Protein AF-A0AAW2KE37-F1 (afdb_monomer)

Organism: NCBI:txid2727405

pLDDT: mean 70.07, std 24.93, range [22.69, 98.5]

Secondary structure (DSSP, 8-state):
---TTTSSPPSSEEEETTT--EEEHHHHHHHHHHHSB-TTT--B--GGGEEE-------PPPPGGGGSHHHHHHHHHHHHHHHHHHHHHHHHHHHHHHHHHHHHHHHHHHHHHHHHHHHHHHHHHHHHHHHHHHHS-S-S---------------------PPPTT--PPPS---HHHHHHHHHHHHHHHHHHHHHHT---TTSPPHHHHTT---------S-TTS--EEEEEEETTTTEEEEEETTS-EEEEETTT-SEEEEE---SS-EEEEEEEGGGTEEEEEETTS-EEEEEE-TTS-EEEEEEE---SS-EEEEEEETTEEEEEE---S---------SSS-----------TTSS-----EEE------S--------TTTHHHHHHHHHHHTT--

Nearest PDB structures (foldseek):
  6ucs-assembly2_B  TM=8.644E-01  e=4.496E-07  Homo sapiens
  3ur4-assembly1_A  TM=8.666E-01  e=5.608E-07  Homo sapiens
  6pg6-assembly1_A  TM=8.670E-01  e=6.263E-07  Homo sapiens
  6tc0-assembly1_A  TM=8.844E-01  e=2.783E-06  Drosophila melanogaster
  8eo0-assembly3_C  TM=8.120E-01  e=1.460E-05  Schizosaccharomyces pombe

Structure (mmCIF, N/CA/C/O backbone):
data_AF-A0AAW2KE37-F1
#
_entry.id   AF-A0AAW2KE37-F1
#
loop_
_atom_site.group_PDB
_atom_site.id
_atom_site.type_symbol
_atom_site.label_atom_id
_atom_site.label_alt_id
_atom_site.label_comp_id
_atom_site.label_asym_id
_atom_site.label_entity_id
_atom_site.label_seq_id
_atom_site.pdbx_PDB_ins_code
_atom_site.Cartn_x
_atom_site.Cartn_y
_atom_site.Cartn_z
_atom_site.occupancy
_atom_site.B_iso_or_equiv
_atom_site.auth_seq_id
_atom_site.auth_comp_id
_atom_site.auth_asym_id
_atom_site.auth_atom_id
_atom_site.pdbx_PDB_model_num
ATOM 1 N N . MET A 1 1 ? 14.396 16.400 -38.201 1.00 70.12 1 MET A N 1
ATOM 2 C CA . MET A 1 1 ? 13.928 15.003 -38.073 1.00 70.12 1 MET A CA 1
ATOM 3 C C . MET A 1 1 ? 15.086 14.228 -37.497 1.00 70.12 1 MET A C 1
ATOM 5 O O . MET A 1 1 ? 15.945 13.786 -38.249 1.00 70.12 1 MET A O 1
ATOM 9 N N . ASN A 1 2 ? 15.164 14.179 -36.175 1.00 85.56 2 ASN A N 1
ATOM 10 C CA . ASN A 1 2 ? 16.309 13.594 -35.497 1.00 85.56 2 ASN A CA 1
ATOM 11 C C . ASN A 1 2 ? 15.892 12.229 -34.962 1.00 85.56 2 ASN A C 1
ATOM 13 O O . ASN A 1 2 ? 14.734 12.028 -34.596 1.00 85.56 2 ASN A O 1
ATOM 17 N N . CYS A 1 3 ? 16.833 11.297 -34.956 1.00 87.12 3 CYS A N 1
ATOM 18 C CA . CYS A 1 3 ? 16.689 10.012 -34.312 1.00 87.12 3 CYS A CA 1
ATOM 19 C C . CYS A 1 3 ? 16.426 10.241 -32.825 1.00 87.12 3 CYS A C 1
ATOM 21 O O . CYS A 1 3 ? 17.138 10.995 -32.165 1.00 87.12 3 CYS A O 1
ATOM 23 N N . SER A 1 4 ? 15.422 9.558 -32.292 1.00 88.56 4 SER A N 1
ATOM 24 C CA . SER A 1 4 ? 15.012 9.734 -30.899 1.00 88.56 4 SER A CA 1
ATOM 25 C C . SER A 1 4 ? 15.986 9.082 -29.900 1.00 88.56 4 SER A C 1
ATOM 27 O O . SER A 1 4 ? 15.868 9.312 -28.704 1.00 88.56 4 SER A O 1
ATOM 29 N N . ILE A 1 5 ? 16.949 8.279 -30.382 1.00 89.19 5 ILE A N 1
ATOM 30 C CA . ILE A 1 5 ? 18.009 7.650 -29.571 1.00 89.19 5 ILE A CA 1
ATOM 31 C C . ILE A 1 5 ? 19.294 8.485 -29.614 1.00 89.19 5 ILE A C 1
ATOM 33 O O . ILE A 1 5 ? 19.812 8.859 -28.569 1.00 89.19 5 ILE A O 1
ATOM 37 N N . SER A 1 6 ? 19.821 8.765 -30.811 1.00 86.38 6 SER A N 1
ATOM 38 C CA . SER A 1 6 ? 21.111 9.452 -30.978 1.00 86.38 6 SER A CA 1
ATOM 39 C C . SER A 1 6 ? 20.999 10.975 -31.033 1.00 86.38 6 SER A C 1
ATOM 41 O O . SER A 1 6 ? 22.003 11.661 -30.896 1.00 86.38 6 SER A O 1
ATOM 43 N N . GLY A 1 7 ? 19.807 11.532 -31.268 1.00 85.62 7 GLY A N 1
ATOM 44 C CA . GLY A 1 7 ? 19.624 12.973 -31.468 1.00 85.62 7 GLY A CA 1
ATOM 45 C C . GLY A 1 7 ? 20.171 13.498 -32.802 1.00 85.62 7 GLY A C 1
ATOM 46 O O . GLY A 1 7 ? 19.977 14.673 -33.114 1.00 85.62 7 GLY A O 1
ATOM 47 N N . GLU A 1 8 ? 20.789 12.644 -33.618 1.00 86.19 8 GLU A N 1
ATOM 48 C CA . GLU A 1 8 ? 21.336 12.975 -34.934 1.00 86.19 8 GLU A CA 1
ATOM 49 C C . GLU A 1 8 ? 20.331 12.719 -36.062 1.00 86.19 8 GLU A C 1
ATOM 51 O O . GLU A 1 8 ? 19.312 12.053 -35.883 1.00 86.19 8 GLU A O 1
ATOM 56 N N . VAL A 1 9 ? 20.609 13.239 -37.257 1.00 86.38 9 VAL A N 1
ATOM 57 C CA . VAL A 1 9 ? 19.805 12.931 -38.447 1.00 86.38 9 VAL A CA 1
ATOM 58 C C . VAL A 1 9 ? 20.125 11.497 -38.900 1.00 86.38 9 VAL A C 1
ATOM 60 O O . VAL A 1 9 ? 21.275 11.243 -39.258 1.00 86.38 9 VAL A O 1
ATOM 63 N N . PRO A 1 10 ? 19.154 10.562 -38.903 1.00 85.81 10 PRO A N 1
ATOM 64 C CA . PRO A 1 10 ? 19.418 9.165 -39.239 1.00 85.81 10 PRO A CA 1
ATOM 65 C C . PRO A 1 10 ? 19.717 8.983 -40.731 1.00 85.81 10 PRO A C 1
ATOM 67 O O . PRO A 1 10 ? 19.065 9.590 -41.582 1.00 85.81 10 PRO A O 1
ATOM 70 N N . GLU A 1 11 ? 20.658 8.092 -41.044 1.00 83.31 11 GLU A N 1
ATOM 71 C CA . GLU A 1 11 ? 20.964 7.698 -42.428 1.00 83.31 11 GLU A CA 1
ATOM 72 C C . GLU A 1 11 ? 19.900 6.749 -42.995 1.00 83.31 11 GLU A C 1
ATOM 74 O O . GLU A 1 11 ? 19.430 6.931 -44.118 1.00 83.31 11 GLU A O 1
ATOM 79 N N . GLU A 1 12 ? 19.475 5.774 -42.186 1.00 87.19 12 GLU A N 1
ATOM 80 C CA . GLU A 1 12 ? 18.374 4.856 -42.483 1.00 87.19 12 GLU A CA 1
ATOM 81 C C . GLU A 1 12 ? 17.240 5.070 -41.466 1.00 87.19 12 GLU A C 1
ATOM 83 O O . GLU A 1 12 ? 17.249 4.458 -40.390 1.00 87.19 12 GLU A O 1
ATOM 88 N N . PRO A 1 13 ? 16.282 5.973 -41.757 1.00 89.44 13 PRO A N 1
ATOM 89 C CA . PRO A 1 13 ? 15.174 6.253 -40.857 1.00 89.44 13 PRO A CA 1
ATOM 90 C C . PRO A 1 13 ? 14.170 5.098 -40.838 1.00 89.44 13 PRO A C 1
ATOM 92 O O . PRO A 1 13 ? 13.634 4.686 -41.870 1.00 89.44 13 PRO A O 1
ATOM 95 N N . VAL A 1 14 ? 13.855 4.627 -39.637 1.00 90.56 14 VAL A N 1
ATOM 96 C CA . VAL A 1 14 ? 12.760 3.691 -39.373 1.00 90.56 14 VAL A CA 1
ATOM 97 C C . VAL A 1 14 ? 11.800 4.301 -38.364 1.00 90.56 14 VAL A C 1
ATOM 99 O O . VAL A 1 14 ? 12.205 5.038 -37.465 1.00 90.56 14 VAL A O 1
ATOM 102 N N . VAL A 1 15 ? 10.514 4.014 -38.522 1.00 91.19 15 VAL A N 1
ATOM 103 C CA . VAL A 1 15 ? 9.456 4.491 -37.631 1.00 91.19 15 VAL A CA 1
ATOM 104 C C . VAL A 1 15 ? 8.797 3.294 -36.964 1.00 91.19 15 VAL A C 1
ATOM 106 O O . VAL A 1 15 ? 8.510 2.295 -37.622 1.00 91.19 15 VAL A O 1
ATOM 109 N N . SER A 1 16 ? 8.558 3.391 -35.658 1.00 89.75 16 SER A N 1
ATOM 110 C CA . SER A 1 16 ? 7.750 2.398 -34.944 1.00 89.75 16 SER A CA 1
ATOM 111 C C . SER A 1 16 ? 6.262 2.618 -35.222 1.00 89.75 16 SER A C 1
ATOM 113 O O . SER A 1 16 ? 5.773 3.745 -35.109 1.00 89.75 16 SER A O 1
ATOM 115 N N . LYS A 1 17 ? 5.524 1.544 -35.528 1.00 87.38 17 LYS A N 1
ATOM 116 C CA . LYS A 1 17 ? 4.061 1.590 -35.702 1.00 87.38 17 LYS A CA 1
ATOM 117 C C . LYS A 1 17 ? 3.318 1.991 -34.424 1.00 87.38 17 LYS A C 1
ATOM 119 O O . LYS A 1 17 ? 2.269 2.618 -34.526 1.00 87.38 17 LYS A O 1
ATOM 124 N N . SER A 1 18 ? 3.836 1.623 -33.247 1.00 83.62 18 SER A N 1
ATOM 125 C CA . SER A 1 18 ? 3.149 1.850 -31.968 1.00 83.62 18 SER A CA 1
ATOM 126 C C . SER A 1 18 ? 3.321 3.279 -31.460 1.00 83.62 18 SER A C 1
ATOM 128 O O . SER A 1 18 ? 2.350 3.933 -31.094 1.00 83.62 18 SER A O 1
ATOM 130 N N . SER A 1 19 ? 4.555 3.784 -31.476 1.00 83.75 19 SER A N 1
ATOM 131 C CA . SER A 1 19 ? 4.900 5.078 -30.884 1.00 83.75 19 SER A CA 1
ATOM 132 C C . SER A 1 19 ? 4.975 6.218 -31.898 1.00 83.75 19 SER A C 1
ATOM 134 O O . SER A 1 19 ? 5.005 7.381 -31.501 1.00 83.75 19 SER A O 1
ATOM 136 N N . GLY A 1 20 ? 5.048 5.915 -33.201 1.00 87.00 20 GLY A N 1
ATOM 137 C CA . GLY A 1 20 ? 5.247 6.915 -34.256 1.00 87.00 20 GLY A CA 1
ATOM 138 C C . GLY A 1 20 ? 6.606 7.626 -34.192 1.00 87.00 20 GLY A C 1
ATOM 139 O O . GLY A 1 20 ? 6.822 8.608 -34.901 1.00 87.00 20 GLY A O 1
ATOM 140 N N . LEU A 1 21 ? 7.523 7.153 -33.341 1.00 90.38 21 LEU A N 1
ATOM 141 C CA . LEU A 1 21 ? 8.839 7.754 -33.141 1.00 90.38 21 LEU A CA 1
ATOM 142 C C . LEU A 1 21 ? 9.806 7.347 -34.252 1.00 90.38 21 LEU A C 1
ATOM 144 O O . LEU A 1 21 ? 9.783 6.215 -34.741 1.00 90.38 21 LEU A O 1
ATOM 148 N N . LEU A 1 22 ? 10.672 8.292 -34.619 1.00 91.06 22 LEU A N 1
ATOM 149 C CA . LEU A 1 22 ? 11.694 8.134 -35.648 1.00 91.06 22 LEU A CA 1
ATOM 150 C C . LEU A 1 22 ? 13.012 7.671 -35.017 1.00 91.06 22 LEU A C 1
ATOM 152 O O . LEU A 1 22 ? 13.522 8.292 -34.078 1.00 91.06 22 LEU A O 1
ATOM 156 N N . PHE A 1 23 ? 13.571 6.600 -35.565 1.00 91.69 23 PHE A N 1
ATOM 157 C CA . PHE A 1 23 ? 14.799 5.959 -35.112 1.00 91.69 23 PHE A CA 1
ATOM 158 C C . PHE A 1 23 ? 15.767 5.720 -36.276 1.00 91.69 23 PHE A C 1
ATOM 160 O O . PHE A 1 23 ? 15.378 5.681 -37.441 1.00 91.69 23 PHE A O 1
ATOM 167 N N . GLU A 1 24 ? 17.043 5.537 -35.949 1.00 91.06 24 GLU A N 1
ATOM 168 C CA . GLU A 1 24 ? 18.043 4.968 -36.853 1.00 91.06 24 GLU A CA 1
ATOM 169 C C . GLU A 1 24 ? 17.932 3.442 -36.808 1.00 91.06 24 GLU A C 1
ATOM 171 O O . GLU A 1 24 ? 17.960 2.852 -35.723 1.00 91.06 24 GLU A O 1
ATOM 176 N N . LYS A 1 25 ? 17.839 2.804 -37.980 1.00 90.56 25 LYS A N 1
ATOM 177 C CA . LYS A 1 25 ? 17.630 1.356 -38.119 1.00 90.56 25 LYS A CA 1
ATOM 178 C C . LYS A 1 25 ? 18.585 0.515 -37.267 1.00 90.56 25 LYS A C 1
ATOM 180 O O . LYS A 1 25 ? 18.149 -0.289 -36.450 1.00 90.56 25 LYS A O 1
ATOM 185 N N . ARG A 1 26 ? 19.890 0.763 -37.397 1.00 91.50 26 ARG A N 1
ATOM 186 C CA . ARG A 1 26 ? 20.946 0.020 -36.691 1.00 91.50 26 ARG A CA 1
ATOM 187 C C . ARG A 1 26 ? 20.797 0.078 -35.168 1.00 91.50 26 ARG A C 1
ATOM 189 O O . ARG A 1 26 ? 21.051 -0.910 -34.484 1.00 91.50 26 ARG A O 1
ATOM 196 N N . LEU A 1 27 ? 20.430 1.244 -34.633 1.00 91.88 27 LEU A N 1
ATOM 197 C CA . LEU A 1 27 ? 20.316 1.451 -33.189 1.00 91.88 27 LEU A CA 1
ATOM 198 C C . LEU A 1 27 ? 19.082 0.753 -32.621 1.00 91.88 27 LEU A C 1
ATOM 200 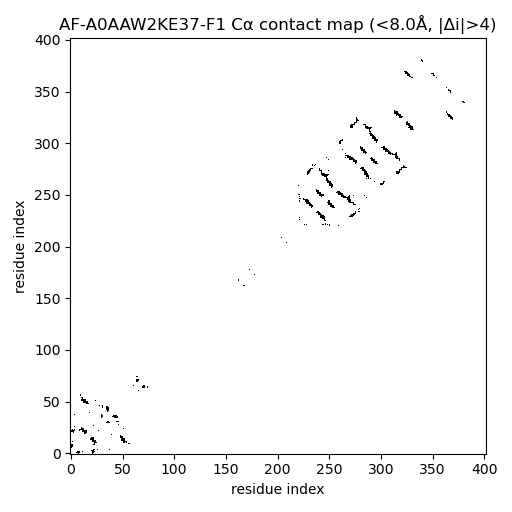O O . LEU A 1 27 ? 19.178 0.107 -31.578 1.00 91.88 27 LEU A O 1
ATOM 204 N N . ILE A 1 28 ? 17.939 0.858 -33.306 1.00 91.75 28 ILE A N 1
ATOM 205 C CA . ILE A 1 28 ? 16.701 0.249 -32.819 1.00 91.75 28 ILE A CA 1
ATOM 206 C C . ILE A 1 28 ? 16.715 -1.273 -32.965 1.00 91.75 28 ILE A C 1
ATOM 208 O O . ILE A 1 28 ? 16.271 -1.951 -32.048 1.00 91.75 28 ILE A O 1
ATOM 212 N N . GLU A 1 29 ? 17.290 -1.827 -34.037 1.00 91.25 29 GLU A N 1
ATOM 213 C CA . GLU A 1 29 ? 17.416 -3.282 -34.206 1.00 91.25 29 GLU A CA 1
ATOM 214 C C . GLU A 1 29 ? 18.253 -3.897 -33.081 1.00 91.25 29 GLU A C 1
ATOM 216 O O . GLU A 1 29 ? 17.834 -4.871 -32.456 1.00 91.25 29 GLU A O 1
ATOM 221 N N . ARG A 1 30 ? 19.391 -3.276 -32.744 1.00 92.75 30 ARG A N 1
ATOM 222 C CA . ARG A 1 30 ? 20.207 -3.709 -31.604 1.00 92.75 30 ARG A CA 1
ATOM 223 C C . ARG A 1 30 ? 19.453 -3.588 -30.276 1.00 92.75 30 ARG A C 1
ATOM 225 O O . ARG A 1 30 ? 19.546 -4.457 -29.420 1.00 92.75 30 ARG A O 1
ATOM 232 N N . HIS A 1 31 ? 18.681 -2.522 -30.085 1.00 91.06 31 HIS A N 1
ATOM 233 C CA . HIS A 1 31 ? 17.922 -2.359 -28.847 1.00 91.06 31 HIS A CA 1
ATOM 234 C C . HIS A 1 31 ? 16.778 -3.381 -28.719 1.00 91.06 31 HIS A C 1
ATOM 236 O O . HIS A 1 31 ? 16.537 -3.907 -27.632 1.00 91.06 31 HIS A O 1
ATOM 242 N N . ILE A 1 32 ? 16.105 -3.708 -29.827 1.00 92.62 32 ILE A N 1
ATOM 243 C CA . ILE A 1 32 ? 15.074 -4.750 -29.873 1.00 92.62 32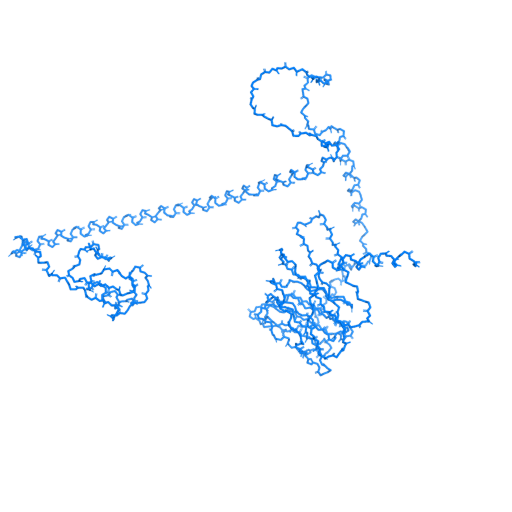 ILE A CA 1
ATOM 244 C C . ILE A 1 32 ? 15.694 -6.126 -29.607 1.00 92.62 32 ILE A C 1
ATOM 246 O O . ILE A 1 32 ? 15.102 -6.898 -28.856 1.00 92.62 32 ILE A O 1
ATOM 250 N N . SER A 1 33 ? 16.880 -6.431 -30.152 1.00 92.38 33 SER A N 1
ATOM 251 C CA . SER A 1 33 ? 17.553 -7.709 -29.877 1.00 92.38 33 SER A CA 1
ATOM 252 C C . SER A 1 33 ? 17.936 -7.871 -28.408 1.00 92.38 33 SER A C 1
ATOM 254 O O . SER A 1 33 ? 17.822 -8.968 -27.869 1.00 92.38 33 SER A O 1
ATOM 256 N N . ASP A 1 34 ? 18.363 -6.785 -27.765 1.00 94.12 34 ASP A N 1
ATOM 257 C CA . ASP A 1 34 ? 18.873 -6.828 -26.395 1.00 94.12 34 ASP A CA 1
ATOM 258 C C . ASP A 1 34 ? 17.739 -6.792 -25.351 1.00 94.12 34 ASP A C 1
ATOM 260 O O . ASP A 1 34 ? 17.824 -7.461 -24.320 1.00 94.12 34 ASP A O 1
ATOM 264 N N . TYR A 1 35 ? 16.666 -6.028 -25.604 1.00 91.62 35 TYR A N 1
ATOM 265 C CA . TYR A 1 35 ? 15.637 -5.731 -24.594 1.00 91.62 35 TYR A CA 1
ATOM 266 C C . TYR A 1 35 ? 14.194 -6.040 -25.014 1.00 91.62 35 TYR A C 1
ATOM 268 O O . TYR A 1 35 ? 13.322 -6.100 -24.142 1.00 91.62 35 TYR A O 1
ATOM 276 N N . GLY A 1 36 ? 13.907 -6.207 -26.310 1.00 88.56 36 GLY A N 1
ATOM 277 C CA . GLY A 1 36 ? 12.554 -6.474 -26.828 1.00 88.56 36 GLY A CA 1
ATOM 278 C C . GLY A 1 36 ? 11.517 -5.384 -26.519 1.00 88.56 36 GLY A C 1
ATOM 279 O O . GLY A 1 36 ? 10.318 -5.663 -26.460 1.00 88.56 36 GLY A O 1
ATOM 280 N N . LYS A 1 37 ? 11.963 -4.151 -26.246 1.00 90.12 37 LYS A N 1
ATOM 281 C CA . LYS A 1 37 ? 11.121 -3.017 -25.837 1.00 90.12 37 LYS A CA 1
ATOM 282 C C . LYS A 1 37 ? 11.513 -1.739 -26.570 1.00 90.12 37 LYS A C 1
ATOM 284 O O . LYS A 1 37 ? 12.633 -1.602 -27.051 1.00 90.12 37 LYS A O 1
ATOM 289 N N . CYS A 1 38 ? 10.593 -0.783 -26.620 1.00 85.69 38 CYS A N 1
ATOM 290 C CA . CYS A 1 38 ? 10.836 0.560 -27.127 1.00 85.69 38 CYS A CA 1
ATOM 291 C C . CYS A 1 38 ? 11.685 1.372 -26.122 1.00 85.69 38 CYS A C 1
ATOM 293 O O . CYS A 1 38 ? 11.315 1.436 -24.946 1.00 85.69 38 CYS A O 1
ATOM 295 N N . PRO A 1 39 ? 12.757 2.063 -26.561 1.00 87.69 39 PRO A N 1
ATOM 296 C CA . PRO A 1 39 ? 13.695 2.759 -25.669 1.00 87.69 39 PRO A CA 1
ATOM 297 C C . PRO A 1 39 ? 13.097 3.966 -24.930 1.00 87.69 39 PRO A C 1
ATOM 299 O O . PRO A 1 39 ? 13.670 4.425 -23.948 1.00 87.69 39 PRO A O 1
ATOM 302 N N . ILE A 1 40 ? 11.964 4.500 -25.400 1.00 87.50 40 ILE A N 1
ATOM 303 C CA . ILE A 1 40 ? 11.356 5.730 -24.863 1.00 87.50 40 ILE A CA 1
ATOM 304 C C . ILE A 1 40 ? 10.041 5.433 -24.143 1.00 87.50 40 ILE A C 1
ATOM 306 O O . ILE A 1 40 ? 9.815 5.932 -23.046 1.00 87.50 40 ILE A O 1
ATOM 310 N N . THR A 1 41 ? 9.170 4.617 -24.745 1.00 85.75 41 THR A N 1
ATOM 311 C CA . THR A 1 41 ? 7.850 4.301 -24.171 1.00 85.75 41 THR A CA 1
ATOM 312 C C . THR A 1 41 ? 7.869 3.067 -23.269 1.00 85.75 41 THR A C 1
ATOM 314 O O . THR A 1 41 ? 6.966 2.897 -22.457 1.00 85.75 41 THR A O 1
ATOM 317 N N . GLY A 1 42 ? 8.881 2.198 -23.386 1.00 84.19 42 GLY A N 1
ATOM 318 C CA . GLY A 1 42 ? 8.971 0.947 -22.626 1.00 84.19 42 GLY A CA 1
ATOM 319 C C . GLY A 1 42 ? 7.981 -0.143 -23.062 1.00 84.19 42 GLY A C 1
ATOM 320 O O . GLY A 1 42 ? 7.944 -1.210 -22.447 1.00 84.19 42 GLY A O 1
ATOM 321 N N . GLU A 1 43 ? 7.196 0.101 -24.113 1.00 87.88 43 GLU A N 1
ATOM 322 C CA . GLU A 1 43 ? 6.264 -0.865 -24.704 1.00 87.88 43 GLU A CA 1
ATOM 323 C C . GLU A 1 43 ? 7.015 -2.024 -25.378 1.00 87.88 43 GLU A C 1
ATOM 325 O O . GLU A 1 43 ? 8.103 -1.801 -25.915 1.00 87.88 43 GLU A O 1
ATOM 330 N N . PRO A 1 44 ? 6.465 -3.253 -25.381 1.00 86.62 44 PRO A N 1
ATOM 331 C CA . PRO A 1 44 ? 7.064 -4.363 -26.113 1.00 86.62 44 PRO A CA 1
ATOM 332 C C . PRO A 1 44 ? 7.051 -4.054 -27.614 1.00 86.62 44 PRO A C 1
ATOM 334 O O . PRO A 1 44 ? 6.018 -3.674 -28.161 1.00 86.62 44 PRO A O 1
ATOM 337 N N . LEU A 1 45 ? 8.203 -4.202 -28.266 1.00 84.75 45 LEU A N 1
ATOM 338 C CA . LEU A 1 45 ? 8.375 -3.889 -29.683 1.00 84.75 45 LEU A CA 1
ATOM 339 C C . LEU A 1 45 ? 9.117 -5.037 -30.361 1.00 84.75 45 LEU A C 1
ATOM 341 O O . LEU A 1 45 ? 10.168 -5.459 -29.877 1.00 84.75 45 LEU A O 1
ATOM 345 N N . THR A 1 46 ? 8.579 -5.528 -31.477 1.00 87.62 46 THR A N 1
ATOM 346 C CA . THR A 1 46 ? 9.198 -6.596 -32.273 1.00 87.62 46 THR A CA 1
ATOM 347 C C . THR A 1 46 ? 9.789 -6.058 -33.578 1.00 87.62 46 THR A C 1
ATOM 349 O O . THR A 1 46 ? 9.492 -4.939 -34.000 1.00 87.62 46 THR A O 1
ATOM 352 N N . MET A 1 47 ? 10.640 -6.851 -34.238 1.00 84.81 47 MET A N 1
ATOM 353 C CA . MET A 1 47 ? 11.278 -6.464 -35.509 1.00 84.81 47 MET A CA 1
ATOM 354 C C . MET A 1 47 ? 10.274 -6.242 -36.651 1.00 84.81 47 MET A C 1
ATOM 356 O O . MET A 1 47 ? 10.574 -5.523 -37.598 1.00 84.81 47 MET A O 1
ATOM 360 N N . ASP A 1 48 ? 9.069 -6.802 -36.558 1.00 86.62 48 ASP A N 1
ATOM 361 C CA . ASP A 1 48 ? 8.029 -6.629 -37.579 1.00 86.62 48 ASP A CA 1
ATOM 362 C C . ASP A 1 48 ? 7.260 -5.302 -37.415 1.00 86.62 48 ASP A C 1
ATOM 364 O O . ASP A 1 48 ? 6.534 -4.853 -38.315 1.00 86.62 48 ASP A O 1
ATOM 368 N N . ASP A 1 49 ? 7.426 -4.639 -36.268 1.00 86.56 49 ASP A N 1
ATOM 369 C CA . ASP A 1 49 ? 6.736 -3.396 -35.921 1.00 86.56 49 ASP A CA 1
ATOM 370 C C . ASP A 1 49 ? 7.478 -2.139 -36.391 1.00 86.56 49 ASP A C 1
ATOM 372 O O . ASP A 1 49 ? 6.921 -1.037 -36.349 1.00 86.56 49 ASP A O 1
ATOM 376 N N . ILE A 1 50 ? 8.712 -2.289 -36.879 1.00 90.94 50 ILE A N 1
ATOM 377 C CA . ILE A 1 50 ? 9.505 -1.199 -37.453 1.00 90.94 50 ILE A CA 1
ATOM 378 C C . ILE A 1 50 ? 9.269 -1.084 -38.963 1.00 90.94 50 ILE A C 1
ATOM 380 O O . ILE A 1 50 ? 9.334 -2.055 -39.714 1.00 90.94 50 ILE A O 1
ATOM 384 N N . VAL A 1 51 ? 8.995 0.135 -39.428 1.00 90.81 51 VAL A N 1
ATOM 385 C CA . VAL A 1 51 ? 8.739 0.433 -40.843 1.00 90.81 51 VAL A CA 1
ATOM 386 C C . VAL A 1 51 ? 9.843 1.339 -41.384 1.00 90.81 51 VAL A C 1
ATOM 388 O O . VAL A 1 51 ? 10.021 2.446 -40.869 1.00 90.81 51 VAL A O 1
ATOM 391 N N . PRO A 1 52 ? 10.579 0.925 -42.432 1.00 89.00 52 PRO A N 1
ATOM 392 C CA . PRO A 1 52 ? 11.572 1.781 -43.065 1.00 89.00 52 PRO A CA 1
ATOM 393 C C . PRO A 1 52 ? 10.906 2.899 -43.869 1.00 89.00 52 PRO A C 1
ATOM 395 O O . PRO A 1 52 ? 10.012 2.659 -44.684 1.00 89.00 52 PRO A O 1
ATOM 398 N N . VAL A 1 53 ? 11.383 4.128 -43.679 1.00 86.69 53 VAL A N 1
ATOM 399 C CA . VAL A 1 53 ? 10.940 5.292 -44.449 1.00 86.69 53 VAL A CA 1
ATOM 400 C C . VAL A 1 53 ? 11.882 5.474 -45.634 1.00 86.69 53 VAL A C 1
ATOM 402 O O . VAL A 1 53 ? 13.087 5.643 -45.468 1.00 86.69 53 VAL A O 1
ATOM 405 N N . LYS A 1 54 ? 11.343 5.445 -46.857 1.00 79.38 54 LYS A N 1
ATOM 406 C CA . LYS A 1 54 ? 12.134 5.682 -48.072 1.00 79.38 54 LYS A CA 1
ATOM 407 C C . LYS A 1 54 ? 12.486 7.166 -48.180 1.00 79.38 54 LYS A C 1
ATOM 409 O O . LYS A 1 54 ? 11.672 7.963 -48.638 1.00 79.38 54 LYS A O 1
ATOM 414 N N . THR A 1 55 ? 13.701 7.527 -47.788 1.00 72.50 55 THR A N 1
ATOM 415 C CA . THR A 1 55 ? 14.296 8.843 -48.048 1.00 72.50 55 THR A CA 1
ATOM 416 C C . THR A 1 55 ? 15.392 8.733 -49.112 1.00 72.50 55 THR A C 1
ATOM 418 O O . THR A 1 55 ? 15.955 7.662 -49.350 1.00 72.50 55 THR A O 1
ATOM 421 N N . GLY A 1 56 ? 15.684 9.838 -49.805 1.00 71.94 56 GLY A N 1
ATOM 422 C CA . GLY A 1 56 ? 16.839 9.907 -50.701 1.00 71.94 56 GLY A CA 1
ATOM 423 C C . GLY A 1 56 ? 18.134 9.846 -49.892 1.00 71.94 56 GLY A C 1
ATOM 424 O O . GLY A 1 56 ? 18.257 10.543 -48.886 1.00 71.94 56 GLY A O 1
ATOM 425 N N . LYS A 1 57 ? 19.099 9.022 -50.319 1.00 66.88 57 LYS A N 1
ATOM 426 C CA . LYS A 1 57 ? 20.411 8.920 -49.662 1.00 66.88 57 LYS A CA 1
ATOM 427 C C . LYS A 1 57 ? 21.125 10.272 -49.731 1.00 66.88 57 LYS A C 1
ATOM 429 O O . LYS A 1 57 ? 21.617 10.660 -50.789 1.00 66.88 57 LYS A O 1
ATOM 434 N N . ILE A 1 58 ? 21.190 10.982 -48.608 1.00 65.31 58 ILE A N 1
ATOM 435 C CA . ILE A 1 58 ? 22.019 12.182 -48.469 1.00 65.31 58 ILE A CA 1
ATOM 436 C C . ILE A 1 58 ? 23.460 11.709 -48.293 1.00 65.31 58 ILE A C 1
ATOM 438 O O . ILE A 1 58 ? 23.856 11.253 -47.225 1.00 65.31 58 ILE A O 1
ATOM 442 N N . VAL A 1 59 ? 24.248 11.790 -49.362 1.00 64.81 59 VAL A N 1
ATOM 443 C CA . VAL A 1 59 ? 25.686 11.520 -49.295 1.00 64.81 59 VAL A CA 1
ATOM 444 C C . VAL A 1 59 ? 26.364 12.780 -48.768 1.00 64.81 59 VAL A C 1
ATOM 446 O O . VAL A 1 59 ? 26.473 13.775 -49.484 1.00 64.81 59 VAL A O 1
ATOM 449 N N . LYS A 1 60 ? 26.807 12.758 -47.505 1.00 67.94 60 LYS A N 1
ATOM 450 C CA . LYS A 1 60 ? 27.654 13.830 -46.968 1.00 67.94 60 LYS A CA 1
ATOM 451 C C . LYS A 1 60 ? 28.971 13.841 -47.767 1.00 67.94 60 LYS A C 1
ATOM 453 O O . LYS A 1 60 ? 29.585 12.780 -47.909 1.00 67.94 60 LYS A O 1
ATOM 458 N N . PRO A 1 61 ? 29.412 14.986 -48.320 1.00 66.12 61 PRO A N 1
ATOM 459 C CA . PRO A 1 61 ? 30.680 15.048 -49.036 1.00 66.12 61 PRO A CA 1
ATOM 460 C C . PRO A 1 61 ? 31.819 14.667 -48.086 1.00 66.12 61 PRO A C 1
ATOM 462 O O . PRO A 1 61 ? 31.892 15.162 -46.961 1.00 66.12 61 PRO A O 1
ATOM 465 N N . ARG A 1 62 ? 32.697 13.761 -48.530 1.00 67.44 62 ARG A N 1
ATOM 466 C CA . ARG A 1 62 ? 33.839 13.314 -47.727 1.00 67.44 62 ARG A CA 1
ATOM 467 C C . ARG A 1 62 ? 34.758 14.518 -47.464 1.00 67.44 62 ARG A C 1
ATOM 469 O O . ARG A 1 62 ? 35.185 15.149 -48.432 1.00 67.44 62 ARG A O 1
ATOM 476 N N . PRO A 1 63 ? 35.088 14.840 -46.201 1.00 73.25 63 PRO A N 1
ATOM 477 C CA . PRO A 1 63 ? 36.023 15.919 -45.912 1.00 73.25 63 PRO A CA 1
ATOM 478 C C . PRO A 1 63 ? 37.399 15.579 -46.495 1.00 73.25 63 PRO A C 1
ATOM 480 O O . PRO A 1 63 ? 37.825 14.426 -46.467 1.00 73.25 63 PRO A O 1
ATOM 483 N N . VAL A 1 64 ? 38.111 16.581 -47.015 1.00 67.06 64 VAL A N 1
ATOM 484 C CA . VAL A 1 64 ? 39.404 16.407 -47.714 1.00 67.06 64 VAL A CA 1
ATOM 485 C C . VAL A 1 64 ? 40.457 15.724 -46.821 1.00 67.06 64 VAL A C 1
ATOM 487 O O . VAL A 1 64 ? 41.319 14.995 -47.303 1.00 67.06 64 VAL A O 1
ATOM 490 N N . GLN A 1 65 ? 40.335 15.884 -45.502 1.00 68.50 65 GLN A N 1
ATOM 491 C CA . GLN A 1 65 ? 41.178 15.248 -44.484 1.00 68.50 65 GLN A CA 1
ATOM 492 C C . GLN A 1 65 ? 40.955 13.726 -44.375 1.00 68.50 65 GLN A C 1
ATOM 494 O O . GLN A 1 65 ? 41.868 13.006 -43.989 1.00 68.50 65 GLN A O 1
ATOM 499 N N . ALA A 1 66 ? 39.802 13.200 -44.802 1.00 72.38 66 ALA A N 1
ATOM 500 C CA . ALA A 1 66 ? 39.510 11.762 -44.823 1.00 72.38 66 ALA A CA 1
ATOM 501 C C . ALA A 1 66 ? 40.036 11.043 -46.085 1.00 72.38 66 ALA A C 1
ATOM 503 O O . ALA A 1 66 ? 39.643 9.903 -46.351 1.00 72.38 66 ALA A O 1
ATOM 504 N N . ALA A 1 67 ? 40.868 11.709 -46.896 1.00 81.00 67 ALA A N 1
ATOM 505 C CA . ALA A 1 67 ? 41.463 11.143 -48.108 1.00 81.00 67 ALA A CA 1
ATOM 506 C C . ALA A 1 67 ? 42.831 10.470 -47.871 1.00 81.00 67 ALA A C 1
ATOM 508 O O . ALA A 1 67 ? 43.291 9.722 -48.729 1.00 81.00 67 ALA A O 1
ATOM 509 N N . SER A 1 68 ? 43.482 10.705 -46.724 1.00 90.94 68 SER A N 1
ATOM 510 C CA . SER A 1 68 ? 44.775 10.103 -46.365 1.00 90.94 68 SER A CA 1
ATOM 511 C C . SER A 1 68 ? 44.685 9.321 -45.050 1.00 90.94 68 SER A C 1
ATOM 513 O O . SER A 1 68 ? 43.909 9.675 -44.165 1.00 90.94 68 SER A O 1
ATOM 515 N N . ILE A 1 69 ? 45.486 8.256 -44.901 1.00 89.81 69 ILE A N 1
ATOM 516 C CA . ILE A 1 69 ? 45.517 7.442 -43.668 1.00 89.81 69 ILE A CA 1
ATOM 517 C C . ILE A 1 69 ? 45.868 8.296 -42.433 1.00 89.81 69 ILE A C 1
ATOM 519 O O . ILE A 1 69 ? 45.137 8.206 -41.446 1.00 89.81 69 ILE A O 1
ATOM 523 N N . PRO A 1 70 ? 46.894 9.176 -42.467 1.00 92.06 70 PRO A N 1
ATOM 524 C CA . PRO A 1 70 ? 47.170 10.070 -41.341 1.00 92.06 70 PRO A CA 1
ATOM 525 C C . PRO A 1 70 ? 46.013 11.027 -41.032 1.00 92.06 70 PRO A C 1
ATOM 527 O O . PRO A 1 70 ? 45.722 11.279 -39.866 1.00 92.06 70 PRO A O 1
ATOM 530 N N . GLY A 1 71 ? 45.320 11.528 -42.059 1.00 89.00 71 GLY A N 1
ATOM 531 C CA . GLY A 1 71 ? 44.170 12.409 -41.877 1.00 89.00 71 GLY A CA 1
ATOM 532 C C . GLY A 1 71 ? 42.957 11.699 -41.264 1.00 89.00 71 GLY A C 1
ATOM 533 O O . GLY A 1 71 ? 42.331 12.250 -40.363 1.00 89.00 71 GLY A O 1
ATOM 534 N N . MET A 1 72 ? 42.677 10.448 -41.654 1.00 88.62 72 MET A N 1
ATOM 535 C CA . MET A 1 72 ? 41.638 9.625 -41.015 1.00 88.62 72 MET A CA 1
ATOM 536 C C . MET A 1 72 ? 41.955 9.329 -39.546 1.00 88.62 72 MET A C 1
ATOM 538 O O . MET A 1 72 ? 41.062 9.406 -38.709 1.00 88.62 72 MET A O 1
ATOM 542 N N . LEU A 1 73 ? 43.215 9.023 -39.215 1.00 91.94 73 LEU A N 1
ATOM 543 C CA . LEU A 1 73 ? 43.631 8.808 -37.825 1.00 91.94 73 LEU A CA 1
ATOM 544 C C . LEU A 1 73 ? 43.471 10.077 -36.982 1.00 91.94 73 LEU A C 1
ATOM 546 O O . LEU A 1 73 ? 42.954 9.995 -35.871 1.00 91.94 73 LEU A O 1
ATOM 550 N N . GLY A 1 74 ? 43.842 11.240 -37.526 1.00 92.25 74 GLY A N 1
ATOM 551 C CA . GLY A 1 74 ? 43.618 12.526 -36.863 1.00 92.25 74 GLY A CA 1
ATOM 552 C C . GLY A 1 74 ? 42.132 12.818 -36.632 1.00 92.25 74 GLY A C 1
ATOM 553 O O . GLY A 1 74 ? 41.753 13.236 -35.544 1.00 92.25 74 GLY A O 1
ATOM 554 N N . MET A 1 75 ? 41.269 12.530 -37.612 1.00 89.81 75 MET A N 1
ATOM 555 C CA . MET A 1 75 ? 39.817 12.664 -37.441 1.00 89.81 75 MET A CA 1
ATOM 556 C C . MET A 1 75 ? 39.269 11.717 -36.371 1.00 89.81 75 MET A C 1
ATOM 558 O O . MET A 1 75 ? 38.488 12.147 -35.530 1.00 89.81 75 MET A O 1
ATOM 562 N N . PHE A 1 76 ? 39.691 10.448 -36.365 1.00 91.44 76 PHE A N 1
ATOM 563 C CA . PHE A 1 76 ? 39.264 9.507 -35.332 1.00 91.44 76 PHE A CA 1
ATOM 564 C C . PHE A 1 76 ? 39.701 9.956 -33.940 1.00 91.44 76 PHE A C 1
ATOM 566 O O . PHE A 1 76 ? 38.904 9.851 -33.017 1.00 91.44 76 PHE A O 1
ATOM 573 N N . GLN A 1 77 ? 40.917 10.483 -33.782 1.00 94.69 77 GLN A N 1
ATOM 574 C CA . GLN A 1 77 ? 41.367 11.040 -32.504 1.00 94.69 77 GLN A CA 1
ATOM 575 C C . GLN A 1 77 ? 40.482 12.202 -32.051 1.00 94.69 77 GLN A C 1
ATOM 577 O O . GLN A 1 77 ? 40.024 12.192 -30.918 1.00 94.69 77 GLN A O 1
ATOM 582 N N . ILE A 1 78 ? 40.165 13.144 -32.944 1.00 93.31 78 ILE A N 1
ATOM 583 C CA . ILE A 1 78 ? 39.309 14.292 -32.614 1.00 93.31 78 ILE A CA 1
ATOM 584 C C . ILE A 1 78 ? 37.906 13.844 -32.175 1.00 93.31 78 ILE A C 1
ATOM 586 O O . ILE A 1 78 ? 37.395 14.338 -31.172 1.00 93.31 78 ILE A O 1
ATOM 590 N N . GLU A 1 79 ? 37.291 12.901 -32.894 1.00 92.56 79 GLU A N 1
ATOM 591 C CA . GLU A 1 79 ? 35.966 12.373 -32.537 1.00 92.56 79 GLU A CA 1
ATOM 592 C C . GLU A 1 79 ? 36.001 11.611 -31.205 1.00 92.56 79 GLU A C 1
ATOM 594 O O . GLU A 1 79 ? 35.114 11.772 -30.366 1.00 92.56 79 GLU A O 1
ATOM 599 N N . TRP A 1 80 ? 37.049 10.815 -30.974 1.00 96.50 80 TRP A N 1
ATOM 600 C CA . TRP A 1 80 ? 37.241 10.111 -29.707 1.00 96.50 80 TRP A CA 1
ATOM 601 C C . TRP A 1 80 ? 37.451 11.071 -28.538 1.00 96.50 80 TRP A C 1
ATOM 603 O O . TRP A 1 80 ? 36.812 10.901 -27.501 1.00 96.50 80 TRP A O 1
ATOM 613 N N . ASP A 1 81 ? 38.284 12.096 -28.701 1.00 97.69 81 ASP A N 1
ATOM 614 C CA . ASP A 1 81 ? 38.528 13.107 -27.674 1.00 97.69 81 ASP A CA 1
ATOM 615 C C . ASP A 1 81 ? 37.240 13.884 -27.356 1.00 97.69 81 ASP A C 1
ATOM 617 O O . ASP A 1 81 ? 36.910 14.101 -26.187 1.00 97.69 81 ASP A O 1
ATOM 621 N N . GLY A 1 82 ? 36.457 14.238 -28.382 1.00 96.12 82 GLY A N 1
ATOM 622 C CA . GLY A 1 82 ? 35.147 14.872 -28.220 1.00 96.12 82 GLY A CA 1
ATOM 623 C C . GLY A 1 82 ? 34.139 13.988 -27.476 1.00 96.12 82 GLY A C 1
ATOM 624 O O . GLY A 1 82 ? 33.461 14.449 -26.548 1.00 96.12 82 GLY A O 1
ATOM 625 N N . LEU A 1 83 ? 34.067 12.701 -27.823 1.00 94.69 83 LEU A N 1
ATOM 626 C CA . LEU A 1 83 ? 33.209 11.731 -27.141 1.00 94.69 83 LEU A CA 1
ATOM 627 C C . LEU A 1 83 ? 33.631 11.535 -25.679 1.00 94.69 83 LEU A C 1
ATOM 629 O O . LEU A 1 83 ? 32.784 11.524 -24.788 1.00 94.69 83 LEU A O 1
ATOM 633 N N . MET A 1 84 ? 34.932 11.437 -25.406 1.00 95.69 84 MET A N 1
ATOM 634 C CA . MET A 1 84 ? 35.443 11.265 -24.045 1.00 95.69 84 MET A CA 1
ATOM 635 C C . MET A 1 84 ? 35.166 12.486 -23.166 1.00 95.69 84 MET A C 1
ATOM 637 O O . MET A 1 84 ? 34.707 12.331 -22.033 1.00 95.69 84 MET A O 1
ATOM 641 N N . LEU A 1 85 ? 35.390 13.699 -23.681 1.00 96.94 85 LEU A N 1
ATOM 642 C CA . LEU A 1 85 ? 35.111 14.937 -22.949 1.00 96.94 85 LEU A CA 1
ATOM 643 C C . LEU A 1 85 ? 33.616 15.116 -22.669 1.00 96.94 85 LEU A C 1
ATOM 645 O O . LEU A 1 85 ? 33.242 15.500 -21.560 1.00 96.94 85 LEU A O 1
ATOM 649 N N . SER A 1 86 ? 32.759 14.819 -23.649 1.00 95.12 86 SER A N 1
ATOM 650 C CA . SER A 1 86 ? 31.307 14.903 -23.461 1.00 95.12 86 SER A CA 1
ATOM 651 C C . SER A 1 86 ? 30.792 13.857 -22.472 1.00 95.12 86 SER A C 1
ATOM 653 O O . SER A 1 86 ? 29.996 14.205 -21.599 1.00 95.12 86 SER A O 1
ATOM 655 N N . ASN A 1 87 ? 31.286 12.615 -22.531 1.00 96.62 87 ASN A N 1
ATOM 656 C CA . ASN A 1 87 ? 30.904 11.583 -21.571 1.00 96.62 87 ASN A CA 1
ATOM 657 C C . ASN A 1 87 ? 31.358 11.939 -20.149 1.00 96.62 87 ASN A C 1
ATOM 659 O O . ASN A 1 87 ? 30.566 11.853 -19.215 1.00 96.62 87 ASN A O 1
ATOM 663 N N . PHE A 1 88 ? 32.591 12.425 -19.983 1.00 97.88 88 PHE A N 1
ATOM 664 C CA . PHE A 1 88 ? 33.089 12.872 -18.681 1.00 97.88 88 PHE A CA 1
ATOM 665 C C . PHE A 1 88 ? 32.246 14.019 -18.101 1.00 97.88 88 PHE A C 1
ATOM 667 O O . PHE A 1 88 ? 31.860 13.985 -16.931 1.00 97.88 88 PHE A O 1
ATOM 674 N N . ALA A 1 89 ? 31.903 15.019 -18.920 1.00 97.38 89 ALA A N 1
ATOM 675 C CA . ALA A 1 89 ? 31.039 16.118 -18.495 1.00 97.38 89 ALA A CA 1
ATOM 676 C C . ALA A 1 89 ? 29.635 15.629 -18.097 1.00 97.38 89 ALA A C 1
ATOM 678 O O . ALA A 1 89 ? 29.069 16.108 -17.112 1.00 97.38 89 ALA A O 1
ATOM 679 N N . LEU A 1 90 ? 29.082 14.657 -18.828 1.00 97.56 90 LEU A N 1
ATOM 680 C CA . LEU A 1 90 ? 27.771 14.075 -18.544 1.00 97.56 90 LEU A CA 1
ATOM 681 C C . LEU A 1 90 ? 27.779 13.239 -17.256 1.00 97.56 90 LEU A C 1
ATOM 683 O O . LEU A 1 90 ? 26.863 13.359 -16.443 1.00 97.56 90 LEU A O 1
ATOM 687 N N . GLU A 1 91 ? 28.830 12.454 -17.017 1.00 97.81 91 GLU A N 1
ATOM 688 C CA . GLU A 1 91 ? 29.037 11.738 -15.753 1.00 97.81 91 GLU A CA 1
ATOM 689 C C . GLU A 1 91 ? 29.148 12.713 -14.578 1.00 97.81 91 GLU A C 1
ATOM 691 O O . GLU A 1 91 ? 28.484 12.534 -13.553 1.00 97.81 91 GLU A O 1
ATOM 696 N N . GLN A 1 92 ? 29.916 13.795 -14.736 1.00 98.31 92 GLN A N 1
ATOM 697 C CA . GLN A 1 92 ? 30.035 14.832 -13.715 1.00 98.31 92 GLN A CA 1
ATOM 698 C C . GLN A 1 92 ? 28.679 15.485 -13.407 1.00 98.31 92 GLN A C 1
ATOM 700 O O . GLN A 1 92 ? 28.321 15.637 -12.237 1.00 98.31 92 GLN A O 1
ATOM 705 N N . GLN A 1 93 ? 27.895 15.839 -14.430 1.00 97.81 93 GLN A N 1
ATOM 706 C CA . GLN A 1 93 ? 26.546 16.388 -14.249 1.00 97.81 93 GLN A CA 1
ATOM 707 C C . GLN A 1 93 ? 25.617 15.401 -13.542 1.00 97.81 93 GLN A C 1
ATOM 709 O O . GLN A 1 93 ? 24.884 15.786 -12.633 1.00 97.81 93 GLN A O 1
ATOM 714 N N . LEU A 1 94 ? 25.675 14.123 -13.912 1.00 98.31 94 LEU A N 1
ATOM 715 C CA . LEU A 1 94 ? 24.889 13.066 -13.288 1.00 98.31 94 LEU A CA 1
ATOM 716 C C . LEU A 1 94 ? 25.239 12.916 -11.802 1.00 98.31 94 LEU A C 1
ATOM 718 O O . LEU A 1 94 ? 24.337 12.789 -10.969 1.00 98.31 94 LEU A O 1
ATOM 722 N N . HIS A 1 95 ? 26.522 12.959 -11.443 1.00 97.88 95 HIS A N 1
ATOM 723 C CA . HIS A 1 95 ? 26.952 12.908 -10.046 1.00 97.88 95 HIS A CA 1
ATOM 724 C C . HIS A 1 95 ? 26.471 14.123 -9.247 1.00 97.88 95 HIS A C 1
ATOM 726 O O . HIS A 1 95 ? 25.920 13.946 -8.157 1.00 97.88 95 HIS A O 1
ATOM 732 N N . THR A 1 96 ? 26.592 15.328 -9.806 1.00 98.31 96 THR A N 1
ATOM 733 C CA . THR A 1 96 ? 26.082 16.559 -9.183 1.00 98.31 96 THR A CA 1
ATOM 734 C C . THR A 1 96 ? 24.568 16.490 -8.980 1.00 98.31 96 THR A C 1
ATOM 736 O O . THR A 1 96 ? 24.091 16.673 -7.862 1.00 98.31 96 THR A O 1
ATOM 739 N N . ALA A 1 97 ? 23.806 16.110 -10.010 1.00 97.94 97 ALA A N 1
ATOM 740 C CA . ALA A 1 97 ? 22.352 15.976 -9.929 1.00 97.94 97 ALA A CA 1
ATOM 741 C C . ALA A 1 97 ? 21.919 14.930 -8.888 1.00 97.94 97 ALA A C 1
ATOM 743 O O . ALA A 1 97 ? 20.955 15.139 -8.150 1.00 97.94 97 ALA A O 1
ATOM 744 N N . ARG A 1 98 ? 22.646 13.809 -8.768 1.00 98.38 98 ARG A N 1
ATOM 745 C CA . ARG A 1 98 ? 22.400 12.816 -7.708 1.00 98.38 98 ARG A CA 1
ATOM 746 C C . ARG A 1 98 ? 22.616 13.402 -6.315 1.00 98.38 98 ARG A C 1
ATOM 748 O O . ARG A 1 98 ? 21.833 13.114 -5.407 1.00 98.38 98 ARG A O 1
ATOM 755 N N . GLN A 1 99 ? 23.662 14.201 -6.130 1.00 98.25 99 GLN A N 1
ATOM 756 C CA . GLN A 1 99 ? 23.957 14.834 -4.847 1.00 98.25 99 GLN A CA 1
ATOM 757 C C . GLN A 1 99 ? 22.901 15.889 -4.485 1.00 98.25 99 GLN A C 1
ATOM 759 O O . GLN A 1 99 ? 22.415 15.899 -3.353 1.00 98.25 99 GLN A O 1
ATOM 764 N N . GLU A 1 100 ? 22.482 16.707 -5.451 1.00 98.12 100 GLU A N 1
ATOM 765 C CA . GLU A 1 100 ? 21.403 17.687 -5.288 1.00 98.12 100 GLU A CA 1
ATOM 766 C C . GLU A 1 100 ? 20.073 17.015 -4.946 1.00 98.12 100 GLU A C 1
ATOM 768 O O . GLU A 1 100 ? 19.405 17.417 -3.993 1.00 98.12 100 GLU A O 1
ATOM 773 N N . LEU A 1 101 ? 19.717 15.944 -5.660 1.00 98.44 101 LEU A N 1
ATOM 774 C CA . LEU A 1 101 ? 18.515 15.161 -5.384 1.00 98.44 101 LEU A CA 1
ATOM 775 C C . LEU A 1 101 ? 18.557 14.564 -3.976 1.00 98.44 101 LEU A C 1
ATOM 777 O O . LEU A 1 101 ? 17.574 14.650 -3.242 1.00 98.44 101 LEU A O 1
ATOM 781 N N . SER A 1 102 ? 19.696 13.998 -3.574 1.00 98.12 102 SER A N 1
ATOM 782 C CA . SER A 1 102 ? 19.865 13.436 -2.230 1.00 98.12 102 SER A CA 1
ATOM 783 C C . SER A 1 102 ? 19.647 14.510 -1.164 1.00 98.12 102 SER A C 1
ATOM 785 O O . SER A 1 102 ? 18.874 14.316 -0.227 1.00 98.12 102 SER A O 1
ATOM 787 N N . HIS A 1 103 ? 20.265 15.679 -1.338 1.00 98.25 103 HIS A N 1
ATOM 788 C CA . HIS A 1 103 ? 20.095 16.815 -0.440 1.00 98.25 103 HIS A CA 1
ATOM 789 C C . HIS A 1 103 ? 18.640 17.316 -0.395 1.00 98.25 103 HIS A C 1
ATOM 791 O O . HIS A 1 103 ? 18.101 17.535 0.691 1.00 98.25 103 HIS A O 1
ATOM 797 N N . ALA A 1 104 ? 17.969 17.426 -1.545 1.00 98.00 104 ALA A N 1
ATOM 798 C CA . ALA A 1 104 ? 16.566 17.822 -1.629 1.00 98.00 104 ALA A CA 1
ATOM 799 C C . ALA A 1 104 ? 15.635 16.829 -0.913 1.00 98.00 104 ALA A C 1
ATOM 801 O O . ALA A 1 104 ? 14.720 17.249 -0.203 1.00 98.00 104 ALA A O 1
ATOM 802 N N . LEU A 1 105 ? 15.886 15.521 -1.031 1.00 98.12 105 LEU A N 1
ATOM 803 C CA . LEU A 1 105 ? 15.123 14.496 -0.312 1.00 98.12 105 LEU A CA 1
ATOM 804 C C . LEU A 1 105 ? 15.291 14.614 1.209 1.00 98.12 105 LEU A C 1
ATOM 806 O O . LEU A 1 105 ? 14.301 14.532 1.937 1.00 98.12 105 LEU A O 1
ATOM 810 N N . TYR A 1 106 ? 16.509 14.870 1.697 1.00 98.12 106 TYR A N 1
ATOM 811 C CA . TYR A 1 106 ? 16.738 15.109 3.126 1.00 98.12 106 TYR A CA 1
ATOM 812 C C . TYR A 1 106 ? 16.019 16.366 3.626 1.00 98.12 106 TYR A C 1
ATOM 814 O O . TYR A 1 106 ? 15.382 16.337 4.682 1.00 98.12 106 TYR A O 1
ATOM 822 N N . GLN A 1 107 ? 16.067 17.461 2.863 1.00 97.75 107 GLN A N 1
ATOM 823 C CA . GLN A 1 107 ? 15.327 18.679 3.195 1.00 97.75 107 GLN A CA 1
ATOM 824 C C . GLN A 1 107 ? 13.812 18.451 3.189 1.00 97.75 107 GLN A C 1
ATOM 826 O O . GLN A 1 107 ? 13.108 18.963 4.060 1.00 97.75 107 GLN A O 1
ATOM 831 N N . HIS A 1 108 ? 13.306 17.653 2.247 1.00 98.38 108 HIS A N 1
ATOM 832 C CA . HIS A 1 108 ? 11.894 17.301 2.175 1.00 98.38 108 HIS A CA 1
ATOM 833 C C . HIS A 1 108 ? 11.436 16.489 3.398 1.00 98.38 108 HIS A C 1
ATOM 835 O O . HIS A 1 108 ? 10.396 16.809 3.977 1.00 98.38 108 HIS A O 1
ATOM 841 N N . ASP A 1 109 ? 12.217 15.499 3.854 1.00 98.50 109 ASP A N 1
ATOM 842 C CA . ASP A 1 109 ? 11.902 14.759 5.090 1.00 98.50 109 ASP A CA 1
ATOM 843 C C . ASP A 1 109 ? 11.918 15.684 6.318 1.00 98.50 109 ASP A C 1
ATOM 845 O O . ASP A 1 109 ? 11.001 15.658 7.146 1.00 98.50 109 ASP A O 1
ATOM 849 N N . ALA A 1 110 ? 12.909 16.577 6.410 1.00 97.88 110 ALA A N 1
ATOM 850 C CA . ALA A 1 110 ? 12.973 17.571 7.477 1.00 97.88 110 ALA A CA 1
ATOM 851 C C . ALA A 1 110 ? 11.738 18.495 7.477 1.00 97.88 110 ALA A C 1
ATOM 853 O O . ALA A 1 110 ? 11.126 18.711 8.527 1.00 97.88 110 ALA A O 1
ATOM 854 N N . ALA A 1 111 ? 11.312 18.981 6.307 1.00 98.06 111 ALA A N 1
ATOM 855 C CA . ALA A 1 111 ? 10.112 19.802 6.159 1.00 98.06 111 ALA A CA 1
ATOM 856 C C . ALA A 1 111 ? 8.836 19.036 6.553 1.00 98.06 111 ALA A C 1
ATOM 858 O O . ALA A 1 111 ? 7.984 19.570 7.267 1.00 98.06 111 ALA A O 1
ATOM 859 N N . CYS A 1 112 ? 8.720 17.761 6.174 1.00 97.75 112 CYS A N 1
ATOM 860 C CA . CYS A 1 112 ? 7.607 16.902 6.579 1.00 97.75 112 CYS A CA 1
ATOM 861 C C . CYS A 1 112 ? 7.505 16.756 8.107 1.00 97.75 112 CYS A C 1
ATOM 863 O O . CYS A 1 112 ? 6.402 16.821 8.662 1.00 97.75 112 CYS A O 1
ATOM 865 N N . ARG A 1 113 ? 8.637 16.646 8.815 1.00 98.19 113 ARG A N 1
ATOM 866 C CA . ARG A 1 113 ? 8.665 16.619 10.291 1.00 98.19 113 ARG A CA 1
ATOM 867 C C . ARG A 1 113 ? 8.199 17.940 10.906 1.00 98.19 113 ARG A C 1
ATOM 869 O O . ARG A 1 113 ? 7.470 17.922 11.900 1.00 98.19 113 ARG A O 1
ATOM 876 N N . VAL A 1 114 ? 8.564 19.077 10.310 1.00 98.44 114 VAL A N 1
ATOM 877 C CA . VAL A 1 114 ? 8.080 20.402 10.737 1.00 98.44 114 VAL A CA 1
ATOM 878 C C . VAL A 1 114 ? 6.567 20.507 10.551 1.00 98.44 114 VAL A C 1
ATOM 880 O O . VAL A 1 114 ? 5.864 20.908 11.475 1.00 98.44 114 VAL A O 1
ATOM 883 N N . ILE A 1 115 ? 6.040 20.061 9.407 1.00 97.88 115 ILE A N 1
ATOM 884 C CA . ILE A 1 115 ? 4.593 20.038 9.148 1.00 97.88 115 ILE A CA 1
ATOM 885 C C . ILE A 1 115 ? 3.865 19.170 10.180 1.00 97.88 115 ILE A C 1
ATOM 887 O O . ILE A 1 115 ? 2.811 19.567 10.675 1.00 97.88 115 ILE A O 1
ATOM 891 N N . ALA A 1 116 ? 4.405 18.000 10.528 1.00 97.44 116 ALA A N 1
ATOM 892 C CA . ALA A 1 116 ? 3.813 17.132 11.544 1.00 97.44 116 ALA A CA 1
ATOM 893 C C . ALA A 1 116 ? 3.755 17.813 12.923 1.00 97.44 116 ALA A C 1
ATOM 895 O O . ALA A 1 116 ? 2.719 17.760 13.588 1.00 97.44 116 ALA A O 1
ATOM 896 N N . ARG A 1 117 ? 4.831 18.508 13.321 1.00 98.50 117 ARG A N 1
ATOM 897 C CA . ARG A 1 117 ? 4.876 19.287 14.567 1.00 98.50 117 ARG A CA 1
ATOM 898 C C . ARG A 1 117 ? 3.844 20.416 14.567 1.00 98.50 117 ARG A C 1
ATOM 900 O O . ARG A 1 117 ? 3.026 20.481 15.477 1.00 98.50 117 ARG A O 1
ATOM 907 N N . LEU A 1 118 ? 3.821 21.238 13.518 1.00 98.38 118 LEU A N 1
ATOM 908 C CA . LEU A 1 118 ? 2.896 22.370 13.406 1.00 98.38 118 LEU A CA 1
ATOM 909 C C . LEU A 1 118 ? 1.431 21.921 13.351 1.00 98.38 118 LEU A C 1
ATOM 911 O O . LEU A 1 118 ? 0.558 22.585 13.902 1.00 98.38 118 LEU A O 1
ATOM 915 N N . LYS A 1 119 ? 1.136 20.780 12.712 1.00 98.06 119 LYS A N 1
ATOM 916 C CA . LYS A 1 119 ? -0.212 20.192 12.729 1.00 98.06 119 LYS A CA 1
ATOM 917 C C . LYS A 1 119 ? -0.645 19.852 14.152 1.00 98.06 119 LYS A C 1
ATOM 919 O O . LYS A 1 119 ? -1.763 20.196 14.521 1.00 98.06 119 LYS A O 1
ATOM 924 N N . LYS A 1 120 ? 0.240 19.235 14.941 1.00 98.38 120 LYS A N 1
ATOM 925 C CA . LYS A 1 120 ? -0.027 18.907 16.344 1.00 98.38 120 LYS A CA 1
ATOM 926 C C . LYS A 1 120 ? -0.270 20.170 17.178 1.00 98.38 120 LYS A C 1
ATOM 928 O O . LYS A 1 120 ? -1.304 20.253 17.828 1.00 98.38 120 LYS A O 1
ATOM 933 N N . GLU A 1 121 ? 0.609 21.168 17.086 1.00 98.25 121 GLU A N 1
ATOM 934 C CA . GLU A 1 121 ? 0.467 22.444 17.811 1.00 98.25 121 GLU A CA 1
ATOM 935 C C . GLU A 1 121 ? -0.829 23.183 17.435 1.00 98.25 121 GLU A C 1
ATOM 937 O O . GLU A 1 121 ? -1.558 23.669 18.299 1.00 98.25 121 GLU A O 1
ATOM 942 N N . ARG A 1 122 ? -1.174 23.215 16.142 1.00 98.25 122 ARG A N 1
ATOM 943 C CA . ARG A 1 122 ? -2.438 23.786 15.656 1.00 98.25 122 ARG A CA 1
ATOM 944 C C . ARG A 1 122 ? -3.648 23.052 16.230 1.00 98.25 122 ARG A C 1
ATOM 946 O O . ARG A 1 122 ? -4.633 23.693 16.592 1.00 98.25 122 ARG A O 1
ATOM 953 N N . ASP A 1 123 ? -3.617 21.724 16.248 1.00 97.69 123 ASP A N 1
ATOM 954 C CA . ASP A 1 123 ? -4.743 20.915 16.715 1.00 97.69 123 ASP A CA 1
ATOM 955 C C . ASP A 1 123 ? -4.924 21.037 18.234 1.00 97.69 123 ASP A C 1
ATOM 957 O O . ASP A 1 123 ? -6.057 21.153 18.701 1.00 97.69 123 ASP A O 1
ATOM 961 N N . GLU A 1 124 ? -3.829 21.129 18.992 1.00 97.88 124 GLU A N 1
ATOM 962 C CA . GLU A 1 124 ? -3.842 21.459 20.421 1.00 97.88 124 GLU A CA 1
ATOM 963 C C . GLU A 1 124 ? -4.428 22.857 20.672 1.00 97.88 124 GLU A C 1
ATOM 965 O O . GLU A 1 124 ? -5.350 22.998 21.475 1.00 97.88 124 GLU A O 1
ATOM 970 N N . ALA A 1 125 ? -3.983 23.878 19.931 1.00 97.25 125 ALA A N 1
ATOM 971 C CA . ALA A 1 125 ? -4.520 25.235 20.046 1.00 97.25 125 ALA A CA 1
ATOM 972 C C . ALA A 1 125 ? -6.024 25.297 19.723 1.00 97.25 125 ALA A C 1
ATOM 974 O O . ALA A 1 125 ? -6.796 25.924 20.449 1.00 97.25 125 ALA A O 1
ATOM 975 N N . ARG A 1 126 ? -6.473 24.598 18.672 1.00 97.38 126 ARG A N 1
ATOM 976 C CA . ARG A 1 126 ? -7.901 24.489 18.325 1.00 97.38 126 ARG A CA 1
ATOM 977 C C . ARG A 1 126 ? -8.706 23.764 19.399 1.00 97.38 126 ARG A C 1
ATOM 979 O O . ARG A 1 126 ? -9.835 24.159 19.675 1.00 97.38 126 ARG A O 1
ATOM 986 N N . ALA A 1 127 ? -8.147 22.719 20.007 1.00 95.75 127 ALA A N 1
ATOM 987 C CA . ALA A 1 127 ? -8.804 22.005 21.095 1.00 95.75 127 ALA A CA 1
ATOM 988 C C . ALA A 1 127 ? -8.960 22.888 22.342 1.00 95.75 127 ALA A C 1
ATOM 990 O O . ALA A 1 127 ? -10.021 22.862 22.964 1.00 95.75 127 ALA A O 1
ATOM 991 N N . LEU A 1 128 ? -7.946 23.691 22.682 1.00 95.25 128 LEU A N 1
ATOM 992 C CA . LEU A 1 128 ? -8.016 24.659 23.780 1.00 95.25 128 LEU A CA 1
ATOM 993 C C . LEU A 1 128 ? -9.049 25.759 23.508 1.00 95.25 128 LEU A C 1
ATOM 995 O O . LEU A 1 128 ? -9.847 26.061 24.392 1.00 95.25 128 LEU A O 1
ATOM 999 N N . LEU A 1 129 ? -9.099 26.302 22.286 1.00 94.88 129 LEU A N 1
ATOM 1000 C CA . LEU A 1 129 ? -10.135 27.264 21.891 1.00 94.88 129 LEU A CA 1
ATOM 1001 C C . LEU A 1 129 ? -11.539 26.668 22.020 1.00 94.88 129 LEU A C 1
ATOM 1003 O O . LEU A 1 129 ? -12.398 27.276 22.644 1.00 94.88 129 LEU A O 1
ATOM 1007 N N . ALA A 1 130 ? -11.755 25.442 21.536 1.00 94.00 130 ALA A N 1
ATOM 1008 C CA . ALA A 1 130 ? -13.044 24.766 21.674 1.00 94.00 130 ALA A CA 1
ATOM 1009 C C . ALA A 1 130 ? -13.428 24.498 23.144 1.00 94.00 130 ALA A C 1
ATOM 1011 O O . ALA A 1 130 ? -14.611 24.447 23.479 1.00 94.00 130 ALA A O 1
ATOM 1012 N N . GLN A 1 131 ? -12.453 24.297 24.037 1.00 92.94 131 GLN A N 1
ATOM 1013 C CA . GLN A 1 131 ? -12.710 24.194 25.477 1.00 92.94 131 GLN A CA 1
ATOM 1014 C C . GLN A 1 131 ? -13.085 25.547 26.083 1.00 92.94 131 GLN A C 1
ATOM 1016 O O . GLN A 1 131 ? -14.035 25.602 26.860 1.00 92.94 131 GLN A O 1
ATOM 1021 N N . ALA A 1 132 ? -12.385 26.618 25.706 1.00 90.94 132 ALA A N 1
ATOM 1022 C CA . ALA A 1 132 ? -12.687 27.972 26.153 1.00 90.94 132 ALA A CA 1
ATOM 1023 C C . ALA A 1 132 ? -14.071 28.431 25.665 1.00 90.94 132 ALA A C 1
ATOM 1025 O O . ALA A 1 132 ? -14.867 28.905 26.464 1.00 90.94 132 ALA A O 1
ATOM 1026 N N . GLU A 1 133 ? -14.415 28.196 24.395 1.00 90.88 133 GLU A N 1
ATOM 1027 C CA . GLU A 1 133 ? -15.746 28.482 23.837 1.00 90.88 133 GLU A CA 1
ATOM 1028 C C . GLU A 1 133 ? -16.862 27.754 24.592 1.0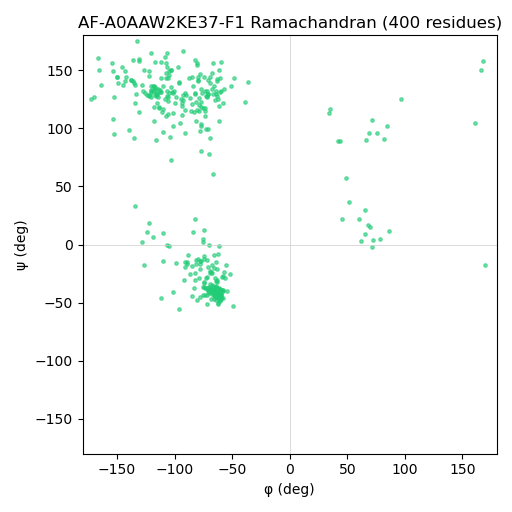0 90.88 133 GLU A C 1
ATOM 1030 O O . GLU A 1 133 ? -17.914 28.329 24.843 1.00 90.88 133 GLU A O 1
ATOM 1035 N N . ARG A 1 134 ? -16.630 26.503 25.012 1.00 81.19 134 ARG A N 1
ATOM 1036 C CA . ARG A 1 134 ? -17.587 25.753 25.845 1.00 81.19 134 ARG A CA 1
ATOM 1037 C C . ARG A 1 134 ? -17.711 26.293 27.268 1.00 81.19 134 ARG A C 1
ATOM 1039 O O . ARG A 1 134 ? -18.711 26.012 27.920 1.00 81.19 134 ARG A O 1
ATOM 1046 N N . GLN A 1 135 ? -16.688 26.979 27.771 1.00 77.62 135 GLN A N 1
ATOM 1047 C CA . GLN A 1 135 ? -16.697 27.601 29.095 1.00 77.62 135 GLN A CA 1
ATOM 1048 C C . GLN A 1 135 ? -17.342 28.989 29.081 1.00 77.62 135 GLN A C 1
ATOM 1050 O O . GLN A 1 135 ? -17.755 29.453 30.140 1.00 77.62 135 GLN A O 1
ATOM 1055 N N . ILE A 1 136 ? -17.466 29.634 27.915 1.00 74.12 136 ILE A N 1
ATOM 1056 C CA . ILE A 1 136 ? -18.235 30.871 27.764 1.00 74.12 136 ILE A CA 1
ATOM 1057 C C . ILE A 1 136 ? -19.730 30.503 27.832 1.00 74.12 136 ILE A C 1
ATOM 1059 O O . ILE A 1 136 ? -20.224 29.790 26.955 1.00 74.12 136 ILE A O 1
ATOM 1063 N N . PRO A 1 137 ? -20.482 30.955 28.852 1.00 49.78 137 PRO A N 1
ATOM 1064 C CA . PRO A 1 137 ? -21.917 30.714 28.921 1.00 49.78 137 PRO A CA 1
ATOM 1065 C C . PRO A 1 137 ? -22.622 31.387 27.736 1.00 49.78 137 PRO A C 1
ATOM 1067 O O . PRO A 1 137 ? -22.294 32.516 27.371 1.00 49.78 137 PRO A O 1
ATOM 1070 N N . MET A 1 138 ? -23.628 30.719 27.163 1.00 48.88 138 MET A N 1
ATOM 1071 C CA . MET A 1 138 ? -24.559 31.279 26.173 1.00 48.88 138 MET A CA 1
ATOM 1072 C C . MET A 1 138 ? -25.456 32.378 26.785 1.00 48.88 138 MET A C 1
ATOM 1074 O O . MET A 1 138 ? -26.676 32.243 26.820 1.00 48.88 138 MET A O 1
ATOM 1078 N N . SER A 1 139 ? -24.877 33.466 27.291 1.00 42.19 139 SER A N 1
ATOM 1079 C CA . SER A 1 139 ? -25.623 34.621 27.806 1.00 42.19 139 SER A CA 1
ATOM 1080 C C . SER A 1 139 ? -25.253 35.953 27.150 1.00 42.19 139 SER A C 1
ATOM 1082 O O . SER A 1 139 ? -25.727 36.986 27.608 1.00 42.19 139 SER A O 1
ATOM 1084 N N . VAL A 1 140 ? -24.476 35.970 26.055 1.00 49.72 140 VAL A N 1
ATOM 1085 C CA . VAL A 1 140 ? -24.096 37.241 25.392 1.00 49.72 140 VAL A CA 1
ATOM 1086 C C . VAL A 1 140 ? -24.231 37.239 23.864 1.00 49.72 140 VAL A C 1
ATOM 1088 O O . VAL A 1 140 ? -23.481 37.922 23.179 1.00 49.72 140 VAL A O 1
ATOM 1091 N N . VAL A 1 141 ? -25.204 36.532 23.279 1.00 39.25 141 VAL A N 1
ATOM 1092 C CA . VAL A 1 141 ? -25.564 36.805 21.871 1.00 39.25 141 VAL A CA 1
ATOM 1093 C C . VAL A 1 141 ? -27.080 36.862 21.702 1.00 39.25 141 VAL A C 1
ATOM 1095 O O . VAL A 1 141 ? -27.738 35.855 21.454 1.00 39.25 141 VAL A O 1
ATOM 1098 N N . ALA A 1 142 ? -27.626 38.071 21.833 1.00 33.56 142 ALA A N 1
ATOM 1099 C CA . ALA A 1 142 ? -28.876 38.446 21.180 1.00 33.56 142 ALA A CA 1
ATOM 1100 C C . ALA A 1 142 ? -28.593 38.743 19.690 1.00 33.56 142 ALA A C 1
ATOM 1102 O O . ALA A 1 142 ? -27.510 39.242 19.372 1.00 33.56 142 ALA A O 1
ATOM 1103 N N . PRO A 1 143 ? -29.528 38.459 18.766 1.00 43.78 143 PRO A N 1
ATOM 1104 C CA . PRO A 1 143 ? -29.346 38.757 17.355 1.00 43.78 143 PRO A CA 1
ATOM 1105 C C . PRO A 1 143 ? -29.703 40.223 17.108 1.00 43.78 143 PRO A C 1
ATOM 1107 O O . PRO A 1 143 ? -30.782 40.642 17.513 1.00 43.78 143 PRO A O 1
ATOM 1110 N N . ASN A 1 144 ? -28.851 40.994 16.428 1.00 31.83 144 ASN A N 1
ATOM 1111 C CA . ASN A 1 144 ? -29.344 42.085 15.586 1.00 31.83 144 ASN A CA 1
ATOM 1112 C C . ASN A 1 144 ? -28.316 42.629 14.584 1.00 31.83 144 ASN A C 1
ATOM 1114 O O . ASN A 1 144 ? -27.175 42.920 14.924 1.00 31.83 144 ASN A O 1
ATOM 1118 N N . ALA A 1 145 ? -28.859 42.837 13.382 1.00 31.50 145 ALA A N 1
ATOM 1119 C CA . ALA A 1 145 ? -28.506 43.795 12.337 1.00 31.50 145 ALA A CA 1
ATOM 1120 C C . ALA A 1 145 ? -27.212 43.593 11.525 1.00 31.50 145 ALA A C 1
ATOM 1122 O O . ALA A 1 145 ? -26.096 43.890 11.936 1.00 31.50 145 ALA A O 1
ATOM 1123 N N . VAL A 1 146 ? -27.443 43.186 10.276 1.00 41.62 146 VAL A N 1
ATOM 1124 C CA . VAL A 1 146 ? -26.576 43.399 9.116 1.00 41.62 146 VAL A CA 1
ATOM 1125 C C . VAL A 1 146 ? -26.646 44.878 8.719 1.00 41.62 146 VAL A C 1
ATOM 1127 O O . VAL A 1 146 ? -27.746 45.356 8.461 1.00 41.62 146 VAL A O 1
ATOM 1130 N N . THR A 1 147 ? -25.503 45.553 8.575 1.00 31.53 147 THR A N 1
ATOM 1131 C CA . THR A 1 147 ? -25.288 46.599 7.555 1.00 31.53 147 THR A CA 1
ATOM 1132 C C . THR A 1 147 ? -23.806 46.679 7.195 1.00 31.53 147 THR A C 1
ATOM 1134 O O . THR A 1 147 ? -22.954 46.820 8.071 1.00 31.53 147 THR A O 1
ATOM 1137 N N . ASP A 1 148 ? -23.539 46.593 5.894 1.00 29.08 148 ASP A N 1
ATOM 1138 C CA . ASP A 1 148 ? -22.280 46.911 5.221 1.00 29.08 148 ASP A CA 1
ATOM 1139 C C . ASP A 1 148 ? -21.705 48.275 5.633 1.00 29.08 148 ASP A C 1
ATOM 1141 O O . ASP A 1 148 ? -22.449 49.247 5.750 1.00 29.08 148 ASP A O 1
ATOM 1145 N N . ALA A 1 149 ? -20.376 48.378 5.741 1.00 28.58 149 ALA A N 1
ATOM 1146 C CA . ALA A 1 149 ? -19.556 49.183 4.824 1.00 28.58 149 ALA A CA 1
ATOM 1147 C C . ALA A 1 149 ? -18.125 49.407 5.348 1.00 28.58 149 ALA A C 1
ATOM 1149 O O . ALA A 1 149 ? -17.837 49.457 6.540 1.00 28.58 149 ALA A O 1
ATOM 1150 N N . ALA A 1 150 ? -17.234 49.535 4.372 1.00 30.25 150 ALA A N 1
ATOM 1151 C CA . ALA A 1 150 ? -15.795 49.699 4.437 1.00 30.25 150 ALA A CA 1
ATOM 1152 C C . ALA A 1 150 ? -15.272 50.941 5.198 1.00 30.25 150 ALA A C 1
ATOM 1154 O O . ALA A 1 150 ? -15.928 51.971 5.268 1.00 30.25 150 ALA A O 1
ATOM 1155 N N . LEU A 1 151 ? -14.013 50.817 5.652 1.00 39.88 151 LEU A N 1
ATOM 1156 C CA . LEU A 1 151 ? -12.942 51.833 5.707 1.00 39.88 151 LEU A CA 1
ATOM 1157 C C . LEU A 1 151 ? -13.342 53.298 5.987 1.00 39.88 151 LEU A C 1
ATOM 1159 O O . LEU A 1 151 ? -13.858 53.978 5.107 1.00 39.88 151 LEU A O 1
ATOM 1163 N N . SER A 1 152 ? -12.882 53.862 7.111 1.00 28.72 152 SER A N 1
ATOM 1164 C CA . SER A 1 152 ? -11.968 55.029 7.127 1.00 28.72 152 SER A CA 1
ATOM 1165 C C . SER A 1 152 ? -11.822 55.675 8.514 1.00 28.72 152 SER A C 1
ATOM 1167 O O . SER A 1 152 ? -12.630 55.504 9.419 1.00 28.72 152 SER A O 1
ATOM 1169 N N . ASN A 1 153 ? -10.699 56.379 8.650 1.00 29.14 153 ASN A N 1
ATOM 1170 C CA . ASN A 1 153 ? -10.170 57.115 9.793 1.00 29.14 153 ASN A CA 1
ATOM 1171 C C . ASN A 1 153 ? -11.164 57.855 10.707 1.00 29.14 153 ASN A C 1
ATOM 1173 O O . ASN A 1 153 ? -11.952 58.681 10.265 1.00 29.14 153 ASN A O 1
ATOM 1177 N N . GLY A 1 154 ? -10.864 57.760 12.007 1.00 33.72 154 GLY A N 1
ATOM 1178 C CA . GLY A 1 154 ? -10.621 58.942 12.835 1.00 33.72 154 GLY A CA 1
ATOM 1179 C C . GLY A 1 154 ? -11.838 59.680 13.384 1.00 33.72 154 GLY A C 1
ATOM 1180 O O . GLY A 1 154 ? -12.231 60.705 12.843 1.00 33.72 154 GLY A O 1
ATOM 1181 N N . LYS A 1 155 ? -12.289 59.288 14.580 1.00 28.41 155 LYS A N 1
ATOM 1182 C CA . LYS A 1 155 ? -12.613 60.230 15.666 1.00 28.41 155 LYS A CA 1
ATOM 1183 C C . LYS A 1 155 ? -12.873 59.477 16.966 1.00 28.41 155 LYS A C 1
ATOM 1185 O O . LYS A 1 155 ? -13.684 58.563 17.018 1.00 28.41 155 LYS A O 1
ATOM 1190 N N . ARG A 1 156 ? -12.157 59.879 18.017 1.00 36.56 156 ARG A N 1
ATOM 1191 C CA . ARG A 1 156 ? -12.428 59.491 19.404 1.00 36.56 156 ARG A CA 1
ATOM 1192 C C . ARG A 1 156 ? -13.759 60.104 19.852 1.00 36.56 156 ARG A C 1
ATOM 1194 O O . ARG A 1 156 ? -13.913 61.318 19.759 1.00 36.56 156 ARG A O 1
ATOM 1201 N N . ALA A 1 157 ? -14.632 59.275 20.404 1.00 29.81 157 ALA A N 1
ATOM 1202 C CA . ALA A 1 157 ? -15.656 59.614 21.392 1.00 29.81 157 ALA A CA 1
ATOM 1203 C C . ALA A 1 157 ? -15.877 58.307 22.181 1.00 29.81 157 ALA A C 1
ATOM 1205 O O . ALA A 1 157 ? -16.252 57.306 21.589 1.00 29.81 157 ALA A O 1
ATOM 1206 N N . ALA A 1 158 ? -15.210 58.139 23.324 1.00 39.75 158 ALA A N 1
ATOM 1207 C CA . ALA A 1 158 ? -15.708 58.506 24.651 1.00 39.75 158 ALA A CA 1
ATOM 1208 C C . ALA A 1 158 ? -16.911 57.640 25.046 1.00 39.75 158 ALA A C 1
ATOM 1210 O O . ALA A 1 158 ? -18.032 58.026 24.762 1.00 39.75 158 ALA A O 1
ATOM 1211 N N . ASP A 1 159 ? -16.639 56.505 25.701 1.00 33.00 159 ASP A N 1
ATOM 1212 C CA . ASP A 1 159 ? -17.584 55.849 26.608 1.00 33.00 159 ASP A CA 1
ATOM 1213 C C . ASP A 1 159 ? -16.832 55.005 27.661 1.00 33.00 159 ASP A C 1
ATOM 1215 O O . ASP A 1 159 ? -16.189 54.007 27.352 1.00 33.00 159 ASP A O 1
ATOM 1219 N N . ASN A 1 160 ? -16.868 55.527 28.891 1.00 41.75 160 ASN A N 1
ATOM 1220 C CA . ASN A 1 160 ? -16.926 54.886 30.213 1.00 41.75 160 ASN A CA 1
ATOM 1221 C C . ASN A 1 160 ? -16.061 53.636 30.499 1.00 41.75 160 ASN A C 1
ATOM 1223 O O . ASN A 1 160 ? -16.536 52.506 30.427 1.00 41.75 160 ASN A O 1
ATOM 1227 N N . ASP A 1 161 ? -14.828 53.873 30.968 1.00 39.44 161 ASP A N 1
ATOM 1228 C CA . ASP A 1 161 ? -13.989 52.894 31.678 1.00 39.44 161 ASP A CA 1
ATOM 1229 C C . ASP A 1 161 ? -14.198 53.046 33.205 1.00 39.44 161 ASP A C 1
ATOM 1231 O O . ASP A 1 161 ? -13.774 54.045 33.793 1.00 39.44 161 ASP A O 1
ATOM 1235 N N . GLU A 1 162 ? -14.823 52.064 33.865 1.00 48.69 162 GLU A N 1
ATOM 1236 C CA . GLU A 1 162 ? -14.791 51.947 35.333 1.00 48.69 162 GLU A CA 1
ATOM 1237 C C . GLU A 1 162 ? -13.390 51.508 35.805 1.00 48.69 162 GLU A C 1
ATOM 1239 O O . GLU A 1 162 ? -12.801 50.553 35.293 1.00 48.69 162 GLU A O 1
ATOM 1244 N N . LEU A 1 163 ? -12.841 52.240 36.781 1.00 53.00 163 LEU A N 1
ATOM 1245 C CA . LEU A 1 163 ? -11.494 52.079 37.340 1.00 53.00 163 LEU A CA 1
ATOM 1246 C C . LEU A 1 163 ? -11.530 51.373 38.711 1.00 53.00 163 LEU A C 1
ATOM 1248 O O . LEU A 1 163 ? -12.279 51.781 39.594 1.00 53.00 163 LEU A O 1
ATOM 1252 N N . ASP A 1 164 ? -10.633 50.407 38.927 1.00 51.06 164 ASP A N 1
ATOM 1253 C CA . ASP A 1 164 ? -10.248 49.877 40.253 1.00 51.06 164 ASP A CA 1
ATOM 1254 C C . ASP A 1 164 ? -9.213 50.828 40.928 1.00 51.06 164 ASP A C 1
ATOM 1256 O O . ASP A 1 164 ? -8.485 51.522 40.201 1.00 51.06 164 ASP A O 1
ATOM 1260 N N . PRO A 1 165 ? -9.071 50.890 42.276 1.00 56.09 165 PRO A N 1
ATOM 1261 C CA . PRO A 1 165 ? -8.334 51.941 43.002 1.00 56.09 165 PRO A CA 1
ATOM 1262 C C . PRO A 1 165 ? -6.834 52.088 42.706 1.00 56.09 165 PRO A C 1
ATOM 1264 O O . PRO A 1 165 ? -6.197 52.967 43.282 1.00 56.09 165 PRO A O 1
ATOM 1267 N N . ASN A 1 166 ? -6.245 51.255 41.842 1.00 55.56 166 ASN A N 1
ATOM 1268 C CA . ASN A 1 166 ? -4.817 51.298 41.513 1.00 55.56 166 ASN A CA 1
ATOM 1269 C C . ASN A 1 166 ? -4.506 51.502 40.013 1.00 55.56 166 ASN A C 1
ATOM 1271 O O . ASN A 1 166 ? -3.392 51.240 39.558 1.00 55.56 166 ASN A O 1
ATOM 1275 N N . GLY A 1 167 ? -5.476 51.989 39.228 1.00 50.94 167 GLY A N 1
ATOM 1276 C CA . GLY A 1 167 ? -5.206 52.723 37.982 1.00 50.94 167 GLY A CA 1
ATOM 1277 C C . GLY A 1 167 ? -4.537 51.953 36.831 1.00 50.94 167 GLY A C 1
ATOM 1278 O O . GLY A 1 167 ? -3.837 52.564 36.021 1.00 50.94 167 GLY A O 1
ATOM 1279 N N . LYS A 1 168 ? -4.740 50.634 36.702 1.00 47.06 168 LYS A N 1
ATOM 1280 C CA . LYS A 1 168 ? -4.310 49.861 35.518 1.00 47.06 168 LYS A CA 1
ATOM 1281 C C . LYS A 1 168 ? -5.505 49.240 34.795 1.00 47.06 168 LYS A C 1
ATOM 1283 O O . LYS A 1 168 ? -6.354 48.619 35.420 1.00 47.06 168 LYS A O 1
ATOM 1288 N N . ARG A 1 169 ? -5.535 49.385 33.461 1.00 41.16 169 ARG A N 1
ATOM 1289 C CA . ARG A 1 169 ? -6.587 48.844 32.581 1.00 41.16 169 ARG A CA 1
ATOM 1290 C C . ARG A 1 169 ? -6.629 47.318 32.668 1.00 41.16 169 ARG A C 1
ATOM 1292 O O . ARG A 1 169 ? -5.650 46.653 32.319 1.00 41.16 169 ARG A O 1
ATOM 1299 N N . ILE A 1 170 ? -7.759 46.776 33.104 1.00 47.00 170 ILE A N 1
ATOM 1300 C CA . ILE A 1 170 ? -7.984 45.335 33.204 1.00 47.00 170 ILE A CA 1
ATOM 1301 C C . ILE A 1 170 ? -8.268 44.802 31.795 1.00 47.00 170 ILE A C 1
ATOM 1303 O O . ILE A 1 170 ? -9.208 45.219 31.125 1.00 47.00 170 ILE A O 1
ATOM 1307 N N . ARG A 1 171 ? -7.413 43.895 31.315 1.00 49.56 171 ARG A N 1
ATOM 1308 C CA . ARG A 1 171 ? -7.710 43.063 30.139 1.00 49.56 171 ARG A CA 1
ATOM 1309 C C . ARG A 1 171 ? -8.813 42.072 30.534 1.00 49.56 171 ARG A C 1
ATOM 1311 O O . ARG A 1 171 ? -8.739 41.581 31.659 1.00 49.56 171 ARG A O 1
ATOM 1318 N N . PRO A 1 172 ? -9.760 41.709 29.651 1.00 54.03 172 PRO A N 1
ATOM 1319 C CA . PRO A 1 172 ? -10.759 40.682 29.942 1.00 54.03 172 PRO A CA 1
ATOM 1320 C C . PRO A 1 172 ? -10.089 39.298 29.984 1.00 54.03 172 PRO A C 1
ATOM 1322 O O . PRO A 1 172 ? -10.097 38.534 29.024 1.00 54.03 172 PRO A O 1
ATOM 1325 N N . GLY A 1 173 ? -9.425 39.018 31.101 1.00 59.72 173 GLY A N 1
ATOM 1326 C CA . GLY A 1 173 ? -9.063 37.696 31.582 1.00 59.72 173 GLY A CA 1
ATOM 1327 C C . GLY A 1 173 ? -9.991 37.343 32.741 1.00 59.72 173 GLY A 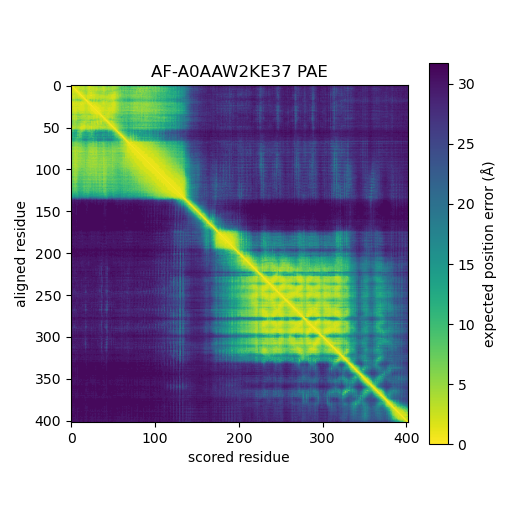C 1
ATOM 1328 O O . GLY A 1 173 ? -10.468 38.234 33.440 1.00 59.72 173 GLY A O 1
ATOM 1329 N N . ILE A 1 174 ? -10.268 36.048 32.893 1.00 67.31 174 ILE A N 1
ATOM 1330 C CA . ILE A 1 174 ? -11.164 35.448 33.894 1.00 67.31 174 ILE A CA 1
ATOM 1331 C C . ILE A 1 174 ? -11.014 36.162 35.249 1.00 67.31 174 ILE A C 1
ATOM 1333 O O . ILE A 1 174 ? -9.906 36.238 35.785 1.00 67.31 174 ILE A O 1
ATOM 1337 N N . SER A 1 175 ? -12.115 36.700 35.785 1.00 79.88 175 SER A N 1
ATOM 1338 C CA . SER A 1 175 ? -12.112 37.404 37.070 1.00 79.88 175 SER A CA 1
ATOM 1339 C C . SER A 1 175 ? -11.680 36.469 38.203 1.00 79.88 175 SER A C 1
ATOM 1341 O O . SER A 1 175 ? -11.929 35.262 38.170 1.00 79.88 175 SER A O 1
ATOM 1343 N N . SER A 1 176 ? -11.050 37.025 39.238 1.00 79.00 176 SER A N 1
ATOM 1344 C CA . SER A 1 176 ? -10.577 36.265 40.405 1.00 79.00 176 SER A CA 1
ATOM 1345 C C . SER A 1 176 ? -11.689 35.464 41.098 1.00 79.00 176 SER A C 1
ATOM 1347 O O . SER A 1 176 ? -11.419 34.388 41.623 1.00 79.00 176 SER A O 1
ATOM 1349 N N . SER A 1 177 ? -12.936 35.936 41.024 1.00 84.00 177 SER A N 1
ATOM 1350 C CA . SER A 1 177 ? -14.130 35.249 41.529 1.00 84.00 177 SER A CA 1
ATOM 1351 C C . SER A 1 177 ? -14.469 33.953 40.778 1.00 84.00 177 SER A C 1
ATOM 1353 O O . SER A 1 177 ? -14.781 32.938 41.398 1.00 84.00 177 SER A O 1
ATOM 1355 N N . ILE A 1 178 ? -14.349 33.942 39.447 1.00 80.62 178 ILE A N 1
ATOM 1356 C CA . ILE A 1 178 ? -14.640 32.752 38.631 1.00 80.62 178 ILE A CA 1
ATOM 1357 C C . ILE A 1 178 ? -13.585 31.672 38.881 1.00 80.62 178 ILE A C 1
ATOM 1359 O O . ILE A 1 178 ? -13.904 30.486 38.897 1.00 80.62 178 ILE A O 1
ATOM 1363 N N . ILE A 1 179 ? -12.330 32.067 39.128 1.00 82.38 179 ILE A N 1
ATOM 1364 C CA . ILE A 1 179 ? -11.251 31.127 39.461 1.00 82.38 179 ILE A CA 1
ATOM 1365 C C . ILE A 1 179 ? -11.562 30.401 40.774 1.00 82.38 179 ILE A C 1
ATOM 1367 O O . ILE A 1 179 ? -11.416 29.179 40.810 1.00 82.38 179 ILE A O 1
ATOM 1371 N N . SER A 1 180 ? -12.040 31.108 41.808 1.00 88.50 180 SER A N 1
ATOM 1372 C CA . SER A 1 180 ? -12.434 30.473 43.074 1.00 88.50 180 SER A CA 1
ATOM 1373 C C . SER A 1 180 ? -13.582 29.474 42.899 1.00 88.50 180 SER A C 1
ATOM 1375 O O . SER A 1 180 ? -13.492 28.347 43.385 1.00 88.50 180 SER A O 1
ATOM 1377 N N . GLU A 1 181 ? -14.610 29.818 42.119 1.00 90.94 181 GLU A N 1
ATOM 1378 C CA . GLU A 1 181 ? -15.737 28.909 41.860 1.00 90.94 181 GLU A CA 1
ATOM 1379 C C . GLU A 1 181 ? -15.306 27.653 41.085 1.00 90.94 181 GLU A C 1
ATOM 1381 O O . GLU A 1 181 ? -15.749 26.537 41.377 1.00 90.94 181 GLU A O 1
ATOM 1386 N N . LEU A 1 182 ? -14.396 27.811 40.118 1.00 86.25 182 LEU A N 1
ATOM 1387 C CA . LEU A 1 182 ? -13.833 26.702 39.346 1.00 86.25 182 LEU A CA 1
ATOM 1388 C C . LEU A 1 182 ? -12.966 25.790 40.218 1.00 86.25 182 LEU A C 1
ATOM 1390 O O . LEU A 1 182 ? -13.036 24.563 40.080 1.00 86.25 182 LEU A O 1
ATOM 1394 N N . THR A 1 183 ? -12.169 26.362 41.127 1.00 91.19 183 THR A N 1
ATOM 1395 C CA . THR A 1 183 ? -11.383 25.576 42.083 1.00 91.19 183 THR A CA 1
ATOM 1396 C C . THR A 1 183 ? -12.286 24.813 43.042 1.00 91.19 183 THR A C 1
ATOM 1398 O O . THR A 1 183 ? -12.073 23.613 43.229 1.00 91.19 183 THR A O 1
ATOM 1401 N N . ASP A 1 184 ? -13.349 25.438 43.546 1.00 93.50 184 ASP A N 1
ATOM 1402 C CA . ASP A 1 184 ? -14.292 24.810 44.469 1.00 93.50 184 ASP A CA 1
ATOM 1403 C C . ASP A 1 184 ? -15.057 23.667 43.790 1.00 93.50 184 ASP A C 1
ATOM 1405 O O . ASP A 1 184 ? -15.060 22.540 44.294 1.00 93.50 184 ASP A O 1
ATOM 1409 N N . CYS A 1 185 ? -15.583 23.880 42.578 1.00 88.56 185 CYS A N 1
ATOM 1410 C CA . CYS A 1 185 ? -16.227 22.825 41.788 1.00 88.56 185 CYS A CA 1
ATOM 1411 C C . CYS A 1 185 ? -15.283 21.647 41.501 1.00 88.56 185 CYS A C 1
ATOM 1413 O O . CYS A 1 185 ? -15.691 20.481 41.558 1.00 88.56 185 CYS A O 1
ATOM 1415 N N . ASN A 1 186 ? -14.006 21.921 41.220 1.00 86.44 186 ASN A N 1
ATOM 1416 C CA . ASN A 1 186 ? -13.014 20.876 40.986 1.00 86.44 186 ASN A CA 1
ATOM 1417 C C . ASN A 1 186 ? -12.712 20.076 42.264 1.00 86.44 186 ASN A C 1
ATOM 1419 O O . ASN A 1 186 ? -12.593 18.845 42.210 1.00 86.44 186 ASN A O 1
ATOM 1423 N N . THR A 1 187 ? -12.648 20.733 43.427 1.00 90.19 187 THR A N 1
ATOM 1424 C CA . THR A 1 187 ? -12.481 20.024 44.704 1.00 90.19 187 THR A CA 1
ATOM 1425 C C . THR A 1 187 ? -13.672 19.109 44.998 1.00 90.19 187 THR A C 1
ATOM 1427 O O . THR A 1 187 ? -13.465 17.943 45.344 1.00 90.19 187 THR A O 1
ATOM 1430 N N . VAL A 1 188 ? -14.906 19.567 44.750 1.00 90.88 188 VAL A N 1
ATOM 1431 C CA . VAL A 1 188 ? -16.135 18.779 44.940 1.00 90.88 188 VAL A CA 1
ATOM 1432 C C . VAL A 1 188 ? -16.175 17.569 44.003 1.00 90.88 188 VAL A C 1
ATOM 1434 O O . VAL A 1 188 ? -16.389 16.444 44.460 1.00 90.88 188 VAL A O 1
ATOM 1437 N N . LEU A 1 189 ? -15.899 17.748 42.705 1.00 85.56 189 LEU A N 1
ATOM 1438 C CA . LEU A 1 189 ? -15.858 16.641 41.739 1.00 85.56 189 LEU A CA 1
ATOM 1439 C C . LEU A 1 189 ? -14.735 15.646 42.050 1.00 85.56 189 LEU A C 1
ATOM 1441 O O . LEU A 1 189 ? -14.914 14.439 41.892 1.00 85.56 189 LEU A O 1
ATOM 1445 N N . SER A 1 190 ? -13.585 16.123 42.527 1.00 82.19 190 SER A N 1
ATOM 1446 C CA . SER A 1 190 ? -12.478 15.261 42.950 1.00 82.19 190 SER A CA 1
ATOM 1447 C C . SER A 1 190 ? -12.836 14.449 44.195 1.00 82.19 190 SER A C 1
ATOM 1449 O O . SER A 1 190 ? -12.513 13.263 44.267 1.00 82.19 190 SER A O 1
ATOM 1451 N N . GLN A 1 191 ? -13.555 15.039 45.153 1.00 82.75 191 GLN A N 1
ATOM 1452 C CA . GLN A 1 191 ? -14.085 14.318 46.310 1.00 82.75 191 GLN A CA 1
ATOM 1453 C C . GLN A 1 191 ? -15.153 13.292 45.904 1.00 82.75 191 GLN A C 1
ATOM 1455 O O . GLN A 1 191 ? -15.139 12.173 46.415 1.00 82.75 191 GLN A O 1
ATOM 1460 N N . GLN A 1 192 ? -16.039 13.621 44.957 1.00 82.31 192 GLN A N 1
ATOM 1461 C CA . GLN A 1 192 ? -17.017 12.674 44.408 1.00 82.31 192 GLN A CA 1
ATOM 1462 C C . GLN A 1 192 ? -16.338 11.512 43.678 1.00 82.31 192 GLN A C 1
ATOM 1464 O O . GLN A 1 192 ? -16.702 10.361 43.905 1.00 82.31 192 GLN A O 1
ATOM 1469 N N . ARG A 1 193 ? -15.302 11.783 42.872 1.00 75.38 193 ARG A N 1
ATOM 1470 C CA . ARG A 1 193 ? -14.501 10.735 42.222 1.00 75.38 193 ARG A CA 1
ATOM 1471 C C . ARG A 1 193 ? -13.811 9.849 43.250 1.00 75.38 193 ARG A C 1
ATOM 1473 O O . ARG A 1 193 ? -13.919 8.640 43.124 1.00 75.38 193 ARG A O 1
ATOM 1480 N N . LYS A 1 194 ? -13.203 10.421 44.298 1.00 71.81 194 LYS A N 1
ATOM 1481 C CA . LYS A 1 194 ? -12.575 9.654 45.392 1.00 71.81 194 LYS A CA 1
ATOM 1482 C C . LYS A 1 194 ? -13.581 8.771 46.145 1.00 71.81 194 LYS A C 1
ATOM 1484 O O . LYS A 1 194 ? -13.277 7.620 46.451 1.00 71.81 194 LYS A O 1
ATOM 1489 N N . LYS A 1 195 ? -14.796 9.278 46.393 1.00 70.56 195 LYS A N 1
ATOM 1490 C CA . LYS A 1 195 ? -15.906 8.511 46.993 1.00 70.56 195 LYS A CA 1
ATOM 1491 C C . LYS A 1 195 ? -16.427 7.405 46.065 1.00 70.56 195 LYS A C 1
ATOM 1493 O O . LYS A 1 195 ? -16.792 6.341 46.556 1.00 70.56 195 LYS A O 1
ATOM 1498 N N . ALA A 1 196 ? -16.432 7.629 44.749 1.00 62.84 196 ALA A N 1
ATOM 1499 C CA . ALA A 1 196 ? -16.818 6.631 43.750 1.00 62.84 196 ALA A CA 1
ATOM 1500 C C . ALA A 1 196 ? -15.737 5.553 43.548 1.00 62.84 196 ALA A C 1
ATOM 1502 O O . ALA A 1 196 ? -16.066 4.381 43.423 1.00 62.84 196 ALA A O 1
ATOM 1503 N N . THR A 1 197 ? -14.450 5.915 43.601 1.00 55.41 197 THR A N 1
ATOM 1504 C CA . THR A 1 197 ? -13.325 4.968 43.483 1.00 55.41 197 THR A CA 1
ATOM 1505 C C . THR A 1 197 ? -13.148 4.064 44.703 1.00 55.41 197 THR A C 1
ATOM 1507 O O . THR A 1 197 ? -12.508 3.028 44.590 1.00 55.41 197 THR A O 1
ATOM 1510 N N . GLY A 1 198 ? -13.707 4.427 45.864 1.00 58.44 198 GLY A N 1
ATOM 1511 C CA . GLY A 1 198 ? -13.661 3.597 47.076 1.00 58.44 198 GLY A CA 1
ATOM 1512 C C . GLY A 1 198 ? -14.716 2.485 47.124 1.00 58.44 198 GLY A C 1
ATOM 1513 O O . GLY A 1 198 ? -14.576 1.545 47.899 1.00 58.44 198 GLY A O 1
ATOM 1514 N N . LYS A 1 199 ? -15.766 2.566 46.296 1.00 65.19 199 LYS A N 1
ATOM 1515 C CA . LYS A 1 199 ? -16.794 1.526 46.171 1.00 65.19 199 LYS A CA 1
ATOM 1516 C C . LYS A 1 199 ? -16.553 0.744 44.890 1.00 65.19 199 LYS A C 1
ATOM 1518 O O . LYS A 1 199 ? -17.276 0.900 43.910 1.00 65.19 199 LYS A O 1
ATOM 1523 N N . ILE A 1 200 ? -15.513 -0.085 44.901 1.00 63.03 200 ILE A N 1
ATOM 1524 C CA . ILE A 1 200 ? -15.396 -1.150 43.906 1.00 63.03 200 ILE A CA 1
ATOM 1525 C C . ILE A 1 200 ? -16.669 -2.000 44.066 1.00 63.03 200 ILE A C 1
ATOM 1527 O O . ILE A 1 200 ? -16.957 -2.428 45.188 1.00 63.03 200 ILE A O 1
ATOM 1531 N N . PRO A 1 201 ? -17.492 -2.167 43.018 1.00 68.81 201 PRO A N 1
ATOM 1532 C CA . PRO A 1 201 ? -18.695 -2.980 43.118 1.00 68.81 201 PRO A CA 1
ATOM 1533 C C . PRO A 1 201 ? -18.301 -4.393 43.555 1.00 68.81 201 PRO A C 1
ATOM 1535 O O . PRO A 1 201 ? -17.358 -4.969 43.017 1.00 68.81 201 PRO A O 1
ATOM 1538 N N . SER A 1 202 ? -19.018 -4.952 44.530 1.00 67.50 202 SER A N 1
ATOM 1539 C CA . SER A 1 202 ? -18.740 -6.279 45.104 1.00 67.50 202 SER A CA 1
ATOM 1540 C C . SER A 1 202 ? -18.862 -7.431 44.097 1.00 67.50 202 SER A C 1
ATOM 1542 O O . SER A 1 202 ? -18.509 -8.561 44.413 1.00 67.50 202 SER A O 1
ATOM 1544 N N . THR A 1 203 ? -19.353 -7.151 42.888 1.00 74.44 203 THR A N 1
ATOM 1545 C CA . THR A 1 203 ? -19.404 -8.054 41.733 1.00 74.44 203 THR A CA 1
ATOM 1546 C C . THR A 1 203 ? -18.081 -8.173 40.973 1.00 74.44 203 THR A C 1
ATOM 1548 O O . THR A 1 203 ? -17.963 -9.049 40.119 1.00 74.44 203 THR A O 1
ATOM 1551 N N . LEU A 1 204 ? -17.093 -7.307 41.227 1.00 77.94 204 LEU A N 1
ATOM 1552 C CA . LEU A 1 204 ? -15.793 -7.380 40.559 1.00 77.94 204 LEU A CA 1
ATOM 1553 C C . LEU A 1 204 ? -14.927 -8.472 41.203 1.00 77.94 204 LEU A C 1
ATOM 1555 O O . LEU A 1 204 ? -14.707 -8.460 42.414 1.00 77.94 204 LEU A O 1
ATOM 1559 N N . ALA A 1 205 ? -14.414 -9.401 40.396 1.00 74.56 205 ALA A N 1
ATOM 1560 C CA . ALA A 1 205 ? -13.549 -10.470 40.884 1.00 74.56 205 ALA A CA 1
ATOM 1561 C C . ALA A 1 205 ? -12.232 -9.900 41.465 1.00 74.56 205 ALA A C 1
ATOM 1563 O O . ALA A 1 205 ? -11.598 -9.069 40.806 1.00 74.56 205 ALA A O 1
ATOM 1564 N N . PRO A 1 206 ? -11.800 -10.327 42.670 1.00 82.81 206 PRO A N 1
ATOM 1565 C CA . PRO A 1 206 ? -10.502 -9.943 43.219 1.00 82.81 206 PRO A CA 1
ATOM 1566 C C . PRO A 1 206 ? -9.365 -10.542 42.382 1.00 82.81 206 PRO A C 1
ATOM 1568 O O . PRO A 1 206 ? -9.544 -11.570 41.727 1.00 82.81 206 PRO A O 1
ATOM 1571 N N . VAL A 1 207 ? -8.186 -9.918 42.429 1.00 80.25 207 VAL A N 1
ATOM 1572 C CA . VAL A 1 207 ? -6.998 -10.346 41.663 1.00 80.25 207 VAL A CA 1
ATOM 1573 C C . VAL A 1 207 ? -6.655 -11.818 41.943 1.00 80.25 207 VAL A C 1
ATOM 1575 O O . VAL A 1 207 ? -6.453 -12.583 41.004 1.00 80.25 207 VAL A O 1
ATOM 1578 N N . ASP A 1 208 ? -6.769 -12.256 43.197 1.00 84.25 208 ASP A N 1
ATOM 1579 C CA . ASP A 1 208 ? -6.563 -13.646 43.629 1.00 84.25 208 ASP A CA 1
ATOM 1580 C C . ASP A 1 208 ? -7.495 -14.662 42.942 1.00 84.25 208 ASP A C 1
ATOM 1582 O O . ASP A 1 208 ? -7.159 -15.838 42.813 1.00 84.25 208 ASP A O 1
ATOM 1586 N N . ALA A 1 209 ? -8.694 -14.247 42.519 1.00 82.69 209 ALA A N 1
ATOM 1587 C CA . ALA A 1 209 ? -9.614 -15.118 41.788 1.00 82.69 209 ALA A CA 1
ATOM 1588 C C . ALA A 1 209 ? -9.211 -15.254 40.314 1.00 82.69 209 ALA A C 1
ATOM 1590 O O . ALA A 1 209 ? -9.473 -16.291 39.709 1.00 82.69 209 ALA A O 1
ATOM 1591 N N . VAL A 1 210 ? -8.555 -14.235 39.750 1.00 82.75 210 VAL A N 1
ATOM 1592 C CA . VAL A 1 210 ? -8.047 -14.262 38.372 1.00 82.75 210 VAL A CA 1
ATOM 1593 C C . VAL A 1 210 ? -6.857 -15.217 38.256 1.00 82.75 210 VAL A C 1
ATOM 1595 O O . VAL A 1 210 ? -6.764 -15.966 37.288 1.00 82.75 210 VAL A O 1
ATOM 1598 N N . GLU A 1 211 ? -6.000 -15.268 39.276 1.00 85.69 211 GLU A N 1
ATOM 1599 C CA . GLU A 1 211 ? -4.837 -16.168 39.312 1.00 85.69 211 GLU A CA 1
ATOM 1600 C C . GLU A 1 211 ? -5.211 -17.659 39.375 1.00 85.69 211 GLU A C 1
ATOM 1602 O O . GLU A 1 211 ? -4.412 -18.515 39.001 1.00 85.69 211 GLU A O 1
ATOM 1607 N N . ARG A 1 212 ? -6.437 -17.993 39.801 1.00 88.75 212 ARG A N 1
ATOM 1608 C CA . ARG A 1 212 ? -6.924 -19.383 39.861 1.00 88.75 212 ARG A CA 1
ATOM 1609 C C . ARG A 1 212 ? -7.347 -19.951 38.507 1.00 88.75 212 ARG A C 1
ATOM 1611 O O . ARG A 1 212 ? -7.537 -21.163 38.412 1.00 88.75 212 ARG A O 1
ATOM 1618 N N . TYR A 1 213 ? -7.530 -19.123 37.476 1.00 85.25 213 TYR A N 1
ATOM 1619 C CA . TYR A 1 213 ? -7.897 -19.626 36.153 1.00 85.25 213 TYR A CA 1
ATOM 1620 C C . TYR A 1 213 ? -6.689 -20.297 35.495 1.00 85.25 213 TYR A C 1
ATOM 1622 O O . TYR A 1 213 ? -5.729 -19.640 35.100 1.00 85.25 213 TYR A O 1
ATOM 1630 N N . THR A 1 214 ? -6.750 -21.619 35.353 1.00 86.00 214 THR A N 1
ATOM 1631 C CA . THR A 1 214 ? -5.751 -22.411 34.634 1.00 86.00 214 THR A CA 1
ATOM 1632 C C . THR A 1 214 ? -6.268 -22.817 33.257 1.00 86.00 214 THR A C 1
ATOM 1634 O O . THR A 1 214 ? -7.467 -22.980 33.023 1.00 86.00 214 THR A O 1
ATOM 1637 N N . GLN A 1 215 ? -5.347 -22.966 32.310 1.00 81.00 215 GLN A N 1
ATOM 1638 C CA . GLN A 1 215 ? -5.658 -23.407 30.957 1.00 81.00 215 GLN A CA 1
ATOM 1639 C C . GLN A 1 215 ? -5.932 -24.915 30.950 1.00 81.00 215 GLN A C 1
ATOM 1641 O O . GLN A 1 215 ? -5.040 -25.704 31.253 1.00 81.00 215 GLN A O 1
ATOM 1646 N N . LEU A 1 216 ? -7.151 -25.314 30.580 1.00 82.25 216 LEU A N 1
ATOM 1647 C CA . LEU A 1 216 ? -7.544 -26.727 30.532 1.00 82.25 216 LEU A CA 1
ATOM 1648 C C . LEU A 1 216 ? -7.148 -27.399 29.209 1.00 82.25 216 LEU A C 1
ATOM 1650 O O . LEU A 1 216 ? -6.632 -28.512 29.215 1.00 82.25 216 LEU A O 1
ATOM 1654 N N . THR A 1 217 ? -7.382 -26.735 28.075 1.00 80.38 217 THR A N 1
ATOM 1655 C CA . THR A 1 217 ? -7.204 -27.312 26.732 1.00 80.38 217 THR A CA 1
ATOM 1656 C C . THR A 1 217 ? -6.719 -26.263 25.726 1.00 80.38 217 THR A C 1
ATOM 1658 O O . THR A 1 217 ? -6.970 -25.069 25.891 1.00 80.38 217 THR A O 1
ATOM 1661 N N . VAL A 1 218 ? -6.009 -26.705 24.678 1.00 80.25 218 VAL A N 1
ATOM 1662 C CA . VAL A 1 218 ? -5.582 -25.870 23.538 1.00 80.25 218 VAL A CA 1
ATOM 1663 C C . VAL A 1 218 ? -5.942 -26.580 22.251 1.00 80.25 218 VAL A C 1
ATOM 1665 O O . VAL A 1 218 ? -5.343 -27.600 21.923 1.00 80.25 218 VAL A O 1
ATOM 1668 N N . ASN A 1 219 ? -6.869 -25.996 21.499 1.00 81.19 219 ASN A N 1
ATOM 1669 C CA . ASN A 1 219 ? -7.309 -26.547 20.226 1.00 81.19 219 ASN A CA 1
ATOM 1670 C C . ASN A 1 219 ? -6.977 -25.554 19.099 1.00 81.19 219 ASN A C 1
ATOM 1672 O O . ASN A 1 219 ? -7.472 -24.423 19.119 1.00 81.19 219 ASN A O 1
ATOM 1676 N N . PRO A 1 220 ? -6.127 -25.927 18.124 1.00 79.56 220 PRO A N 1
ATOM 1677 C CA . PRO A 1 220 ? -5.811 -25.068 16.989 1.00 79.56 220 PRO A CA 1
ATOM 1678 C C . PRO A 1 220 ? -6.953 -25.096 15.961 1.00 79.56 220 PRO A C 1
ATOM 1680 O O . PRO A 1 220 ? -7.034 -25.999 15.136 1.00 79.56 220 PRO A O 1
ATOM 1683 N N . LEU A 1 221 ? -7.841 -24.098 16.011 1.00 80.00 221 LEU A N 1
ATOM 1684 C CA . LEU A 1 221 ? -9.029 -24.026 15.141 1.00 80.00 221 LEU A CA 1
ATOM 1685 C C . LEU A 1 221 ? -8.776 -23.349 13.781 1.00 80.00 221 LEU A C 1
ATOM 1687 O O . LEU A 1 221 ? -9.482 -23.624 12.816 1.00 80.00 221 LEU A O 1
ATOM 1691 N N . HIS A 1 222 ? -7.774 -22.470 13.687 1.00 82.06 222 HIS A N 1
ATOM 1692 C CA . HIS A 1 222 ? -7.502 -21.649 12.499 1.00 82.06 222 HIS A CA 1
ATOM 1693 C C . HIS A 1 222 ? -6.138 -21.963 11.873 1.00 82.06 222 HIS A C 1
ATOM 1695 O O . HIS A 1 222 ? -5.223 -22.450 12.541 1.00 82.06 222 HIS A O 1
ATOM 1701 N N . ARG A 1 223 ? -5.976 -21.653 10.578 1.00 75.75 223 ARG A N 1
ATOM 1702 C CA . ARG A 1 223 ? -4.722 -21.918 9.844 1.00 75.75 223 ARG A CA 1
ATOM 1703 C C . ARG A 1 223 ? -3.552 -21.083 10.382 1.00 75.75 223 ARG A C 1
ATOM 1705 O O . ARG A 1 223 ? -3.653 -19.872 10.554 1.00 75.75 223 ARG A O 1
ATOM 1712 N N . THR A 1 224 ? -2.392 -21.716 10.537 1.00 59.75 224 THR A N 1
ATOM 1713 C CA . THR A 1 224 ? -1.194 -21.144 11.184 1.00 59.75 224 THR A CA 1
ATOM 1714 C C . THR A 1 224 ? -0.468 -20.057 10.381 1.00 59.75 224 THR A C 1
ATOM 1716 O O . THR A 1 224 ? 0.340 -19.329 10.950 1.00 59.75 224 THR A O 1
ATOM 1719 N N . ASN A 1 225 ? -0.768 -19.877 9.088 1.00 69.25 225 ASN A N 1
ATOM 1720 C CA . ASN A 1 225 ? -0.083 -18.882 8.246 1.00 69.25 225 ASN A CA 1
ATOM 1721 C C . ASN A 1 225 ? -0.397 -17.419 8.626 1.00 69.25 225 ASN A C 1
ATOM 1723 O O . ASN A 1 225 ? 0.385 -16.529 8.299 1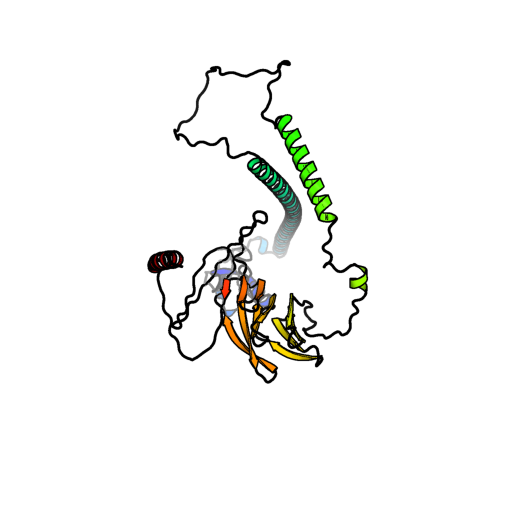.00 69.25 225 ASN A O 1
ATOM 1727 N N . LYS A 1 226 ? -1.537 -17.148 9.283 1.00 66.56 226 LYS A N 1
ATOM 1728 C CA . LYS A 1 226 ? -1.914 -15.818 9.798 1.00 66.56 226 LYS A CA 1
ATOM 1729 C C . LYS A 1 226 ? -2.567 -15.963 11.180 1.00 66.56 226 LYS A C 1
ATOM 1731 O O . LYS A 1 226 ? -3.758 -16.267 11.238 1.00 66.56 226 LYS A O 1
ATOM 1736 N N . PRO A 1 227 ? -1.834 -15.746 12.285 1.00 62.75 227 PRO A N 1
ATOM 1737 C CA . PRO A 1 227 ? -2.410 -15.843 13.620 1.00 62.75 227 PRO A CA 1
ATOM 1738 C C . PRO A 1 227 ? -3.355 -14.664 13.881 1.00 62.75 227 PRO A C 1
ATOM 1740 O O . PRO A 1 227 ? -2.992 -13.506 13.673 1.00 62.75 227 PRO A O 1
ATOM 1743 N N . GLY A 1 228 ? -4.570 -14.952 14.344 1.00 75.81 228 GLY A N 1
ATOM 1744 C CA . GLY A 1 228 ? -5.503 -13.922 14.793 1.00 75.81 228 GLY A CA 1
ATOM 1745 C C . GLY A 1 228 ? -6.943 -14.411 14.842 1.00 75.81 228 GLY A C 1
ATOM 1746 O O . GLY A 1 228 ? -7.599 -14.504 13.805 1.00 75.81 228 GLY A O 1
ATOM 1747 N N . ILE A 1 229 ? -7.432 -14.671 16.054 1.00 83.88 229 ILE A N 1
ATOM 1748 C CA . ILE A 1 229 ? -8.867 -14.773 16.326 1.00 83.88 229 ILE A CA 1
ATOM 1749 C C . ILE A 1 229 ? -9.363 -13.347 16.566 1.00 83.88 229 ILE A C 1
ATOM 1751 O O . ILE A 1 229 ? -8.838 -12.644 17.428 1.00 83.88 229 ILE A O 1
ATOM 1755 N N . LEU A 1 230 ? -10.322 -12.897 15.762 1.00 85.25 230 LEU A N 1
ATOM 1756 C CA . LEU A 1 230 ? -10.816 -11.516 15.781 1.00 85.25 230 LEU A CA 1
ATOM 1757 C C . LEU A 1 230 ? -12.016 -11.345 16.712 1.00 85.25 230 LEU A C 1
ATOM 1759 O O . LEU A 1 230 ? -12.190 -10.285 17.308 1.00 85.25 230 LEU A O 1
ATOM 1763 N N . SER A 1 231 ? -12.826 -12.390 16.862 1.00 86.75 231 SER A N 1
ATOM 1764 C CA . SER A 1 231 ? -13.956 -12.398 17.787 1.00 86.75 231 SER A CA 1
ATOM 1765 C C . SER A 1 231 ? -14.294 -13.818 18.221 1.00 86.75 231 SER A C 1
ATOM 1767 O O . SER A 1 231 ? -13.992 -14.777 17.505 1.00 86.75 231 SER A O 1
ATOM 1769 N N . LEU A 1 232 ? -14.924 -13.922 19.386 1.00 89.06 232 LEU A N 1
ATOM 1770 C CA . LEU A 1 232 ? -15.388 -15.157 20.002 1.00 89.06 232 LEU A CA 1
ATOM 1771 C C . LEU A 1 232 ? -16.798 -14.926 20.540 1.00 89.06 232 LEU A C 1
ATOM 1773 O O . LEU A 1 232 ? -17.073 -13.857 21.091 1.00 89.06 232 LEU A O 1
ATOM 1777 N N . ASP A 1 233 ? -17.660 -15.925 20.398 1.00 88.19 233 ASP A N 1
ATOM 1778 C CA . ASP A 1 233 ? -18.991 -15.938 20.996 1.00 88.19 233 ASP A CA 1
ATOM 1779 C C . ASP A 1 233 ? -19.292 -17.318 21.577 1.00 88.19 233 ASP A C 1
ATOM 1781 O O . ASP A 1 233 ? -18.886 -18.332 21.009 1.00 88.19 233 ASP A O 1
ATOM 1785 N N . ILE A 1 234 ? -19.964 -17.353 22.727 1.00 87.44 234 ILE A N 1
ATOM 1786 C CA . ILE A 1 234 ? -20.247 -18.587 23.467 1.00 87.44 234 ILE A CA 1
ATOM 1787 C C . ILE A 1 234 ? -21.755 -18.713 23.625 1.00 87.44 234 ILE A C 1
ATOM 1789 O O . ILE A 1 234 ? -22.411 -17.804 24.135 1.00 87.44 234 ILE A O 1
ATOM 1793 N N . LEU A 1 235 ? -22.288 -19.863 23.230 1.00 84.62 235 LEU A N 1
ATOM 1794 C CA . LEU A 1 235 ? -23.663 -20.247 23.485 1.00 84.62 235 LEU A CA 1
ATOM 1795 C C . LEU A 1 235 ? -23.721 -21.116 24.743 1.00 84.62 235 LEU A C 1
ATOM 1797 O O . LEU A 1 235 ? -23.395 -22.300 24.709 1.00 84.62 235 LEU A O 1
ATOM 1801 N N . TYR A 1 236 ? -24.181 -20.534 25.849 1.00 80.12 236 TYR A N 1
ATOM 1802 C CA . TYR A 1 236 ? -24.196 -21.210 27.150 1.00 80.12 236 TYR A CA 1
ATOM 1803 C C . TYR A 1 236 ? -25.120 -22.436 27.223 1.00 80.12 236 TYR A C 1
ATOM 1805 O O . TYR A 1 236 ? -24.841 -23.342 27.998 1.00 80.12 236 TYR A O 1
ATOM 1813 N N . SER A 1 237 ? -26.208 -22.487 26.445 1.00 80.12 237 SER A N 1
ATOM 1814 C CA . SER A 1 237 ? -27.184 -23.589 26.517 1.00 80.12 237 SER A CA 1
ATOM 1815 C C . SER A 1 237 ? -26.646 -24.910 25.964 1.00 80.12 237 SER A C 1
ATOM 1817 O O . SER A 1 237 ? -26.905 -25.961 26.541 1.00 80.12 237 SER A O 1
ATOM 1819 N N . LYS A 1 238 ? -25.892 -24.854 24.860 1.00 77.25 238 LYS A N 1
ATOM 1820 C CA . LYS A 1 238 ? -25.305 -26.025 24.188 1.00 77.25 238 LYS A CA 1
ATOM 1821 C C . LYS A 1 238 ? -23.790 -26.162 24.434 1.00 77.25 238 LYS A C 1
ATOM 1823 O O . LYS A 1 238 ? -23.194 -27.106 23.943 1.00 77.25 238 LYS A O 1
ATOM 1828 N N . ASP A 1 239 ? -23.178 -25.233 25.179 1.00 85.75 239 ASP A N 1
ATOM 1829 C CA . ASP A 1 239 ? -21.722 -25.106 25.412 1.00 85.75 239 ASP A CA 1
ATOM 1830 C C . ASP A 1 239 ? -20.893 -25.102 24.106 1.00 85.75 239 ASP A C 1
ATOM 1832 O O . ASP A 1 239 ? -19.788 -25.638 24.014 1.00 85.75 239 ASP A O 1
ATOM 1836 N N . ILE A 1 240 ? -21.451 -24.471 23.069 1.00 87.62 240 ILE A N 1
ATOM 1837 C CA . ILE A 1 240 ? -20.826 -24.322 21.751 1.00 87.62 240 ILE A CA 1
ATOM 1838 C C . ILE A 1 240 ? -20.138 -22.958 21.680 1.00 87.62 240 ILE A C 1
ATOM 1840 O O . ILE A 1 240 ? -20.668 -21.940 22.132 1.00 87.62 240 ILE A O 1
ATOM 1844 N N . ILE A 1 241 ? -18.959 -22.926 21.070 1.00 89.31 241 ILE A N 1
ATOM 1845 C CA . ILE A 1 241 ? -18.145 -21.729 20.886 1.00 89.31 241 ILE A CA 1
ATOM 1846 C C . ILE A 1 241 ? -18.019 -21.453 19.391 1.00 89.31 241 ILE A C 1
ATOM 1848 O O . ILE A 1 241 ? -17.641 -22.329 18.620 1.00 89.31 241 ILE A O 1
ATOM 1852 N N . ALA A 1 242 ? -18.282 -20.221 18.970 1.00 88.88 242 ALA A N 1
ATOM 1853 C CA . ALA A 1 242 ? -17.996 -19.772 17.617 1.00 88.88 242 ALA A CA 1
ATOM 1854 C C . ALA A 1 242 ? -16.784 -18.839 17.616 1.00 88.88 242 ALA A C 1
ATOM 1856 O O . ALA A 1 242 ? -16.691 -17.900 18.411 1.00 88.88 242 ALA A O 1
ATOM 1857 N N . THR A 1 243 ? -15.847 -19.091 16.707 1.00 90.00 243 THR A N 1
ATOM 1858 C CA . THR A 1 243 ? -14.593 -18.347 16.586 1.00 90.00 243 THR A CA 1
ATOM 1859 C C . THR A 1 243 ? -14.481 -17.715 15.203 1.00 90.00 243 THR A C 1
ATOM 1861 O O . THR A 1 243 ? -14.786 -18.338 14.187 1.00 90.00 243 THR A O 1
ATOM 1864 N N . ALA A 1 244 ? -14.046 -16.456 15.143 1.00 89.75 244 ALA A N 1
ATOM 1865 C CA . ALA A 1 244 ? -13.837 -15.728 13.892 1.00 89.75 244 ALA A CA 1
ATOM 1866 C C . ALA A 1 244 ? -12.348 -15.596 13.583 1.00 89.75 244 ALA A C 1
ATOM 1868 O O . ALA A 1 244 ? -11.600 -15.028 14.384 1.00 89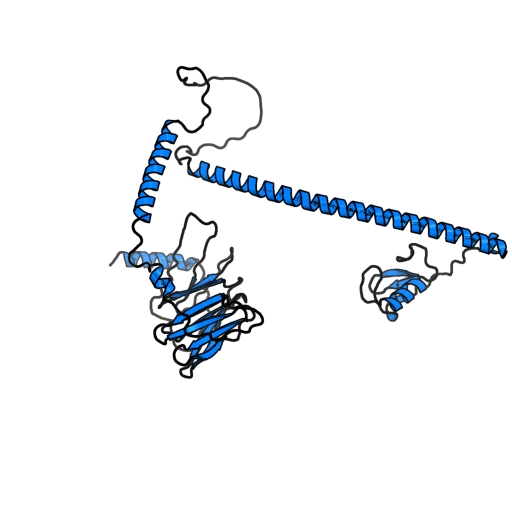.75 244 ALA A O 1
ATOM 1869 N N . GLY A 1 245 ? -11.927 -16.066 12.413 1.00 87.75 245 GLY A N 1
ATOM 1870 C CA . GLY A 1 245 ? -10.526 -16.086 12.023 1.00 87.75 245 GLY A CA 1
ATOM 1871 C C . GLY A 1 245 ? -10.126 -14.998 11.033 1.00 87.75 245 GLY A C 1
ATOM 1872 O O . GLY A 1 245 ? -10.872 -14.581 10.138 1.00 87.75 245 GLY A O 1
ATOM 1873 N N . ALA A 1 246 ? -8.859 -14.592 11.128 1.00 85.50 246 ALA A N 1
ATOM 1874 C CA . ALA A 1 246 ? -8.181 -13.853 10.068 1.00 85.50 246 ALA A CA 1
ATOM 1875 C C . ALA A 1 246 ? -8.017 -14.673 8.767 1.00 85.50 246 ALA A C 1
ATOM 1877 O O . ALA A 1 246 ? -7.755 -14.096 7.709 1.00 85.50 246 ALA A O 1
ATOM 1878 N N . ASP A 1 247 ? -8.199 -15.997 8.832 1.00 84.94 247 ASP A N 1
ATOM 1879 C CA . ASP A 1 247 ? -8.116 -16.967 7.734 1.00 84.94 247 ASP A CA 1
ATOM 1880 C C . ASP A 1 247 ? -9.401 -17.069 6.893 1.00 84.94 247 ASP A C 1
ATOM 1882 O O . ASP A 1 247 ? -9.605 -18.061 6.196 1.00 84.94 247 ASP A O 1
ATOM 1886 N N . SER A 1 248 ? -10.241 -16.024 6.928 1.00 87.44 248 SER A N 1
ATOM 1887 C CA . SER A 1 248 ? -11.538 -15.893 6.231 1.00 87.44 248 SER A CA 1
ATOM 1888 C C . SER A 1 248 ? -12.613 -16.905 6.628 1.00 87.44 248 SER A C 1
ATOM 1890 O O . SER A 1 248 ? -13.723 -16.849 6.103 1.00 87.44 248 SER A O 1
ATOM 1892 N N . ASN A 1 249 ? -12.323 -17.768 7.597 1.00 89.06 249 ASN A N 1
ATOM 1893 C CA . ASN A 1 249 ? -13.259 -18.759 8.091 1.00 89.06 249 ASN A CA 1
ATOM 1894 C C . ASN A 1 249 ? -13.762 -18.364 9.478 1.00 89.06 249 ASN A C 1
ATOM 1896 O O . ASN A 1 249 ? -13.038 -17.778 10.290 1.00 89.06 249 ASN A O 1
ATOM 1900 N N . ALA A 1 250 ? -15.008 -18.722 9.757 1.00 89.44 250 ALA A N 1
ATOM 1901 C CA . ALA A 1 250 ? -15.489 -18.852 11.122 1.00 89.44 250 ALA A CA 1
ATOM 1902 C C . ALA A 1 250 ? -15.609 -20.341 11.453 1.00 89.44 250 ALA A C 1
ATOM 1904 O O . ALA A 1 250 ? -15.941 -21.141 10.582 1.00 89.44 250 ALA A O 1
ATOM 1905 N N . VAL A 1 251 ? -15.292 -20.723 12.683 1.00 90.19 251 VAL A N 1
ATOM 1906 C CA . VAL A 1 251 ? -15.309 -22.121 13.120 1.00 90.19 251 VAL A CA 1
ATOM 1907 C C . VAL A 1 251 ? -16.279 -22.246 14.280 1.00 90.19 251 VAL A C 1
ATOM 1909 O O . VAL A 1 251 ? -16.220 -21.462 15.225 1.00 90.19 251 VAL A O 1
ATOM 1912 N N . VAL A 1 252 ? -17.181 -23.219 14.196 1.00 89.94 252 VAL A N 1
ATOM 1913 C CA . VAL A 1 252 ? -18.070 -23.595 15.293 1.00 89.94 252 VAL A CA 1
ATOM 1914 C C . VAL A 1 252 ? -17.474 -24.824 15.965 1.00 89.94 252 VAL A C 1
ATOM 1916 O O . VAL A 1 252 ? -17.219 -25.844 15.324 1.00 89.94 252 VAL A O 1
ATOM 1919 N N . PHE A 1 253 ? -17.207 -24.701 17.255 1.00 89.25 253 PHE A N 1
ATOM 1920 C CA . PHE A 1 253 ? -16.498 -25.673 18.067 1.00 89.25 253 PHE A CA 1
ATOM 1921 C C . PHE A 1 253 ? -17.376 -26.106 19.235 1.00 89.25 253 PHE A C 1
ATOM 1923 O O . PHE A 1 253 ? -17.884 -25.266 19.976 1.00 89.25 253 PHE A O 1
ATOM 1930 N N . ASP A 1 254 ? -17.533 -27.412 19.412 1.00 88.06 254 ASP A N 1
ATOM 1931 C CA . ASP A 1 254 ? -18.277 -27.969 20.532 1.00 88.06 254 ASP A CA 1
ATOM 1932 C C . ASP A 1 254 ? -17.323 -28.296 21.686 1.00 88.06 254 ASP A C 1
ATOM 1934 O O . ASP A 1 254 ? -16.381 -29.084 21.548 1.00 88.06 254 ASP A O 1
ATOM 1938 N N . ARG A 1 255 ? -17.542 -27.654 22.837 1.00 84.31 255 ARG A N 1
ATOM 1939 C CA . ARG A 1 255 ? -16.674 -27.785 24.009 1.00 84.31 255 ARG A CA 1
ATOM 1940 C C . ARG A 1 255 ? -16.728 -29.177 24.654 1.00 84.31 255 ARG A C 1
ATOM 1942 O O . ARG A 1 255 ? -15.640 -29.688 24.934 1.00 84.31 255 ARG A O 1
ATOM 1949 N N . PRO A 1 256 ? -17.898 -29.800 24.909 1.00 83.19 256 PRO A N 1
ATOM 1950 C CA . PRO A 1 256 ? -17.969 -31.128 25.520 1.00 83.19 256 PRO A CA 1
ATOM 1951 C C . PRO A 1 256 ? -17.371 -32.241 24.653 1.00 83.19 256 PRO A C 1
ATOM 1953 O O . PRO A 1 256 ? -16.639 -33.074 25.185 1.00 83.19 256 PRO A O 1
ATOM 1956 N N . SER A 1 257 ? -17.635 -32.269 23.340 1.00 81.75 257 SER A N 1
ATOM 1957 C CA . SER A 1 257 ? -17.041 -33.289 22.457 1.00 81.75 257 SER A CA 1
ATOM 1958 C C . SER A 1 257 ? -15.582 -32.997 22.097 1.00 81.75 257 SER A C 1
ATOM 1960 O O . SER A 1 257 ? -14.846 -33.906 21.707 1.00 81.75 257 SER A O 1
ATOM 1962 N N . GLY A 1 258 ? -15.147 -31.738 22.216 1.00 80.25 258 GLY A N 1
ATOM 1963 C CA . GLY A 1 258 ? -13.817 -31.306 21.806 1.00 80.25 258 GLY A CA 1
ATOM 1964 C C . GLY A 1 258 ? -13.619 -31.309 20.288 1.00 80.25 258 GLY A C 1
ATOM 1965 O O . GLY A 1 258 ? -12.476 -31.257 19.829 1.00 80.25 258 GLY A O 1
ATOM 1966 N N . GLN A 1 259 ? -14.702 -31.393 19.510 1.00 84.12 259 GLN A N 1
ATOM 1967 C CA . GLN A 1 259 ? -14.663 -31.498 18.055 1.00 84.12 259 GLN A CA 1
ATOM 1968 C C . GLN A 1 259 ? -15.095 -30.200 17.371 1.00 84.12 259 GLN A C 1
ATOM 1970 O O . GLN A 1 259 ? -15.869 -29.393 17.890 1.00 84.12 259 GLN A O 1
ATOM 1975 N N . VAL A 1 260 ? -14.569 -29.996 16.163 1.00 86.81 260 VAL A N 1
ATOM 1976 C CA . VAL A 1 260 ? -15.028 -28.931 15.272 1.00 86.81 260 VAL A CA 1
ATOM 1977 C C . VAL A 1 260 ? -16.317 -29.397 14.615 1.00 86.81 260 VAL A C 1
ATOM 1979 O O . VAL A 1 260 ? -16.300 -30.348 13.840 1.00 86.81 260 VAL A O 1
ATOM 1982 N N . VAL A 1 261 ? -17.415 -28.714 14.926 1.00 84.81 261 VAL A N 1
ATOM 1983 C CA . VAL A 1 261 ? -18.752 -29.021 14.408 1.00 84.81 261 VAL A CA 1
ATOM 1984 C C . VAL A 1 261 ? -18.834 -28.636 12.938 1.00 84.81 261 VAL A C 1
ATOM 1986 O O . VAL A 1 261 ? -19.187 -29.443 12.086 1.00 84.81 261 VAL A O 1
ATOM 1989 N N . SER A 1 262 ? -18.448 -27.401 12.619 1.00 85.12 262 SER A N 1
ATOM 1990 C CA . SER A 1 262 ? -18.463 -26.917 11.243 1.00 85.12 262 SER A CA 1
ATOM 1991 C C . SER A 1 262 ? -17.440 -25.810 11.017 1.00 85.12 262 SER A C 1
ATOM 1993 O O . SER A 1 262 ? -17.109 -25.021 11.907 1.00 85.12 262 SER A O 1
ATOM 1995 N N . THR A 1 263 ? -16.929 -25.748 9.788 1.00 88.50 263 THR A N 1
ATOM 1996 C CA . THR A 1 263 ? -16.115 -24.627 9.312 1.00 88.50 263 THR A CA 1
ATOM 1997 C C . THR A 1 263 ? -16.941 -23.819 8.320 1.00 88.50 263 THR A C 1
ATOM 1999 O O . THR A 1 263 ? -17.215 -24.271 7.211 1.00 88.50 263 THR A O 1
ATOM 2002 N N . LEU A 1 264 ? -17.322 -22.608 8.712 1.00 88.31 264 LEU A N 1
ATOM 2003 C CA . LEU A 1 264 ? -18.108 -21.671 7.915 1.00 88.31 264 LEU A CA 1
ATOM 2004 C C . LEU A 1 264 ? -17.206 -21.003 6.867 1.00 88.31 264 LEU A C 1
ATOM 2006 O O . LEU A 1 264 ? -16.710 -19.885 7.050 1.00 88.31 264 LEU A O 1
ATOM 2010 N N . SER A 1 265 ? -16.951 -21.717 5.771 1.00 85.06 265 SER A N 1
ATOM 2011 C CA . SER A 1 265 ? -16.142 -21.236 4.649 1.00 85.06 265 SER A CA 1
ATOM 2012 C C . SER A 1 265 ? -17.014 -20.582 3.579 1.00 85.06 265 SER A C 1
ATOM 2014 O O . SER A 1 265 ? -17.927 -21.204 3.039 1.00 85.06 265 SER A O 1
ATOM 2016 N N . GLY A 1 266 ? -16.723 -19.330 3.232 1.00 81.75 266 GLY A N 1
ATOM 2017 C CA . GLY A 1 266 ? -17.460 -18.622 2.178 1.00 81.75 266 GLY A CA 1
ATOM 2018 C C . GLY A 1 266 ? -17.156 -17.131 2.079 1.00 81.75 266 GLY A C 1
ATOM 2019 O O . GLY A 1 266 ? -17.440 -16.509 1.053 1.00 81.75 266 GLY A O 1
ATOM 2020 N N . HIS A 1 267 ? -16.568 -16.539 3.115 1.00 86.06 267 HIS A N 1
ATOM 2021 C CA . HIS A 1 267 ? -16.090 -15.165 3.048 1.00 86.06 267 HIS A CA 1
ATOM 2022 C C . HIS A 1 267 ? -14.807 -15.057 2.219 1.00 86.06 267 HIS A C 1
ATOM 2024 O O . HIS A 1 267 ? -13.956 -15.940 2.240 1.00 86.06 267 HIS A O 1
ATOM 2030 N N . SER A 1 268 ? -14.663 -13.956 1.479 1.00 87.12 268 SER A N 1
ATOM 2031 C CA . SER A 1 268 ? -13.476 -13.716 0.631 1.00 87.12 268 SER A CA 1
ATOM 2032 C C . SER A 1 268 ? -12.339 -13.001 1.369 1.00 87.12 268 SER A C 1
ATOM 2034 O O . SER A 1 268 ? -11.198 -12.970 0.908 1.00 87.12 268 SER A O 1
ATOM 2036 N N . LYS A 1 269 ? -12.645 -12.416 2.530 1.00 87.62 269 LYS A N 1
ATOM 2037 C CA . LYS A 1 269 ? -11.708 -11.723 3.420 1.00 87.62 269 LYS A CA 1
ATOM 2038 C C . LYS A 1 269 ? -11.914 -12.183 4.867 1.00 87.62 269 LYS A C 1
ATOM 2040 O O . LYS A 1 269 ? -12.832 -12.944 5.158 1.00 87.62 269 LYS A O 1
ATOM 2045 N N . LYS A 1 270 ? -11.055 -11.698 5.775 1.00 87.25 270 LYS A N 1
ATOM 2046 C CA . LYS A 1 270 ? -11.112 -11.982 7.219 1.00 87.25 270 LYS A CA 1
ATOM 2047 C C . LYS A 1 270 ? -12.501 -11.724 7.815 1.00 87.25 270 LYS A C 1
ATOM 2049 O O . LYS A 1 270 ? -13.106 -10.683 7.541 1.00 87.25 270 LYS A O 1
ATOM 2054 N N . VAL A 1 271 ? -12.951 -12.645 8.665 1.00 90.19 271 VAL A N 1
ATOM 2055 C CA . VAL A 1 271 ? -14.212 -12.523 9.402 1.00 90.19 271 VAL A CA 1
ATOM 2056 C C . VAL A 1 271 ? -13.944 -11.681 10.640 1.00 90.19 271 VAL A C 1
ATOM 2058 O O . VAL A 1 271 ? -13.159 -12.061 11.502 1.00 90.19 271 VAL A O 1
ATOM 2061 N N . THR A 1 272 ? -14.535 -10.495 10.700 1.00 86.94 272 THR A N 1
ATOM 2062 C CA . THR A 1 272 ? -14.284 -9.513 11.762 1.00 86.94 272 THR A CA 1
ATOM 2063 C C . THR A 1 272 ? -15.099 -9.801 13.011 1.00 86.94 272 THR A C 1
ATOM 2065 O O . THR A 1 272 ? -14.653 -9.495 14.113 1.00 86.94 272 THR A O 1
ATOM 2068 N N . SER A 1 273 ? -16.286 -10.385 12.846 1.00 84.12 273 SER A N 1
ATOM 2069 C CA . SER A 1 273 ? -17.212 -10.643 13.943 1.00 84.12 273 SER A CA 1
ATOM 2070 C C . SER A 1 273 ? -18.078 -11.870 13.681 1.00 84.12 273 SER A C 1
ATOM 2072 O O . SER A 1 273 ? -18.477 -12.125 12.545 1.00 84.12 273 SER A O 1
ATOM 2074 N N . VAL A 1 274 ? -18.367 -12.622 14.740 1.00 88.69 274 VAL A N 1
ATOM 2075 C CA . VAL A 1 274 ? -19.275 -13.774 14.742 1.00 88.69 274 VAL A CA 1
ATOM 2076 C C . VAL A 1 274 ? -20.185 -13.666 15.959 1.00 88.69 274 VAL A C 1
ATOM 2078 O O . VAL A 1 274 ? -19.716 -13.303 17.040 1.00 88.69 274 VAL A O 1
ATOM 2081 N N . LYS A 1 275 ? -21.478 -13.945 15.772 1.00 86.62 275 LYS A N 1
ATOM 2082 C CA . LYS A 1 275 ? -22.477 -13.955 16.843 1.00 86.62 275 LYS A CA 1
ATOM 2083 C C . LYS A 1 275 ? -23.511 -15.057 16.658 1.00 86.62 275 LYS A C 1
ATOM 2085 O O . LYS A 1 275 ? -23.962 -15.287 15.537 1.00 86.62 275 LYS A O 1
ATOM 2090 N N . PHE A 1 276 ? -23.906 -15.690 17.758 1.00 82.12 276 PHE A N 1
ATOM 2091 C CA . PHE A 1 276 ? -25.075 -16.560 17.805 1.00 82.12 276 PHE A CA 1
ATOM 2092 C C . PHE A 1 276 ? -26.356 -15.729 17.912 1.00 82.12 276 PHE A C 1
ATOM 2094 O O . PHE A 1 276 ? -26.413 -14.731 18.630 1.00 82.12 276 PHE A O 1
ATOM 2101 N N . ALA A 1 277 ? -27.393 -16.158 17.200 1.00 73.06 277 ALA A N 1
ATOM 2102 C CA . ALA A 1 277 ? -28.740 -15.611 17.270 1.00 73.06 277 ALA A CA 1
ATOM 2103 C C . ALA A 1 277 ? -29.741 -16.742 17.546 1.00 73.06 277 ALA A C 1
ATOM 2105 O O . ALA A 1 277 ? -29.492 -17.874 17.135 1.00 73.06 277 ALA A O 1
ATOM 2106 N N . ALA A 1 278 ? -30.844 -16.410 18.232 1.00 61.12 278 ALA A N 1
ATOM 2107 C CA . ALA A 1 278 ? -31.999 -17.279 18.505 1.00 61.12 278 ALA A CA 1
ATOM 2108 C C . ALA A 1 278 ? -31.630 -18.714 18.945 1.00 61.12 278 ALA A C 1
ATOM 2110 O O . ALA A 1 278 ? -31.462 -19.602 18.115 1.00 61.12 278 ALA A O 1
ATOM 2111 N N . GLU A 1 279 ? -31.452 -18.922 20.257 1.00 61.25 279 GLU A N 1
ATOM 2112 C CA . GLU A 1 279 ? -31.182 -20.230 20.901 1.00 61.25 279 GLU A CA 1
ATOM 2113 C C . GLU A 1 279 ? -30.121 -21.135 20.220 1.00 61.25 279 GLU A C 1
ATOM 2115 O O . GLU A 1 279 ? -30.055 -22.346 20.449 1.00 61.25 279 GLU A O 1
ATOM 2120 N N . GLY A 1 280 ? -29.222 -20.546 19.423 1.00 60.97 280 GLY A N 1
ATOM 2121 C CA . GLY A 1 280 ? -28.104 -21.247 18.800 1.00 60.97 280 GLY A CA 1
ATOM 2122 C C . GLY A 1 280 ? -28.391 -21.930 17.471 1.00 60.97 280 GLY A C 1
ATOM 2123 O O . GLY A 1 280 ? -27.559 -22.717 17.032 1.00 60.97 280 GLY A O 1
ATOM 2124 N N . GLU A 1 281 ? -29.534 -21.674 16.836 1.00 68.75 281 GLU A N 1
ATOM 2125 C CA . GLU A 1 281 ? -29.828 -22.234 15.507 1.00 68.75 281 GLU A CA 1
ATOM 2126 C C . GLU A 1 281 ? -29.197 -21.429 14.372 1.00 68.75 281 GLU A C 1
ATOM 2128 O O . GLU A 1 281 ? -28.943 -21.954 13.284 1.00 68.75 281 GLU A O 1
ATOM 2133 N N . LEU A 1 282 ? -28.927 -20.146 14.621 1.00 77.69 282 LEU A N 1
ATOM 2134 C CA . LEU A 1 282 ? -28.395 -19.230 13.628 1.00 77.69 282 LEU A CA 1
ATOM 2135 C C . LEU A 1 282 ? -27.059 -18.654 14.085 1.00 77.69 282 LEU A C 1
ATOM 2137 O O . LEU A 1 282 ? -26.908 -18.157 15.203 1.00 77.69 282 LEU A O 1
ATOM 2141 N N . VAL A 1 283 ? -26.091 -18.661 13.176 1.00 84.06 283 VAL A N 1
ATOM 2142 C CA . VAL A 1 283 ? -24.812 -17.971 13.339 1.00 84.06 283 VAL A CA 1
ATOM 2143 C C . VAL A 1 283 ? -24.741 -16.860 12.310 1.00 84.06 283 VAL A C 1
ATOM 2145 O O . VAL A 1 283 ? -24.918 -17.084 11.115 1.00 84.06 283 VAL A O 1
ATOM 2148 N N . VAL A 1 284 ? -24.463 -15.644 12.765 1.00 84.88 284 VAL A N 1
ATOM 2149 C CA . VAL A 1 284 ? -24.259 -14.489 11.893 1.00 84.88 284 VAL A CA 1
ATOM 2150 C C . VAL A 1 284 ? -22.781 -14.148 11.869 1.00 84.88 284 VAL A C 1
ATOM 2152 O O . VAL A 1 284 ? -22.149 -13.968 12.912 1.00 84.88 284 VAL A O 1
ATOM 2155 N N . THR A 1 285 ? -22.226 -14.044 10.666 1.00 86.94 285 THR A N 1
ATOM 2156 C CA . THR A 1 285 ? -20.818 -13.718 10.451 1.00 86.94 285 THR A CA 1
ATOM 2157 C C . THR A 1 285 ? -20.685 -12.450 9.622 1.00 86.94 285 THR A C 1
ATOM 2159 O O . THR A 1 285 ? -21.337 -12.272 8.592 1.00 86.94 285 THR A O 1
ATOM 2162 N N . GLY A 1 286 ? -19.833 -11.544 10.090 1.00 86.62 286 GLY A N 1
ATOM 2163 C CA . GLY A 1 286 ? -19.555 -10.256 9.472 1.00 86.62 286 GLY A CA 1
ATOM 2164 C C . GLY A 1 286 ? -18.118 -10.234 8.992 1.00 86.62 286 GLY A C 1
ATOM 2165 O O . GLY A 1 286 ? -17.209 -10.640 9.719 1.00 86.62 286 GLY A O 1
ATOM 2166 N N . SER A 1 287 ? -17.899 -9.776 7.762 1.00 86.75 287 SER A N 1
ATOM 2167 C CA . SER A 1 287 ? -16.576 -9.800 7.145 1.00 86.75 287 SER A CA 1
ATOM 2168 C C . SER A 1 287 ? -16.180 -8.462 6.527 1.00 86.75 287 SER A C 1
ATOM 2170 O O . SER A 1 287 ? -16.998 -7.614 6.154 1.00 86.75 287 SER A O 1
ATOM 2172 N N . ALA A 1 288 ? -14.866 -8.291 6.377 1.00 85.62 288 ALA A N 1
ATOM 2173 C CA . ALA A 1 288 ? -14.278 -7.189 5.624 1.00 85.62 288 ALA A CA 1
ATOM 2174 C C . ALA A 1 288 ? -14.596 -7.258 4.116 1.00 85.62 288 ALA A C 1
ATOM 2176 O O . ALA A 1 288 ? -14.294 -6.329 3.362 1.00 85.62 288 ALA A O 1
ATOM 2177 N N . ASP A 1 289 ? -15.191 -8.356 3.640 1.00 84.06 289 ASP A N 1
ATOM 2178 C CA . ASP A 1 289 ? -15.693 -8.481 2.268 1.00 84.06 289 ASP A CA 1
ATOM 2179 C C . ASP A 1 289 ? -17.004 -7.729 2.017 1.00 84.06 289 ASP A C 1
ATOM 2181 O O . ASP A 1 289 ? -17.521 -7.773 0.902 1.00 84.06 289 ASP A O 1
ATOM 2185 N N . LYS A 1 290 ? -17.474 -6.973 3.021 1.00 84.38 290 LYS A N 1
ATOM 2186 C CA . LYS A 1 290 ? -18.704 -6.172 2.984 1.00 84.38 290 LYS A CA 1
ATOM 2187 C C . LYS A 1 290 ? -19.967 -7.027 2.932 1.00 84.38 290 LYS A C 1
ATOM 2189 O O . LYS A 1 290 ? -21.035 -6.532 2.591 1.00 84.38 290 LYS A O 1
ATOM 2194 N N . THR A 1 291 ? -19.854 -8.307 3.270 1.00 83.31 291 THR A N 1
ATOM 2195 C CA . THR A 1 291 ? -21.002 -9.198 3.358 1.00 83.31 291 THR A CA 1
ATOM 2196 C C . THR A 1 291 ? -21.255 -9.605 4.797 1.00 83.31 291 THR A C 1
ATOM 2198 O O . THR A 1 291 ? -20.328 -9.813 5.588 1.00 83.31 291 THR A O 1
ATOM 2201 N N . VAL A 1 292 ? -22.538 -9.719 5.122 1.00 85.50 292 VAL A N 1
ATOM 2202 C CA . VAL A 1 292 ? -23.000 -10.431 6.310 1.00 85.50 292 VAL A CA 1
ATOM 2203 C C . VAL A 1 292 ? -23.598 -11.739 5.828 1.00 85.50 292 VAL A C 1
ATOM 2205 O O . VAL A 1 292 ? -24.436 -11.750 4.924 1.00 85.50 292 VAL A O 1
ATOM 2208 N N . ARG A 1 293 ? -23.140 -12.849 6.398 1.00 84.25 293 ARG A N 1
ATOM 2209 C CA . ARG A 1 293 ? -23.680 -14.172 6.102 1.00 84.25 293 ARG A CA 1
ATOM 2210 C C . ARG A 1 293 ? -24.433 -14.689 7.309 1.00 84.25 293 ARG A C 1
ATOM 2212 O O . ARG A 1 293 ? -23.970 -14.557 8.440 1.00 84.25 293 ARG A O 1
ATOM 2219 N N . VAL A 1 294 ? -25.592 -15.271 7.039 1.00 85.44 294 VAL A N 1
ATOM 2220 C CA . VAL A 1 294 ? -26.401 -15.964 8.036 1.00 85.44 294 VAL A CA 1
ATOM 2221 C C . VAL A 1 294 ? -26.308 -17.451 7.741 1.00 85.44 294 VAL A C 1
ATOM 2223 O O . VAL A 1 294 ? -26.570 -17.887 6.616 1.00 85.44 294 VAL A O 1
ATOM 2226 N N . TRP A 1 295 ? -25.908 -18.205 8.752 1.00 85.62 295 TRP A N 1
ATOM 2227 C CA . TRP A 1 295 ? -25.720 -19.643 8.705 1.00 85.62 295 TRP A CA 1
ATOM 2228 C C . TRP A 1 295 ? -26.770 -20.299 9.587 1.00 85.62 295 TRP A C 1
ATOM 2230 O O . TRP A 1 295 ? -26.945 -19.869 10.725 1.00 85.62 295 TRP A O 1
ATOM 2240 N N . ARG A 1 296 ? -27.462 -21.314 9.071 1.00 83.44 296 ARG A N 1
ATOM 2241 C CA . ARG A 1 296 ? -28.410 -22.124 9.845 1.00 83.44 296 ARG A CA 1
ATOM 2242 C C . ARG A 1 296 ? -27.773 -23.469 10.152 1.00 83.44 296 ARG A C 1
ATOM 2244 O O . ARG A 1 296 ? -27.236 -24.096 9.241 1.00 83.44 296 ARG A O 1
ATOM 2251 N N . GLY A 1 297 ? -27.824 -23.880 11.414 1.00 76.56 297 GLY A N 1
ATOM 2252 C CA . GLY A 1 297 ? -27.476 -25.238 11.815 1.00 76.56 297 GLY A CA 1
ATOM 2253 C C . GLY A 1 297 ? -28.605 -26.206 11.461 1.00 76.56 297 GLY A C 1
ATOM 2254 O O . GLY A 1 297 ? -29.760 -25.934 11.778 1.00 76.56 297 GLY A O 1
ATOM 2255 N N . SER A 1 298 ? -28.277 -27.316 10.805 1.00 73.31 298 SER A N 1
ATOM 2256 C CA . SER A 1 298 ? -29.144 -28.497 10.731 1.00 73.31 298 SER A CA 1
ATOM 2257 C C . SER A 1 298 ? -28.968 -29.345 11.997 1.00 73.31 298 SER A C 1
ATOM 2259 O O . SER A 1 298 ? -27.931 -29.259 12.662 1.00 73.31 298 SER A O 1
ATOM 2261 N N . GLU A 1 299 ? -29.943 -30.199 12.314 1.00 66.75 299 GLU A N 1
ATOM 2262 C CA . GLU A 1 299 ? -29.872 -31.159 13.430 1.00 66.75 299 GLU A CA 1
ATOM 2263 C C . GLU A 1 299 ? -28.653 -32.098 13.321 1.00 66.75 299 GLU A C 1
ATOM 2265 O O . GLU A 1 299 ? -28.117 -32.540 14.335 1.00 66.75 299 GLU A O 1
ATOM 2270 N N . ASP A 1 300 ? -28.130 -32.295 12.106 1.00 63.50 300 ASP A N 1
ATOM 2271 C CA . ASP A 1 300 ? -26.923 -33.084 11.814 1.00 63.50 300 ASP A CA 1
ATOM 2272 C C . ASP A 1 300 ? -25.597 -32.382 12.186 1.00 63.50 300 ASP A C 1
ATOM 2274 O O . ASP A 1 300 ? -24.513 -32.896 11.909 1.00 63.50 300 ASP A O 1
ATOM 2278 N N . GLY A 1 301 ? -25.645 -31.178 12.769 1.00 66.62 301 GLY A N 1
ATOM 2279 C CA . GLY A 1 301 ? -24.457 -30.410 13.162 1.00 66.62 301 GLY A CA 1
ATOM 2280 C C . GLY A 1 301 ? -23.751 -29.694 12.005 1.00 66.62 301 GLY A C 1
ATOM 2281 O O . GLY A 1 301 ? -22.719 -29.058 12.208 1.00 66.62 301 GLY A O 1
ATOM 2282 N N . ASN A 1 302 ? -24.299 -29.732 10.790 1.00 76.56 302 ASN A N 1
ATOM 2283 C CA . ASN A 1 302 ? -23.772 -28.945 9.679 1.00 76.56 302 ASN A CA 1
ATOM 2284 C C . ASN A 1 302 ? -24.389 -27.540 9.657 1.00 76.56 302 ASN A C 1
ATOM 2286 O O . ASN A 1 302 ? -25.573 -27.373 9.941 1.00 76.56 302 ASN A O 1
ATOM 2290 N N . TYR A 1 303 ? -23.596 -26.534 9.292 1.00 82.75 303 TYR A N 1
ATOM 2291 C CA . TYR A 1 303 ? -24.058 -25.154 9.170 1.00 82.75 303 TYR A CA 1
ATOM 2292 C C . TYR A 1 303 ? -24.011 -24.709 7.714 1.00 82.75 303 TYR A C 1
ATOM 2294 O O . TYR A 1 303 ? -22.939 -24.601 7.115 1.00 82.75 303 TYR A O 1
ATOM 2302 N N . GLU A 1 304 ? -25.173 -24.382 7.160 1.00 81.69 304 GLU A N 1
ATOM 2303 C CA . GLU A 1 304 ? -25.304 -23.964 5.767 1.00 81.69 304 GLU A CA 1
ATOM 2304 C C . GLU A 1 304 ? -25.595 -22.471 5.650 1.00 81.69 304 GLU A C 1
ATOM 2306 O O . GLU A 1 304 ? -26.307 -21.877 6.462 1.00 81.69 304 GLU A O 1
ATOM 2311 N N . CYS A 1 305 ? -25.027 -21.835 4.622 1.00 82.81 305 CYS A N 1
ATOM 2312 C CA . CYS A 1 305 ? -25.232 -20.413 4.373 1.00 82.81 305 CYS A CA 1
ATOM 2313 C C . CYS A 1 305 ? -26.610 -20.191 3.743 1.00 82.81 305 CYS A C 1
ATOM 2315 O O . CYS A 1 305 ? -26.783 -20.420 2.547 1.00 82.81 305 CYS A O 1
ATOM 2317 N N . ARG A 1 306 ? -27.574 -19.703 4.531 1.00 81.56 306 ARG A N 1
ATOM 2318 C CA . ARG A 1 306 ? -28.940 -19.432 4.060 1.00 81.56 306 ARG A CA 1
ATOM 2319 C C . ARG A 1 306 ? -29.011 -18.133 3.263 1.00 81.56 306 ARG A C 1
ATOM 2321 O O . ARG A 1 306 ? -29.615 -18.078 2.196 1.00 81.56 306 ARG A O 1
ATOM 2328 N N . HIS A 1 307 ? -28.368 -17.082 3.772 1.00 73.50 307 HIS A N 1
ATOM 2329 C CA . HIS A 1 307 ? -28.419 -15.756 3.163 1.00 73.50 307 HIS A CA 1
ATOM 2330 C C . HIS A 1 307 ? -27.057 -15.073 3.145 1.00 73.50 307 HIS A C 1
ATOM 2332 O O . HIS A 1 307 ? -26.290 -15.122 4.110 1.00 73.50 307 HIS A O 1
ATOM 2338 N N . VAL A 1 308 ? -26.799 -14.377 2.037 1.00 83.31 308 VAL A N 1
ATOM 2339 C CA . VAL A 1 308 ? -25.648 -13.492 1.859 1.00 83.31 308 VAL A CA 1
ATOM 2340 C C . VAL A 1 308 ? -26.173 -12.081 1.632 1.00 83.31 308 VAL A C 1
ATOM 2342 O O . VAL A 1 308 ? -26.674 -11.763 0.556 1.00 83.31 308 VAL A O 1
ATOM 2345 N N . LEU A 1 309 ? -26.037 -11.230 2.640 1.00 78.81 309 LEU A N 1
ATOM 2346 C CA . LEU A 1 309 ? -26.429 -9.828 2.576 1.00 78.81 309 LEU A CA 1
ATOM 2347 C C . LEU A 1 309 ? -25.274 -9.024 1.973 1.00 78.81 309 LEU A C 1
ATOM 2349 O O . LEU A 1 309 ? -24.190 -8.953 2.557 1.00 78.81 309 LEU A O 1
ATOM 2353 N N . LYS A 1 310 ? -25.495 -8.448 0.785 1.00 77.56 310 LYS A N 1
ATOM 2354 C CA . LYS A 1 310 ? -24.488 -7.687 0.015 1.00 77.56 310 LYS A CA 1
ATOM 2355 C C . LYS A 1 310 ? -24.771 -6.186 -0.055 1.00 77.56 310 LYS A C 1
ATOM 2357 O O . LYS A 1 310 ? -24.104 -5.473 -0.800 1.00 77.56 310 LYS A O 1
ATOM 2362 N N . ASP A 1 311 ? -25.728 -5.698 0.723 1.00 66.12 311 ASP A N 1
ATOM 2363 C CA . ASP A 1 311 ? -26.176 -4.305 0.637 1.00 66.12 311 ASP A CA 1
ATOM 2364 C C . ASP A 1 311 ? -25.175 -3.312 1.249 1.00 66.12 311 ASP A C 1
ATOM 2366 O O . ASP A 1 311 ? -25.270 -2.100 1.040 1.00 66.12 311 ASP A O 1
ATOM 2370 N N . HIS A 1 312 ? -24.175 -3.804 1.987 1.00 66.75 312 HIS A N 1
ATOM 2371 C CA . HIS A 1 312 ? -23.171 -2.954 2.609 1.00 66.75 312 HIS A CA 1
ATOM 2372 C C . HIS A 1 312 ? -22.132 -2.480 1.585 1.00 66.75 312 HIS A C 1
ATOM 2374 O O . HIS A 1 312 ? -21.406 -3.249 0.958 1.00 66.75 312 HIS A O 1
ATOM 2380 N N . THR A 1 313 ? -21.996 -1.161 1.460 1.00 67.62 313 THR A N 1
ATOM 2381 C CA . THR A 1 313 ? -20.946 -0.532 0.640 1.00 67.62 313 THR A CA 1
ATOM 2382 C C . THR A 1 313 ? -19.580 -0.530 1.339 1.00 67.62 313 THR A C 1
ATOM 2384 O O . THR A 1 313 ? -18.539 -0.364 0.688 1.00 67.62 313 THR A O 1
ATOM 2387 N N . ALA A 1 314 ? -19.580 -0.758 2.654 1.00 72.31 314 ALA A N 1
ATOM 2388 C CA . ALA A 1 314 ? -18.448 -0.670 3.565 1.00 72.31 314 ALA A CA 1
ATOM 2389 C C . ALA A 1 314 ? -18.159 -2.002 4.272 1.00 72.31 314 ALA A C 1
ATOM 2391 O O . ALA A 1 314 ? -18.986 -2.908 4.287 1.00 72.31 314 ALA A O 1
ATOM 2392 N N . GLU A 1 315 ? -16.971 -2.109 4.865 1.00 76.31 315 GLU A N 1
ATOM 2393 C CA . GLU A 1 315 ? -16.568 -3.289 5.633 1.00 76.31 315 GLU A CA 1
ATOM 2394 C C . GLU A 1 315 ? -17.373 -3.387 6.942 1.00 76.31 315 GLU A C 1
ATOM 2396 O O . GLU A 1 315 ? -17.609 -2.380 7.622 1.00 76.31 315 GLU A O 1
ATOM 2401 N N . VAL A 1 316 ? -17.794 -4.604 7.298 1.00 74.94 316 VAL A N 1
ATOM 2402 C CA . VAL A 1 316 ? -18.492 -4.870 8.561 1.00 74.94 316 VAL A CA 1
ATOM 2403 C C . VAL A 1 316 ? -17.442 -4.999 9.653 1.00 74.94 316 VAL A C 1
ATOM 2405 O O . VAL A 1 316 ? -16.527 -5.814 9.536 1.00 74.94 316 VAL A O 1
ATOM 2408 N N . VAL A 1 317 ? -17.537 -4.179 10.700 1.00 72.75 317 VAL A N 1
ATOM 2409 C CA . VAL A 1 317 ? -16.503 -4.129 11.747 1.00 72.75 317 VAL A CA 1
ATOM 2410 C C . VAL A 1 317 ? -16.933 -4.902 12.983 1.00 72.75 317 VAL A C 1
ATOM 2412 O O . VAL A 1 317 ? -16.121 -5.631 13.540 1.00 72.75 317 VAL A O 1
ATOM 2415 N N . HIS A 1 318 ? -18.201 -4.793 13.382 1.00 67.62 318 HIS A N 1
ATOM 2416 C CA . HIS A 1 318 ? -18.729 -5.531 14.522 1.00 67.62 318 HIS A CA 1
ATOM 2417 C C . HIS A 1 318 ? -20.169 -5.980 14.293 1.00 67.62 318 HIS A C 1
ATOM 2419 O O . HIS A 1 318 ? -20.963 -5.291 13.657 1.00 67.62 318 HIS A O 1
ATOM 2425 N N . LEU A 1 319 ? -20.499 -7.115 14.895 1.00 69.81 319 LEU A N 1
ATOM 2426 C CA . LEU A 1 319 ? -21.847 -7.629 15.057 1.00 69.81 319 LEU A CA 1
ATOM 2427 C C . LEU A 1 319 ? -22.140 -7.708 16.553 1.00 69.81 319 LEU A C 1
ATOM 2429 O O . LEU A 1 319 ? -21.295 -8.143 17.339 1.00 69.81 319 LEU A O 1
ATOM 2433 N N . CYS A 1 320 ? -23.334 -7.287 16.938 1.00 66.06 320 CYS A N 1
ATOM 2434 C CA . CYS A 1 320 ? -23.892 -7.479 18.262 1.00 66.06 320 CYS A CA 1
ATOM 2435 C C . CYS A 1 320 ? -25.161 -8.312 18.108 1.00 66.06 320 CYS A C 1
ATOM 2437 O O . CYS A 1 320 ? -25.949 -8.062 17.205 1.00 66.06 320 CYS A O 1
ATOM 2439 N N . ALA A 1 321 ? -25.362 -9.297 18.971 1.00 62.50 321 ALA A N 1
ATOM 2440 C CA . ALA A 1 321 ? -26.605 -10.048 19.015 1.00 62.50 321 ALA A CA 1
ATOM 2441 C C . ALA A 1 321 ? -27.133 -10.039 20.447 1.00 62.50 321 ALA A C 1
ATOM 2443 O O . ALA A 1 321 ? -26.387 -10.275 21.395 1.00 62.50 321 ALA A O 1
ATOM 2444 N N . ASN A 1 322 ? -28.417 -9.737 20.569 1.00 54.41 322 ASN A N 1
ATOM 2445 C CA . ASN A 1 322 ? -29.257 -9.934 21.734 1.00 54.41 322 ASN A CA 1
ATOM 2446 C C . ASN A 1 322 ? -30.232 -11.081 21.430 1.00 54.41 322 ASN A C 1
ATOM 2448 O O . ASN A 1 322 ? -30.483 -11.386 20.265 1.00 54.41 322 ASN A O 1
ATOM 2452 N N . TYR A 1 323 ? -30.828 -11.668 22.471 1.00 51.00 323 TYR A N 1
ATOM 2453 C CA . TYR A 1 323 ? -31.751 -12.810 22.359 1.00 51.00 323 TYR A CA 1
ATOM 2454 C C . TYR A 1 323 ? -32.904 -12.606 21.351 1.00 51.00 323 TYR A C 1
ATOM 2456 O O . TYR A 1 323 ? -33.377 -13.583 20.785 1.00 51.00 323 TYR A O 1
ATOM 2464 N N . GLU A 1 324 ? -33.302 -11.358 21.069 1.00 43.81 324 GLU A N 1
ATOM 2465 C CA . GLU A 1 324 ? -34.338 -11.015 20.077 1.00 43.81 324 GLU A CA 1
ATOM 2466 C C . GLU A 1 324 ? -33.824 -10.306 18.808 1.00 43.81 324 GLU A C 1
ATOM 2468 O O . GLU A 1 324 ? -34.571 -10.191 17.835 1.00 43.81 324 GLU A O 1
ATOM 2473 N N . PHE A 1 325 ? -32.586 -9.796 18.791 1.00 45.72 325 PHE A N 1
ATOM 2474 C CA . PHE A 1 325 ? -32.118 -8.882 17.739 1.00 45.72 325 PHE A CA 1
ATOM 2475 C C . PHE A 1 325 ? -30.652 -9.100 17.403 1.00 45.72 325 PHE A C 1
ATOM 2477 O O . PHE A 1 325 ? -29.815 -9.164 18.296 1.00 45.72 325 PHE A O 1
ATOM 2484 N N . VAL A 1 326 ? -30.312 -9.090 16.118 1.00 50.62 326 VAL A N 1
ATOM 2485 C CA . VAL A 1 326 ? -28.917 -8.968 15.682 1.00 50.62 326 VAL A CA 1
ATOM 2486 C C . VAL A 1 326 ? -28.710 -7.557 15.149 1.00 50.62 326 VAL A C 1
ATOM 2488 O O . VAL A 1 326 ? -29.263 -7.188 14.114 1.00 50.62 326 VAL A O 1
ATOM 2491 N N . SER A 1 327 ? -27.916 -6.762 15.860 1.00 48.06 327 SER A N 1
ATOM 2492 C CA . SER A 1 327 ? -27.509 -5.421 15.450 1.00 48.06 327 SER A CA 1
ATOM 2493 C C . SER A 1 327 ? -26.153 -5.481 14.741 1.00 48.06 327 SER A C 1
ATOM 2495 O O . SER A 1 327 ? -25.154 -5.968 15.275 1.00 48.06 327 SER A O 1
ATOM 2497 N N . VAL A 1 328 ? -26.089 -4.943 13.525 1.00 50.22 328 VAL A N 1
ATOM 2498 C CA . VAL A 1 328 ? -24.859 -4.896 12.719 1.00 50.22 328 VAL A CA 1
ATOM 2499 C C . VAL A 1 328 ? -24.245 -3.500 12.785 1.00 50.22 328 VAL A C 1
ATOM 2501 O O . VAL A 1 328 ? -24.929 -2.508 12.541 1.00 50.22 328 VAL A O 1
ATOM 2504 N N . MET A 1 329 ? -22.942 -3.408 13.069 1.00 45.09 329 MET A N 1
ATOM 2505 C CA . MET A 1 329 ? -22.200 -2.146 13.104 1.00 45.09 329 MET A CA 1
ATOM 2506 C C . MET A 1 329 ? -21.194 -2.056 11.943 1.00 45.09 329 MET A C 1
ATOM 2508 O O . MET A 1 329 ? -20.192 -2.777 11.879 1.00 45.09 329 MET A O 1
ATOM 2512 N N . THR A 1 330 ? -21.446 -1.115 11.028 1.00 50.16 330 THR A N 1
ATOM 2513 C CA . THR A 1 330 ? -20.584 -0.796 9.871 1.00 50.16 330 THR A CA 1
ATOM 2514 C C . THR A 1 330 ? -19.935 0.579 9.998 1.00 50.16 330 THR A C 1
ATOM 2516 O O . THR A 1 330 ? -20.465 1.471 10.659 1.00 50.16 330 THR A O 1
ATOM 2519 N N . CYS A 1 331 ? -18.814 0.793 9.308 1.00 39.12 331 CYS A N 1
ATOM 2520 C CA . CYS A 1 331 ? -18.129 2.084 9.270 1.00 39.12 331 CYS A CA 1
ATOM 2521 C C . CYS A 1 331 ? -18.249 2.734 7.883 1.00 39.12 331 CYS A C 1
ATOM 2523 O O . CYS A 1 331 ? -17.426 2.422 7.034 1.00 39.12 331 CYS A O 1
ATOM 2525 N N . ILE A 1 332 ? -19.203 3.650 7.644 1.00 42.88 332 ILE A N 1
ATOM 2526 C CA . ILE A 1 332 ? -19.031 4.772 6.689 1.00 42.88 332 ILE A CA 1
ATOM 2527 C C . ILE A 1 332 ? -20.097 5.870 6.846 1.00 42.88 332 ILE A C 1
ATOM 2529 O O . ILE A 1 332 ? -21.230 5.646 7.263 1.00 42.88 332 ILE A O 1
ATOM 2533 N N . ARG A 1 333 ? -19.644 7.081 6.501 1.00 30.86 333 ARG A N 1
ATOM 2534 C CA . ARG A 1 333 ? -20.309 8.382 6.423 1.00 30.86 333 ARG A CA 1
ATOM 2535 C C . ARG A 1 333 ? -20.874 8.561 5.004 1.00 30.86 333 ARG A C 1
ATOM 2537 O O . ARG A 1 333 ? -20.105 8.477 4.055 1.00 30.86 333 ARG A O 1
ATOM 2544 N N . ALA A 1 334 ? -22.159 8.904 4.916 1.00 29.38 334 ALA A N 1
ATOM 2545 C CA . ALA A 1 334 ? -22.923 9.345 3.737 1.00 29.38 334 ALA A CA 1
ATOM 2546 C C . ALA A 1 334 ? -23.755 8.290 2.968 1.00 29.38 334 ALA A C 1
ATOM 2548 O O . ALA A 1 334 ? -23.249 7.304 2.445 1.00 29.38 334 ALA A O 1
ATOM 2549 N N . SER A 1 335 ? -25.040 8.650 2.842 1.00 26.72 335 SER A N 1
ATOM 2550 C CA . SER A 1 335 ? -26.146 8.059 2.075 1.00 26.72 335 SER A CA 1
ATOM 2551 C C . SER A 1 335 ? -26.776 6.777 2.630 1.00 26.72 335 SER A C 1
ATOM 2553 O O . SER A 1 335 ? -26.333 5.662 2.374 1.00 26.72 335 SER A O 1
ATOM 2555 N N . LEU A 1 336 ? -27.871 6.971 3.369 1.00 28.36 336 LEU A N 1
ATOM 2556 C CA . LEU A 1 336 ? -28.807 5.930 3.781 1.00 28.36 336 LEU A CA 1
ATOM 2557 C C . LEU A 1 336 ? -29.863 5.715 2.689 1.00 28.36 336 LEU A C 1
ATOM 2559 O O . LEU A 1 336 ? -30.542 6.662 2.297 1.00 28.36 336 LEU A O 1
ATOM 2563 N N . ARG A 1 337 ? -30.026 4.471 2.225 1.00 25.03 337 ARG A N 1
ATOM 2564 C CA . ARG A 1 337 ? -31.229 3.998 1.524 1.00 25.03 337 ARG A CA 1
ATOM 2565 C C . ARG A 1 337 ? -31.929 2.979 2.421 1.00 25.03 337 ARG A C 1
ATOM 2567 O O . ARG A 1 337 ? -31.272 2.118 2.993 1.00 25.03 337 ARG A O 1
ATOM 2574 N N . TYR A 1 338 ? -33.242 3.127 2.561 1.00 31.66 338 TYR A N 1
ATOM 2575 C CA . TYR A 1 338 ? -34.097 2.272 3.383 1.00 31.66 338 TYR A CA 1
ATOM 2576 C C . TYR A 1 338 ? -34.521 1.020 2.600 1.00 31.66 338 TYR A C 1
ATOM 2578 O O . TYR A 1 338 ? -34.770 1.111 1.397 1.00 31.66 338 TYR A O 1
ATOM 2586 N N . LEU A 1 339 ? -34.636 -0.120 3.286 1.00 28.31 339 LEU A N 1
ATOM 2587 C CA . LEU A 1 339 ? -35.211 -1.368 2.774 1.00 28.31 339 LEU A CA 1
ATOM 2588 C C . LEU A 1 339 ? -36.530 -1.630 3.526 1.00 28.31 339 LEU A C 1
ATOM 2590 O O . LEU A 1 339 ? -36.556 -1.536 4.752 1.00 28.31 339 LEU A O 1
ATOM 2594 N N . LEU A 1 340 ? -37.616 -1.925 2.808 1.00 25.19 340 LEU A N 1
ATOM 2595 C CA . LEU A 1 340 ? -38.917 -2.319 3.365 1.00 25.19 340 LEU A CA 1
ATOM 2596 C C . LEU A 1 340 ? -39.330 -3.657 2.735 1.00 25.19 340 LEU A C 1
ATOM 2598 O O . LEU A 1 340 ? -39.304 -3.789 1.513 1.00 25.19 340 LEU A O 1
ATOM 2602 N N . LEU A 1 341 ? -39.724 -4.624 3.566 1.00 23.84 341 LEU A N 1
ATOM 2603 C CA . LEU A 1 341 ? -40.333 -5.899 3.168 1.00 23.84 341 LEU A CA 1
ATOM 2604 C C . LEU A 1 341 ? -41.720 -5.986 3.829 1.00 23.84 341 LEU A C 1
ATOM 2606 O O . LEU A 1 341 ? -41.791 -5.799 5.045 1.00 23.84 341 LEU A O 1
ATOM 2610 N N . PRO A 1 342 ? -42.817 -6.239 3.088 1.00 25.03 342 PRO A N 1
ATOM 2611 C CA . PRO A 1 342 ? -44.119 -6.484 3.692 1.00 25.03 342 PRO A CA 1
ATOM 2612 C C . PRO A 1 342 ? -44.411 -7.991 3.772 1.00 25.03 342 PRO A C 1
ATOM 2614 O O . PRO A 1 342 ? -44.393 -8.666 2.747 1.00 25.03 342 PRO A O 1
ATOM 2617 N N . VAL A 1 343 ? -44.758 -8.492 4.963 1.00 29.80 343 VAL A N 1
ATOM 2618 C CA . VAL A 1 343 ? -45.545 -9.728 5.145 1.00 29.80 343 VAL A CA 1
ATOM 2619 C C . VAL A 1 343 ? -46.610 -9.455 6.210 1.00 29.80 343 VAL A C 1
ATOM 2621 O O . VAL A 1 343 ? -46.386 -8.707 7.158 1.00 29.80 343 VAL A O 1
ATOM 2624 N N . SER A 1 344 ? -47.812 -9.960 5.963 1.00 31.42 344 SER A N 1
ATOM 2625 C CA . SER A 1 344 ? -49.100 -9.543 6.516 1.00 31.42 344 SER A CA 1
ATOM 2626 C C . SER A 1 344 ? -49.278 -9.636 8.037 1.00 31.42 344 SER A C 1
ATOM 2628 O O . SER A 1 344 ? -48.925 -10.627 8.663 1.00 31.42 344 SER A O 1
ATOM 2630 N N . ASN A 1 345 ? -49.998 -8.635 8.562 1.00 33.22 345 ASN A N 1
ATOM 2631 C CA . ASN A 1 345 ? -50.848 -8.662 9.758 1.00 33.22 345 ASN A CA 1
ATOM 2632 C C . ASN A 1 345 ? -50.266 -9.260 11.047 1.00 33.22 345 ASN A C 1
ATOM 2634 O O . ASN A 1 345 ? -50.899 -10.079 11.696 1.00 33.22 345 ASN A O 1
ATOM 2638 N N . THR A 1 346 ? -49.142 -8.719 11.506 1.00 35.66 346 THR A N 1
ATOM 2639 C CA . THR A 1 346 ? -48.932 -8.397 12.928 1.00 35.66 346 THR A CA 1
ATOM 2640 C C . THR A 1 346 ? -47.985 -7.196 13.026 1.00 35.66 346 THR A C 1
ATOM 2642 O O . THR A 1 346 ? -47.123 -6.992 12.174 1.00 35.66 346 THR A O 1
ATOM 2645 N N . MET A 1 347 ? -48.203 -6.322 14.011 1.00 27.16 347 MET A N 1
ATOM 2646 C CA . MET A 1 347 ? -47.487 -5.050 14.145 1.00 27.16 347 MET A CA 1
ATOM 2647 C C . MET A 1 347 ? -45.995 -5.235 14.425 1.00 27.16 347 MET A C 1
ATOM 2649 O O . MET A 1 347 ? -45.597 -5.824 15.428 1.00 27.16 347 MET A O 1
ATOM 2653 N N . LEU A 1 348 ? -45.182 -4.629 13.566 1.00 32.47 348 LEU A N 1
ATOM 2654 C CA . LEU A 1 348 ? -43.726 -4.631 13.596 1.00 32.47 348 LEU A CA 1
ATOM 2655 C C . LEU A 1 348 ? -43.267 -3.195 13.894 1.00 32.47 348 LEU A C 1
ATOM 2657 O O . LEU A 1 348 ? -43.568 -2.284 13.126 1.00 32.47 348 LEU A O 1
ATOM 2661 N N . TRP A 1 349 ? -42.561 -2.972 15.006 1.00 28.22 349 TRP A N 1
ATOM 2662 C CA . TRP A 1 349 ? -41.971 -1.665 15.325 1.00 28.22 349 TRP A CA 1
ATOM 2663 C C . TRP A 1 349 ? -40.453 -1.729 15.220 1.00 28.22 349 TRP A C 1
ATOM 2665 O O . TRP A 1 349 ? -39.791 -2.437 15.974 1.00 28.22 349 TRP A O 1
ATOM 2675 N N . ILE A 1 350 ? -39.910 -0.952 14.282 1.00 30.95 350 ILE A N 1
ATOM 2676 C CA . ILE A 1 350 ? -38.480 -0.671 14.139 1.00 30.95 350 ILE A CA 1
ATOM 2677 C C . ILE A 1 350 ? -38.141 0.425 15.147 1.00 30.95 350 ILE A C 1
ATOM 2679 O O . ILE A 1 350 ? -38.641 1.546 15.034 1.00 30.95 350 ILE A O 1
ATOM 2683 N N . ARG A 1 351 ? -37.295 0.135 16.137 1.00 27.45 351 ARG A N 1
ATOM 2684 C CA . ARG A 1 351 ? -36.913 1.129 17.144 1.00 27.45 351 ARG A CA 1
ATOM 2685 C C . ARG A 1 351 ? -35.510 1.662 16.868 1.00 27.45 351 ARG A C 1
ATOM 2687 O O . ARG A 1 351 ? -34.522 1.136 17.348 1.00 27.45 351 ARG A O 1
ATOM 2694 N N . VAL A 1 352 ? -35.436 2.768 16.131 1.00 25.55 352 VAL A N 1
ATOM 2695 C CA . VAL A 1 352 ? -34.188 3.517 15.918 1.00 25.55 352 VAL A CA 1
ATOM 2696 C C . VAL A 1 352 ? -33.797 4.219 17.222 1.00 25.55 352 VAL A C 1
ATOM 2698 O O . VAL A 1 352 ? -34.345 5.272 17.554 1.00 25.55 352 VAL A O 1
ATOM 2701 N N . ILE A 1 353 ? -32.863 3.649 17.985 1.00 24.45 353 ILE A N 1
ATOM 2702 C CA . ILE A 1 353 ? -32.335 4.295 19.195 1.00 24.45 353 ILE A CA 1
ATOM 2703 C C . ILE A 1 353 ? -31.103 5.129 18.833 1.00 24.45 353 ILE A C 1
ATOM 2705 O O . ILE A 1 353 ? -30.065 4.616 18.420 1.00 24.45 353 ILE A O 1
ATOM 2709 N N . TRP A 1 354 ? -31.229 6.443 19.017 1.00 22.94 354 TRP A N 1
ATOM 2710 C CA . TRP A 1 354 ? -30.142 7.409 18.889 1.00 22.94 354 TRP A CA 1
ATOM 2711 C C . TRP A 1 354 ? -29.264 7.388 20.143 1.00 22.94 354 TRP A C 1
ATOM 2713 O O . TRP A 1 354 ? -29.737 7.721 21.227 1.00 22.94 354 TRP A O 1
ATOM 2723 N N . PHE A 1 355 ? -27.972 7.083 20.003 1.00 23.12 355 PHE A N 1
ATOM 2724 C CA . PHE A 1 355 ? -26.994 7.329 21.066 1.00 23.12 355 PHE A CA 1
ATOM 2725 C C . PHE A 1 355 ? -26.182 8.590 20.761 1.00 23.12 355 PHE A C 1
ATOM 2727 O O . PHE A 1 355 ? -25.248 8.582 19.960 1.00 23.12 355 PHE A O 1
ATOM 2734 N N . LEU A 1 356 ? -26.533 9.693 21.427 1.00 22.80 356 LEU A N 1
ATOM 2735 C CA . LEU A 1 356 ? -25.714 10.901 21.470 1.00 22.80 356 LEU A CA 1
ATOM 2736 C C . LEU A 1 356 ? -24.775 10.802 22.685 1.00 22.80 356 LEU A C 1
ATOM 2738 O O . LEU A 1 356 ? -25.166 11.116 23.805 1.00 22.80 356 LEU A O 1
ATOM 2742 N N . SER A 1 357 ? -23.532 10.354 22.488 1.00 23.98 357 SER A N 1
ATOM 2743 C CA . SER A 1 357 ? -22.486 10.494 23.513 1.00 23.98 357 SER A CA 1
ATOM 2744 C C . SER A 1 357 ? -21.574 11.664 23.149 1.00 23.98 357 SER A C 1
ATOM 2746 O O . SER A 1 357 ? -20.861 11.638 22.148 1.00 23.98 357 SER A O 1
ATOM 2748 N N . SER A 1 358 ? -21.608 12.720 23.961 1.00 26.75 358 SER A N 1
ATOM 2749 C CA . SER A 1 358 ? -21.023 14.040 23.677 1.00 26.75 358 SER A CA 1
ATOM 2750 C C . SER A 1 358 ? -19.490 14.129 23.772 1.00 26.75 358 SER A C 1
ATOM 2752 O O . SER A 1 358 ? -18.946 15.235 23.783 1.00 26.75 358 SER A O 1
ATOM 2754 N N . LYS A 1 359 ? -18.756 13.006 23.844 1.00 29.77 359 LYS A N 1
ATOM 2755 C CA . LYS A 1 359 ? -17.301 13.034 24.106 1.00 29.77 359 LYS A CA 1
ATOM 2756 C C . LYS A 1 359 ? -16.378 12.272 23.157 1.00 29.77 359 LYS A C 1
ATOM 2758 O O . LYS A 1 359 ? -15.171 12.376 23.340 1.00 29.77 359 LYS A O 1
ATOM 2763 N N . PHE A 1 360 ? -16.866 11.639 22.093 1.00 25.38 360 PHE A N 1
ATOM 27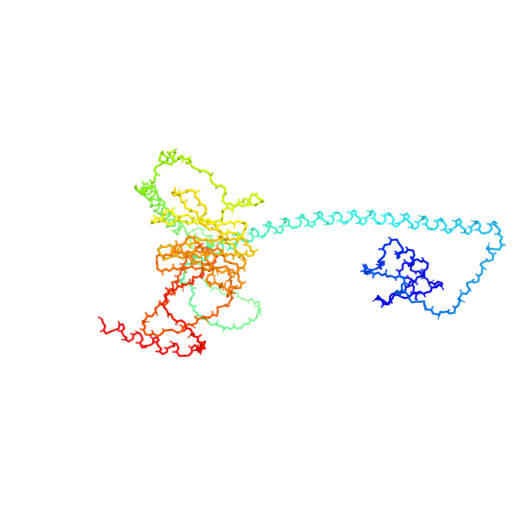64 C CA . PHE A 1 360 ? -15.980 11.138 21.036 1.00 25.38 360 PHE A CA 1
ATOM 2765 C C . PHE A 1 360 ? -16.525 11.481 19.650 1.00 25.38 360 PHE A C 1
ATOM 2767 O O . PHE A 1 360 ? -17.642 11.130 19.288 1.00 25.38 360 PHE A O 1
ATOM 2774 N N . ALA A 1 361 ? -15.725 12.207 18.870 1.00 30.33 361 ALA A N 1
ATOM 2775 C CA . ALA A 1 361 ? -16.053 12.604 17.511 1.00 30.33 361 ALA A CA 1
ATOM 2776 C C . ALA A 1 361 ? -16.047 11.384 16.574 1.00 30.33 361 ALA A C 1
ATOM 2778 O O . ALA A 1 361 ? -14.999 11.039 16.034 1.00 30.33 361 ALA A O 1
ATOM 2779 N N . LYS A 1 362 ? -17.208 10.738 16.408 1.00 24.16 362 LYS A N 1
ATOM 2780 C CA . LYS A 1 362 ? -17.644 9.918 15.255 1.00 24.16 362 LYS A CA 1
ATOM 2781 C C . LYS A 1 362 ? -19.128 9.546 15.460 1.00 24.16 362 LYS A C 1
ATOM 2783 O O . LYS A 1 362 ? -19.440 8.996 16.512 1.00 24.16 362 LYS A O 1
ATOM 2788 N N . PRO A 1 363 ? -20.043 9.828 14.511 1.00 28.20 363 PRO A N 1
ATOM 2789 C CA . PRO A 1 363 ? -21.411 9.325 14.597 1.00 28.20 363 PRO A CA 1
ATOM 2790 C C . PRO A 1 363 ? -21.418 7.816 14.315 1.00 28.20 363 PRO A C 1
ATOM 2792 O O . PRO A 1 363 ? -20.872 7.368 13.305 1.00 28.20 363 PRO A O 1
ATOM 2795 N N . PHE A 1 364 ? -22.010 7.049 15.226 1.00 31.11 364 PHE A N 1
ATOM 2796 C CA . PHE A 1 364 ? -22.262 5.618 15.080 1.00 31.11 364 PHE A CA 1
ATOM 2797 C C . PHE A 1 364 ? -23.693 5.419 14.575 1.00 31.11 364 PHE A C 1
ATOM 2799 O O . PHE A 1 364 ? -24.601 6.120 15.021 1.00 31.11 364 PHE A O 1
ATOM 2806 N N . TYR A 1 365 ? -23.892 4.482 13.649 1.00 33.97 365 TYR A N 1
ATOM 2807 C CA . TYR A 1 365 ? -25.214 4.121 13.135 1.00 33.97 365 TYR A CA 1
ATOM 2808 C C . TYR A 1 365 ? -25.487 2.651 13.456 1.00 33.97 365 TYR A C 1
ATOM 2810 O O . TYR A 1 365 ? -24.623 1.801 13.242 1.00 33.97 365 TYR A O 1
ATOM 2818 N N . MET A 1 366 ? -26.677 2.388 13.992 1.00 28.27 366 MET A N 1
ATOM 2819 C CA . MET A 1 366 ? -27.167 1.082 14.429 1.00 28.27 366 MET A CA 1
ATOM 2820 C C . MET A 1 366 ? -28.366 0.714 13.552 1.00 28.27 366 MET A C 1
ATOM 2822 O O . MET A 1 366 ? -29.277 1.530 13.404 1.00 28.27 366 MET A O 1
ATOM 2826 N N . PHE A 1 367 ? -28.345 -0.473 12.947 1.00 31.42 367 PHE A N 1
ATOM 2827 C CA . PHE A 1 367 ? -29.481 -1.035 12.214 1.00 31.42 367 PHE A CA 1
ATOM 2828 C C . PHE A 1 367 ? -29.923 -2.315 12.913 1.00 31.42 367 PHE A C 1
ATOM 2830 O O . PHE A 1 367 ? -29.088 -3.183 13.178 1.00 31.42 367 PHE A O 1
ATOM 2837 N N . ASP A 1 368 ? -31.221 -2.403 13.198 1.00 25.55 368 ASP A N 1
ATOM 2838 C CA . ASP A 1 368 ? -31.846 -3.548 13.856 1.00 25.55 368 ASP A CA 1
ATOM 2839 C C . ASP A 1 368 ? -32.540 -4.437 12.823 1.00 25.55 368 ASP A C 1
ATOM 2841 O O . ASP A 1 368 ? -33.284 -3.953 11.967 1.00 25.55 368 ASP A O 1
ATOM 2845 N N . LEU A 1 369 ? -32.294 -5.744 12.916 1.00 30.48 369 LEU A N 1
ATOM 2846 C CA . LEU A 1 369 ? -32.914 -6.774 12.087 1.00 30.48 369 LEU A CA 1
ATOM 2847 C C . LEU A 1 369 ? -33.764 -7.687 12.985 1.00 30.48 369 LEU A C 1
ATOM 2849 O O . LEU A 1 369 ? -33.259 -8.191 13.990 1.00 30.48 369 LEU A O 1
ATOM 2853 N N . LYS A 1 370 ? -35.031 -7.923 12.617 1.00 27.30 370 LYS A N 1
ATOM 2854 C CA . LYS A 1 370 ? -35.895 -8.945 13.234 1.00 27.30 370 LYS A CA 1
ATOM 2855 C C . LYS A 1 370 ? -36.227 -10.012 12.185 1.00 27.30 370 LYS A C 1
ATOM 2857 O O . LYS A 1 370 ? -36.623 -9.659 11.078 1.00 27.30 370 LYS A O 1
ATOM 2862 N N . LEU A 1 371 ? -36.030 -11.286 12.524 1.00 28.20 371 LEU A N 1
ATOM 2863 C CA . LEU A 1 371 ? -36.271 -12.455 11.665 1.00 28.20 371 LEU A CA 1
ATOM 2864 C C . LEU A 1 371 ? -37.391 -13.316 12.274 1.00 28.20 371 LEU A C 1
ATOM 2866 O O . LEU A 1 371 ? -37.356 -13.580 13.473 1.00 28.20 371 LEU A O 1
ATOM 2870 N N . ALA A 1 372 ? -38.357 -13.741 11.453 1.00 26.70 372 ALA A N 1
ATOM 2871 C CA . ALA A 1 372 ? -39.368 -14.760 11.766 1.00 26.70 372 ALA A CA 1
ATOM 2872 C C . ALA A 1 372 ? -39.767 -15.514 10.470 1.00 26.70 372 ALA A C 1
ATOM 2874 O O . ALA A 1 372 ? -39.861 -14.878 9.420 1.00 26.70 372 ALA A O 1
ATOM 2875 N N . GLU A 1 373 ? -39.933 -16.843 10.550 1.00 29.70 373 GLU A N 1
ATOM 2876 C CA . GLU A 1 373 ? -40.381 -17.786 9.486 1.00 29.70 373 GLU A CA 1
ATOM 2877 C C . GLU A 1 373 ? -41.927 -17.736 9.339 1.00 29.70 373 GLU A C 1
ATOM 2879 O O . GLU A 1 373 ? -42.594 -17.468 10.333 1.00 29.70 373 GLU A O 1
ATOM 2884 N N . GLU A 1 374 ? -42.571 -17.804 8.159 1.00 29.39 374 GLU A N 1
ATOM 2885 C CA . GLU A 1 374 ? -42.697 -18.941 7.215 1.00 29.39 374 GLU A CA 1
ATOM 2886 C C . GLU A 1 374 ? -43.231 -18.512 5.812 1.00 29.39 374 GLU A C 1
ATOM 2888 O O . GLU A 1 374 ? -43.868 -17.468 5.666 1.00 29.39 374 GLU A O 1
ATOM 2893 N N . ASP A 1 375 ? -42.981 -19.398 4.839 1.00 28.73 375 ASP A N 1
ATOM 2894 C CA . ASP A 1 375 ? -43.554 -19.634 3.496 1.00 28.73 375 ASP A CA 1
ATOM 2895 C C . ASP A 1 375 ? -43.359 -18.650 2.319 1.00 28.73 375 ASP A C 1
ATOM 2897 O O . ASP A 1 375 ? -44.083 -17.680 2.099 1.00 28.73 375 ASP A O 1
ATOM 2901 N N . ASP A 1 376 ? -42.338 -19.014 1.533 1.00 36.38 376 ASP A N 1
ATOM 2902 C CA . ASP A 1 376 ? -42.258 -19.194 0.077 1.00 36.38 376 ASP A CA 1
ATOM 2903 C C . ASP A 1 376 ? -43.089 -18.289 -0.862 1.00 36.38 376 ASP A C 1
ATOM 2905 O O . ASP A 1 376 ? -44.297 -18.413 -1.032 1.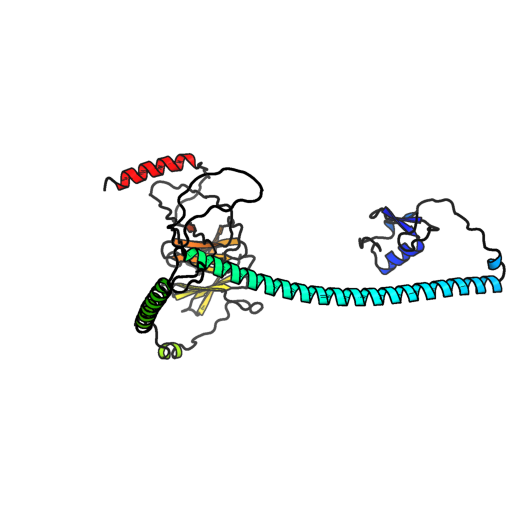00 36.38 376 ASP A O 1
ATOM 2909 N N . GLU A 1 377 ? -42.317 -17.474 -1.597 1.00 33.56 377 GLU A N 1
ATOM 2910 C CA . GLU A 1 377 ? -42.640 -16.554 -2.703 1.00 33.56 377 GLU A CA 1
ATOM 2911 C C . GLU A 1 377 ? -43.137 -15.143 -2.346 1.00 33.56 377 GLU A C 1
ATOM 2913 O O . GLU A 1 377 ? -44.325 -14.909 -2.147 1.00 33.56 377 GLU A O 1
ATOM 2918 N N . LEU A 1 378 ? -42.252 -14.130 -2.448 1.00 30.39 378 LEU A N 1
ATOM 2919 C CA . LEU A 1 378 ? -42.668 -12.720 -2.398 1.00 30.39 378 LEU A CA 1
ATOM 2920 C C . LEU A 1 378 ? -41.924 -11.762 -3.343 1.00 30.39 378 LEU A C 1
ATOM 2922 O O . LEU A 1 378 ? -40.722 -11.853 -3.594 1.00 30.39 378 LEU A O 1
ATOM 2926 N N . ARG A 1 379 ? -42.716 -10.805 -3.848 1.00 24.47 379 ARG A N 1
ATOM 2927 C CA . ARG A 1 379 ? -42.387 -9.723 -4.790 1.00 24.47 379 ARG A CA 1
ATOM 2928 C C . ARG A 1 379 ? -42.092 -8.403 -4.060 1.00 24.47 379 ARG A C 1
ATOM 2930 O O . ARG A 1 379 ? -42.642 -8.131 -2.998 1.00 24.47 379 ARG A O 1
ATOM 2937 N N . PHE A 1 380 ? -41.279 -7.546 -4.679 1.00 25.44 380 PHE A N 1
ATOM 2938 C CA . PHE A 1 380 ? -40.814 -6.267 -4.123 1.00 25.44 380 PHE A CA 1
ATOM 2939 C C . PHE A 1 380 ? -41.809 -5.111 -4.341 1.00 25.44 380 PHE A C 1
ATOM 2941 O O . PHE A 1 380 ? -42.286 -4.922 -5.459 1.00 25.44 380 PHE A O 1
ATOM 2948 N N . PHE A 1 381 ? -42.039 -4.274 -3.317 1.00 23.22 381 PHE A N 1
ATOM 2949 C CA . PHE A 1 381 ? -42.771 -3.003 -3.447 1.00 23.22 381 PHE A CA 1
ATOM 2950 C C . PHE A 1 381 ? -42.001 -1.814 -2.858 1.00 23.22 381 PHE A C 1
ATOM 2952 O O . PHE A 1 381 ? -41.443 -1.884 -1.766 1.00 23.22 381 PHE A O 1
ATOM 2959 N N . PHE A 1 382 ? -42.014 -0.698 -3.594 1.00 24.64 382 PHE A N 1
ATOM 2960 C CA . PHE A 1 382 ? -41.412 0.585 -3.226 1.00 24.64 382 PHE A CA 1
ATOM 2961 C C . PHE A 1 382 ? -42.495 1.558 -2.745 1.00 24.64 382 PHE A C 1
ATOM 2963 O O . PHE A 1 382 ? -43.482 1.755 -3.452 1.00 24.64 382 PHE A O 1
ATOM 2970 N N . CYS A 1 383 ? -42.293 2.216 -1.597 1.00 22.69 383 CYS A N 1
ATOM 2971 C CA . CYS A 1 383 ? -43.193 3.271 -1.119 1.00 22.69 383 CYS A CA 1
ATOM 2972 C C . CYS A 1 383 ? -42.434 4.593 -0.854 1.00 22.69 383 CYS A C 1
ATOM 2974 O O . CYS A 1 383 ? -41.412 4.560 -0.160 1.00 22.69 383 CYS A O 1
ATOM 2976 N N . PRO A 1 384 ? -42.876 5.753 -1.392 1.00 23.62 384 PRO A N 1
ATOM 2977 C CA . PRO A 1 384 ? -42.207 7.040 -1.197 1.00 23.62 384 PRO A CA 1
ATOM 2978 C C . PRO A 1 384 ? -42.536 7.710 0.149 1.00 23.62 384 PRO A C 1
ATOM 2980 O O . PRO A 1 384 ? -43.596 7.519 0.740 1.00 23.62 384 PRO A O 1
ATOM 2983 N N . LEU A 1 385 ? -41.619 8.580 0.581 1.00 28.47 385 LEU A N 1
ATOM 2984 C CA . LEU A 1 385 ? -41.547 9.251 1.889 1.00 28.47 385 LEU A CA 1
ATOM 2985 C C . LEU A 1 385 ? -42.799 10.057 2.316 1.00 28.47 385 LEU A C 1
ATOM 2987 O O . LEU A 1 385 ? -42.937 10.384 3.492 1.00 28.47 385 LEU A O 1
ATOM 2991 N N . SER A 1 386 ? -43.699 10.404 1.391 1.00 32.62 386 SER A N 1
ATOM 2992 C CA . SER A 1 386 ? -44.866 11.258 1.662 1.00 32.62 386 SER A CA 1
ATOM 2993 C C . SER A 1 386 ? -45.986 10.545 2.427 1.00 32.62 386 SER A C 1
ATOM 2995 O O . SER A 1 386 ? -46.627 11.168 3.267 1.00 32.62 386 SER A O 1
ATOM 2997 N N . GLN A 1 387 ? -46.181 9.239 2.220 1.00 32.09 387 GLN A N 1
ATOM 2998 C CA . GLN A 1 387 ? -47.220 8.465 2.922 1.00 32.09 387 GLN A CA 1
ATOM 2999 C C . GLN A 1 387 ? -46.834 8.105 4.371 1.00 32.09 387 GLN A C 1
ATOM 3001 O O . GLN A 1 387 ? -47.686 7.754 5.184 1.00 32.09 387 GLN A O 1
ATOM 3006 N N . TRP A 1 388 ? -45.555 8.253 4.737 1.00 30.95 388 TRP A N 1
ATOM 3007 C CA . TRP A 1 388 ? -45.053 7.972 6.088 1.00 30.95 388 TRP A CA 1
ATOM 3008 C C . TRP A 1 388 ? -45.488 9.010 7.138 1.00 30.95 388 TRP A C 1
ATOM 3010 O O . TRP A 1 388 ? -45.631 8.675 8.315 1.00 30.95 388 TRP A O 1
ATOM 3020 N N . GLN A 1 389 ? -45.731 10.264 6.738 1.00 30.47 389 GLN A N 1
ATOM 3021 C CA . GLN A 1 389 ? -46.155 11.320 7.668 1.00 30.47 389 GLN A CA 1
ATOM 3022 C C . GLN A 1 389 ? -47.611 11.161 8.138 1.00 30.47 389 GLN A C 1
ATOM 3024 O O . GLN A 1 389 ? -47.933 11.545 9.264 1.00 30.47 389 GLN A O 1
ATOM 3029 N N . GLU A 1 390 ? -48.482 10.563 7.323 1.00 30.39 390 GLU A N 1
ATOM 3030 C CA . GLU A 1 390 ? -49.883 10.319 7.693 1.00 30.39 390 GLU A CA 1
ATOM 3031 C C . GLU A 1 390 ? -50.025 9.154 8.681 1.00 30.39 390 GLU A C 1
ATOM 3033 O O . GLU A 1 390 ? -50.792 9.259 9.639 1.00 30.39 390 GLU A O 1
ATOM 3038 N N . MET A 1 391 ? -49.209 8.102 8.551 1.00 30.73 391 MET A N 1
ATOM 3039 C CA . MET A 1 391 ? -49.211 6.985 9.507 1.00 30.73 391 MET A CA 1
ATOM 3040 C C . MET A 1 391 ? -48.734 7.391 10.910 1.00 30.73 391 MET A C 1
ATOM 3042 O O . MET A 1 391 ? -49.311 6.953 11.904 1.00 30.73 391 MET A O 1
ATOM 3046 N N . LEU A 1 392 ? -47.747 8.288 11.015 1.00 33.09 392 LEU A N 1
ATOM 3047 C CA . LEU A 1 392 ? -47.275 8.827 12.300 1.00 33.09 392 LEU A CA 1
ATOM 3048 C C . LEU A 1 392 ? -48.346 9.652 13.035 1.00 33.09 392 LEU A C 1
ATOM 3050 O O . LEU A 1 392 ? -48.389 9.644 14.267 1.00 33.09 392 LEU A O 1
ATOM 3054 N N . ARG A 1 393 ? -49.242 10.329 12.301 1.00 33.78 393 ARG A N 1
ATOM 3055 C CA . ARG A 1 393 ? -50.385 11.043 12.896 1.00 33.78 393 ARG A CA 1
ATOM 3056 C C . ARG A 1 393 ? -51.431 10.087 13.466 1.00 33.78 393 ARG A C 1
ATOM 3058 O O . ARG A 1 393 ? -51.927 10.338 14.560 1.00 33.78 393 ARG A O 1
ATOM 3065 N N . ILE A 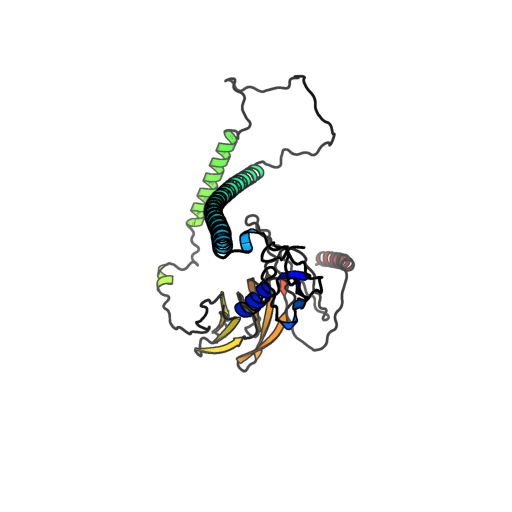1 394 ? -51.732 8.996 12.762 1.00 34.53 394 ILE A N 1
ATOM 3066 C CA . ILE A 1 394 ? -52.701 7.984 13.214 1.00 34.53 394 ILE A CA 1
ATOM 3067 C C . ILE A 1 394 ? -52.171 7.252 14.460 1.00 34.53 394 ILE A C 1
ATOM 3069 O O . ILE A 1 394 ? -52.924 6.995 15.396 1.00 34.53 394 ILE A O 1
ATOM 3073 N N . TYR A 1 395 ? -50.858 7.016 14.532 1.00 31.27 395 TYR A N 1
ATOM 3074 C CA . TYR A 1 395 ? -50.223 6.339 15.665 1.00 31.27 395 TYR A CA 1
ATOM 3075 C C . TYR A 1 395 ? -50.181 7.162 16.960 1.00 31.27 395 TYR A C 1
ATOM 3077 O O . TYR A 1 395 ? -50.429 6.646 18.048 1.00 31.27 395 TYR A O 1
ATOM 3085 N N . MET A 1 396 ? -49.920 8.467 16.845 1.00 31.42 396 MET A N 1
ATOM 3086 C CA . MET A 1 396 ? -49.971 9.403 17.977 1.00 31.42 396 MET A CA 1
ATOM 3087 C C . MET A 1 396 ? -51.395 9.607 18.520 1.00 31.42 396 MET A C 1
ATOM 3089 O O . MET A 1 396 ? -51.554 9.968 19.684 1.00 31.42 396 MET A O 1
ATOM 3093 N N . LEU A 1 397 ? -52.427 9.388 17.695 1.00 29.52 397 LEU A N 1
ATOM 3094 C CA . LEU A 1 397 ? -53.829 9.432 18.122 1.00 29.52 397 LEU A CA 1
ATOM 3095 C C . LEU A 1 397 ? -54.228 8.191 18.936 1.00 29.52 397 LEU A C 1
ATOM 3097 O O . LEU A 1 397 ? -55.029 8.318 19.858 1.00 29.52 397 LEU A O 1
ATOM 3101 N N . PHE A 1 398 ? -53.640 7.025 18.652 1.00 26.19 398 PHE A N 1
ATOM 3102 C CA . PHE A 1 398 ? -53.927 5.778 19.372 1.00 26.19 398 PHE A CA 1
ATOM 3103 C C . PHE A 1 398 ? -53.310 5.747 20.783 1.00 26.19 398 PHE A C 1
ATOM 3105 O O . PHE A 1 398 ? -53.970 5.345 21.732 1.00 26.19 398 PHE A O 1
ATOM 3112 N N . LEU A 1 399 ? -52.101 6.294 20.957 1.00 32.06 399 LEU A N 1
ATOM 3113 C CA . LEU A 1 399 ? -51.400 6.408 22.253 1.00 32.06 399 LEU A CA 1
ATOM 3114 C C . LEU A 1 399 ? -52.016 7.419 23.242 1.00 32.06 399 LEU A C 1
ATOM 3116 O O . LEU A 1 399 ? -51.483 7.618 24.329 1.00 32.06 399 LEU A O 1
ATOM 3120 N N . LYS A 1 400 ? -53.103 8.097 22.858 1.00 31.75 400 LYS A N 1
ATOM 3121 C CA . LYS A 1 400 ? -53.832 9.054 23.704 1.00 31.75 400 LYS A CA 1
ATOM 3122 C C . LYS A 1 400 ? -55.181 8.516 24.205 1.00 31.75 400 LYS A C 1
ATOM 3124 O O . LYS A 1 400 ? -55.879 9.259 24.890 1.00 31.75 400 LYS A O 1
ATOM 3129 N N . MET A 1 401 ? -55.556 7.286 23.832 1.00 31.77 401 MET A N 1
ATOM 3130 C CA . MET A 1 401 ? -56.826 6.640 24.209 1.00 31.77 401 MET A CA 1
ATOM 3131 C C . MET A 1 401 ? -56.678 5.342 25.029 1.00 31.77 401 MET A C 1
ATOM 3133 O O . MET A 1 401 ? -57.693 4.725 25.339 1.00 31.77 401 MET A O 1
ATOM 3137 N N . GLU A 1 402 ? -55.465 4.971 25.439 1.00 32.31 402 GLU A N 1
ATOM 3138 C CA . GLU A 1 402 ? -55.191 4.029 26.543 1.00 32.31 402 GLU A CA 1
ATOM 3139 C C . GLU A 1 402 ? -54.506 4.790 27.680 1.00 32.31 402 GLU A C 1
ATOM 3141 O O . GLU A 1 402 ? -54.775 4.456 28.857 1.00 32.31 402 GLU A O 1
#

Sequence (402 aa):
MNCSISGEVPEEPVVSKSSGLLFEKRLIERHISDYGKCPITGEPLTMDDIVPVKTGKIVKPRPVQAASIPGMLGMFQIEWDGLMLSNFALEQQLHTARQELSHALYQHDAACRVIARLKKERDEARALLAQAERQIPMSVVAPNAVTDAALSNGKRAADNDELDPNGKRIRPGISSSIISELTDCNTVLSQQRKKATGKIPSTLAPVDAVERYTQLTVNPLHRTNKPGILSLDILYSKDIIATAGADSNAVVFDRPSGQVVSTLSGHSKKVTSVKFAAEGELVVTGSADKTVRVWRGSEDGNYECRHVLKDHTAEVVHLCANYEFVSVMTCIRASLRYLLLPVSNTMLWIRVIWFLSSKFAKPFYMFDLKLAEEDDELRFFFCPLSQWQEMLRIYMLFLKME

Foldseek 3Di:
DAAPVPRHDAQWWKAFQPPRGIHHPVVVVVVCVVPQADPPPRHRGDPVRIGTDDDDRDDDPDPPLCPDPVSVVVVVVVVVVVVVVVVVVVVVVVVVVVVVVVVVVVVVVVVVVVVVVVVVVVVVVVVVVVVVVVVPDPPPDDDDDDDDDDDDDDDDDDDDDDDDPPDDDDDPDDDPVVVVVVVVVVVVVVVVVVVVVVCPDPPDDDPVVVVPDDDDDDDDPDDPPDDDFQDKDAQPVQRWIWTWDQRQWIWIARDVVRDTLEIRDDGPGGFNEWYAEANRQWIWTFFQSQWIWIWGADPSSYTDTPDIDNPGPGGFNYWDYDHFKIKTWTDDDDDDDDDDDDDDDDDDDFDFDADDDPPDPDGTGIGIDGDDDDDDDDDDDDDDPPVVVVVVVVVVVVVVPD

Radius of gyration: 39.84 Å; Cα contacts (8 Å, |Δi|>4): 438; chains: 1; bounding box: 104×94×98 Å

Mean predicted aligned error: 21.81 Å

InterPro domains:
  IPR001680 WD40 repeat [PF00400] (258-295)
  IPR001680 WD40 repeat [PS50082] (264-295)
  IPR001680 WD40 repeat [SM00320] (212-254)
  IPR001680 WD40 repeat [SM00320] (257-296)
  IPR003613 U-box domain [PF04564] (3-55)
  IPR003613 U-box domain [PS51698] (1-70)
  IPR003613 U-box domain [SM00504] (1-66)
  IPR013083 Zinc finger, RING/FYVE/PHD-type [G3DSA:3.30.40.10] (1-60)
  IPR013915 Prp19, coiled-coil region [PF08606] (66-131)
  IPR015943 WD40/YVTN repeat-like-containing domain superfamily [G3DSA:2.130.10.10] (206-331)
  IPR036322 WD40-repeat-containing domain superfamily [SSF50978] (227-322)
  IPR038959 Prp19 [PTHR43995] (1-319)
  IPR055340 Pre-mRNA-processing factor 19, U-box domain [cd16656] (1-54)

Solvent-accessible surface area (backbone atoms only — not comparable to full-atom values): 25205 Å² total; per-residue (Å²): 125,47,13,76,81,80,66,44,72,46,90,51,39,22,30,36,72,88,77,69,48,45,30,32,46,75,62,52,54,54,41,31,74,76,67,40,32,38,95,85,81,64,46,81,39,58,85,86,46,54,43,79,56,94,68,82,85,80,78,76,79,79,58,80,53,65,77,42,72,69,38,38,52,51,49,51,50,53,54,49,51,51,52,51,54,51,50,52,52,49,50,51,50,50,52,52,52,52,51,51,50,52,52,50,51,54,52,49,54,54,50,51,52,51,51,54,50,52,51,50,55,50,51,51,52,51,50,52,48,56,50,52,58,69,69,52,72,96,79,83,78,81,90,81,81,90,76,91,82,80,89,83,84,89,80,93,78,91,82,88,82,89,78,64,103,78,78,69,90,80,70,100,60,86,51,75,68,58,53,53,53,53,51,50,53,49,52,53,53,50,51,51,49,55,60,53,69,70,57,70,61,90,84,60,78,54,72,77,61,61,72,67,69,73,88,86,80,86,79,88,85,67,62,82,93,51,85,48,76,59,30,71,33,74,43,80,91,78,46,33,36,39,39,9,19,55,72,19,29,34,38,35,33,34,59,90,82,71,42,75,56,34,72,51,71,78,55,89,30,35,21,34,15,40,34,62,34,58,100,67,44,32,40,40,39,27,13,57,63,20,34,41,37,37,27,40,52,46,98,86,50,45,60,44,79,75,46,78,46,66,86,48,93,40,39,31,60,42,62,48,54,46,83,81,37,48,36,50,36,57,65,84,86,84,86,90,81,89,86,75,84,90,76,84,93,70,95,81,83,86,80,84,78,85,82,89,63,98,83,60,101,68,93,83,64,81,48,85,47,79,88,83,90,86,83,88,87,87,83,91,72,88,81,69,78,74,65,56,61,59,54,56,53,57,52,62,57,56,76,72,76,119